Protein 6SRH (pdb70)

InterPro domains:
  IPR000333 Ser/Thr protein kinase, TGFB receptor [PR00653] (80-103)
  IPR000333 Ser/Thr protein kinase, TGFB receptor [PR00653] (345-366)
  IPR000333 Ser/Thr protein kinase, TGFB receptor [PR00653] (466-485)
  IPR000333 Ser/Thr protein kinase, TGFB receptor [PTHR23255] (29-501)
  IPR000472 Activin types I and II receptor domain [PF01064] (33-105)
  IPR000719 Protein kinase domain [PS50011] (208-502)
  IPR000719 Protein kinase domain [SM00220] (208-502)
  IPR001245 Serine-threonine/tyrosine-protein kinase, catalytic domain [PF07714] (209-494)
  IPR003605 GS domain [PF08515] (179-206)
  IPR003605 GS domain [PS51256] (178-207)
  IPR003605 GS domain [SM00467] (178-208)
  IPR008271 Serine/threonine-protein kinase, active site [PS00108] (332-344)
  IPR011009 Protein kinase-like domain superfamily [SSF56112] (186-496)
  IPR017441 Protein kinase, ATP binding site [PS00107] (214-235)
  IPR045860 Snake toxin-like superfamily [G3DSA:2.10.60.10] (21-108)
  IPR045860 Snake toxin-like superfamily [SSF57302] (34-104)

B-factor: mean 24.0, std 12.17, range [10.53, 105.63]

Radius of gyration: 28.5 Å; Cα contacts (8 Å, |Δi|>4): 1066; chains: 2; bounding box: 75×62×87 Å

Foldseek 3Di:
DDDDDDDKAFDAWPDQDQQGTWTFIDDPRATKIKGKGDPVLVLLLVQVVVQCVQAVDDDPAAFHFDDWDWDDDPPDIITITITHDAVQAFQLVNLQPAFAALVLLLQALLLNLVQLLQQQDFADDPNTHFRKFQQADARNQWGAHPVSYIHGHRSSPMDGDVVDHYQLLLFALCVLVVVQPVPDPVSRQLRVLSSSLQRSVQSLQRYDDPNDHHRRDHWCNPQADVSGDSVSSNCQCPVVNDGGDDDPVLVVPQSSVLSVVLSVLSRDNPSVSHDGSVVVSVSSVPRD/DADKAFDAWPDQDQQATWTFIADPRATKIKGKGDPLLVLLLVQVVVQLVQPQLDDPQAWAFDDWDWDDDDPDIITMTITHDAVCAFQLSNLQPAFDALVLLLQALLLNLVNLLSQQDWADDPRTHFRKFQQADARNQWGAHPVSYIHGHRRSQMWGAHPVVGDTRRGDGPDHYDLLLFALCVLVVVQDSSDPLSRQLSNLSSSLQRSVQRLQRYDDPNDHHRGDHWPNPQFDPPGDSVRSNCCCPVVVDGDDQPPVLVVPQQSVLSVVLSVLSRDSPSVSHDGSVVSSVSSVPGD

Secondary structure (DSSP, 8-state):
--------EEEEEEEEETTEEEEEEEETTEEEEEEEE-GGGHHHHHHHHHHHHH-----TTBPPEEEEEEEE-SSSEEEEEEE---TT-BHHHHHHH--B-HHHHHHHHHHHHHHHHHHH--B-STT-B-EEE-S--SGGGEEE-TTS-EEE---TT-EEE------GGG--HHHHTT---TT-HHHHHHHHHHHHHHHHHHHHTTB-BTTB-PPP--TTTTTS-SS--HHHHHIIIIIS-------GGGGGSHHHHHHHHHHHHH--SSGGGSPPHHHHHHHHHT--/---EEEEEEEEEETTEEEEEEEETTEEEEEEEE-GGGHHHHHHHHHHHT-GGG--TTBPPEEEEEEEEETTEEEEEEEEE--TT-BHHHHHHH--B-HHHHHHHHHHHHHHHHHHHS-B-SSS-B-EEE-S---GGGEEE-TTS-EEE---TT-EEEETTTTEEE--S------GGG--HHHHTT---TT-HHHHHHHHHHHHHHHHHHHHTTB-BTTB-PPP--TTTTTS-SS--HHHHHIIIIIS---PPPPGGGGGSHHHHHHHHHHHTT--SSGGGSPPHHHHHHHHHH--

Structure (mmCIF, N/CA/C/O backbone):
data_6SRH
#
_entry.id   6SRH
#
_cell.length_a   127.170
_cell.length_b   84.830
_cell.length_c   88.080
_cell.angle_alpha   90.000
_cell.angle_beta   130.870
_cell.angle_gamma   90.000
#
_symmetry.space_group_name_H-M   'C 1 2 1'
#
loop_
_entity.id
_entity.type
_entity.pdbx_description
1 polymer 'Activin receptor type-1'
2 non-polymer 4-methyl-3-[4-(1-methylpiperidin-4-yl)phenyl]-5-(3,4,5-trimethoxyphenyl)pyridine
3 non-polymer 1,2-ETHANEDIOL
4 non-polymer 'DIMETHYL SULFOXIDE'
5 non-polymer 'L(+)-TARTARIC ACID'
6 non-polymer 'SULFATE ION'
7 water water
#
loop_
_atom_site.group_PDB
_atom_site.id
_atom_site.type_symbol
_atom_site.label_atom_id
_atom_site.label_alt_id
_atom_site.label_comp_id
_atom_site.label_asym_id
_atom_site.label_entity_id
_atom_site.label_seq_id
_atom_site.pdbx_PDB_ins_code
_atom_site.Cartn_x
_atom_site.Cartn_y
_atom_site.Cartn_z
_atom_site.occupancy
_atom_site.B_iso_or_equiv
_atom_site.auth_seq_id
_atom_site.auth_comp_id
_atom_site.auth_asym_id
_atom_site.auth_atom_id
_atom_site.pdbx_PDB_model_num
ATOM 1 N N . GLN A 1 3 ? -10.95889 49.80187 22.45820 1.000 58.44009 201 GLN A N 1
ATOM 2 C CA . GLN A 1 3 ? -10.81469 49.60404 21.02071 1.000 57.94879 201 GLN A CA 1
ATOM 3 C C . GLN A 1 3 ? -12.06102 48.94110 20.44202 1.000 55.23647 201 GLN A C 1
ATOM 4 O O . GLN A 1 3 ? -12.60537 49.42468 19.44796 1.000 56.90248 201 GLN A O 1
ATOM 17 N N . ARG A 1 4 ? -12.52736 47.84577 21.04727 1.000 48.98743 202 ARG A N 1
ATOM 18 C CA . ARG A 1 4 ? -13.78376 47.27182 20.58707 1.000 43.02170 202 ARG A CA 1
ATOM 19 C C . ARG A 1 4 ? -14.36783 46.29427 21.59929 1.000 33.45048 202 ARG A C 1
ATOM 20 O O . ARG A 1 4 ? -13.64344 45.57722 22.30587 1.000 32.36177 202 ARG A O 1
ATOM 41 N N . THR A 1 5 ? -15.69471 46.30432 21.67032 1.000 30.96200 203 THR A N 1
ATOM 42 C CA . THR A 1 5 ? -16.45564 45.37314 22.48233 1.000 29.85209 203 THR A CA 1
ATOM 43 C C . THR A 1 5 ? -16.70186 44.12373 21.65789 1.000 28.13492 203 THR A C 1
ATOM 44 O O . THR A 1 5 ? -17.14195 44.20794 20.50313 1.000 28.65564 203 THR A O 1
ATOM 55 N N . VAL A 1 6 ? -16.42577 42.97481 22.25049 1.000 26.40017 204 VAL A N 1
ATOM 56 C CA . VAL A 1 6 ? -16.62545 41.67989 21.61551 1.000 25.98789 204 VAL A CA 1
ATOM 57 C C . VAL A 1 6 ? -17.78320 41.03232 22.35708 1.000 26.23424 204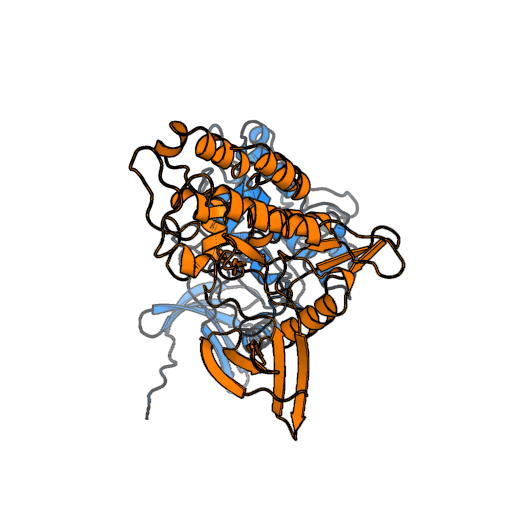 VAL A C 1
ATOM 58 O O . VAL A 1 6 ? -17.60281 40.45382 23.43221 1.000 25.86117 204 VAL A O 1
ATOM 71 N N . ALA A 1 7 ? -18.98277 41.17226 21.79469 1.000 25.96377 205 ALA A N 1
ATOM 72 C CA . ALA A 1 7 ? -20.19110 40.61905 22.38906 1.000 28.16868 205 ALA A CA 1
ATOM 73 C C . ALA A 1 7 ? -20.21892 39.11873 22.13999 1.000 26.63963 205 ALA A C 1
ATOM 74 O O . ALA A 1 7 ? -20.27095 38.66342 20.99115 1.000 26.89222 205 ALA A O 1
ATOM 81 N N . ARG A 1 8 ? -20.19066 38.36190 23.22047 1.000 25.26746 206 ARG A N 1
ATOM 82 C CA . ARG A 1 8 ? -20.13794 36.91680 23.17480 1.000 24.96323 206 ARG A CA 1
ATOM 83 C C . ARG A 1 8 ? -21.34100 36.28467 23.84988 1.000 26.11325 206 ARG A C 1
ATOM 84 O O . ARG A 1 8 ? -21.54005 35.06826 23.72362 1.000 25.78139 206 ARG A O 1
ATOM 105 N N . ASP A 1 9 ? -22.12564 37.06448 24.58358 1.000 27.59566 207 ASP A N 1
ATOM 106 C CA . ASP A 1 9 ? -23.33051 36.53826 25.19902 1.000 27.28283 207 ASP A CA 1
ATOM 107 C C . ASP A 1 9 ? -24.25911 35.97686 24.13022 1.000 26.46175 207 ASP A C 1
ATOM 108 O O . ASP A 1 9 ? -24.58798 36.64979 23.14901 1.000 26.13634 207 ASP A O 1
ATOM 117 N N . ILE A 1 10 ? -24.67800 34.73301 24.32180 1.000 26.67321 208 ILE A N 1
ATOM 118 C CA . ILE A 1 10 ? -25.73429 34.12747 23.52771 1.000 26.93356 208 ILE A CA 1
ATOM 119 C C . ILE A 1 10 ? -26.86321 33.78023 24.48001 1.000 28.89864 208 ILE A C 1
ATOM 120 O O . ILE A 1 10 ? -26.64535 33.08692 25.47991 1.000 32.17063 208 ILE A O 1
ATOM 136 N N . THR A 1 11 ? -28.06106 34.25444 24.17891 1.000 30.12984 209 THR A N 1
ATOM 137 C CA . THR A 1 11 ? -29.22211 33.94281 24.99914 1.000 32.33547 209 THR A CA 1
ATOM 138 C C . THR A 1 11 ? -29.80921 32.61275 24.53627 1.000 31.59431 209 THR A C 1
ATOM 139 O O . THR A 1 11 ? -30.26927 32.49236 23.39762 1.000 31.81085 209 THR A O 1
ATOM 150 N N . LEU A 1 12 ? -29.77530 31.61372 25.41376 1.000 31.34511 210 LEU A N 1
ATOM 151 C CA . LEU A 1 12 ? -30.33555 30.30349 25.10738 1.000 31.19057 210 LEU A CA 1
ATOM 152 C C . LEU A 1 12 ? -31.83352 30.34447 25.38065 1.000 31.41530 210 LEU A C 1
ATOM 1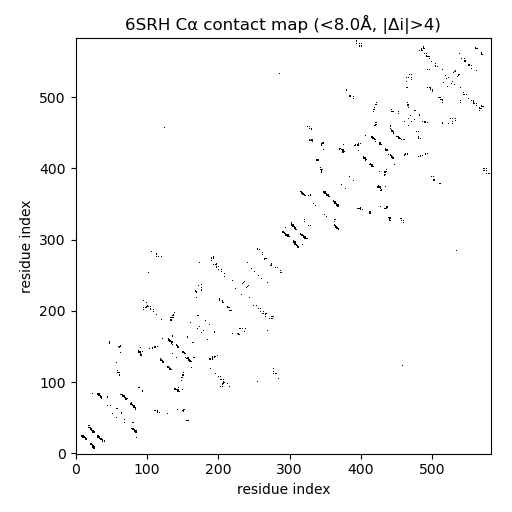53 O O . LEU A 1 12 ? -32.25860 30.62017 26.50774 1.000 33.99035 210 LEU A O 1
ATOM 169 N N . LEU A 1 13 ? -32.63427 30.08058 24.35487 1.000 31.13145 211 LEU A N 1
ATOM 170 C CA . LEU A 1 13 ? -34.06034 30.36440 24.40640 1.000 32.06870 211 LEU A CA 1
ATOM 171 C C . LEU A 1 13 ? -34.91930 29.11875 24.54203 1.000 33.37213 211 LEU A C 1
ATOM 172 O O . LEU A 1 13 ? -35.81854 29.08436 25.38859 1.000 35.24069 211 LEU A O 1
ATOM 188 N N . GLU A 1 14 ? -34.67561 28.08978 23.73346 1.000 31.99079 212 GLU A N 1
ATOM 189 C CA . GLU A 1 14 ? -35.45184 26.86392 23.84187 1.000 33.34098 212 GLU A CA 1
ATOM 190 C C . GLU A 1 14 ? -34.57931 25.69656 23.41838 1.000 28.90603 212 GLU A C 1
ATOM 191 O O . GLU A 1 14 ? -33.77911 25.80819 22.48212 1.000 26.94659 212 GLU A O 1
ATOM 203 N N . CYS A 1 15 ? -34.72647 24.58602 24.12538 1.000 27.66752 213 CYS A N 1
ATOM 204 C CA . CYS A 1 15 ? -34.03132 23.36522 23.75918 1.000 27.73940 213 CYS A CA 1
ATOM 205 C C . CYS A 1 15 ? -34.80604 22.69720 22.63242 1.000 26.79346 213 CYS A C 1
ATOM 206 O O . CYS A 1 15 ? -36.00096 22.41292 22.77160 1.000 28.33267 213 CYS A O 1
ATOM 214 N N . VAL A 1 16 ? -34.13192 22.46983 21.51174 1.000 24.84028 214 VAL A N 1
ATOM 215 C CA . VAL A 1 16 ? -34.74181 21.86701 20.33596 1.000 24.84225 214 VAL A CA 1
ATOM 216 C C . VAL A 1 16 ? -34.23916 20.46242 20.08464 1.000 25.16776 214 VAL A C 1
ATOM 217 O O . VAL A 1 16 ? -34.64857 19.83294 19.09853 1.000 27.52442 214 VAL A O 1
ATOM 230 N N . GLY A 1 17 ? -33.36778 19.94914 20.94349 1.000 25.89517 215 GLY A N 1
ATOM 231 C CA . GLY A 1 17 ? -32.90407 18.58620 20.85028 1.000 27.60583 215 GLY A CA 1
ATOM 232 C C . GLY A 1 17 ? -32.10675 18.21926 22.07806 1.000 28.04304 215 GLY A C 1
ATOM 233 O O . GLY A 1 17 ? -31.36642 19.04322 22.62964 1.000 26.39740 215 GLY A O 1
ATOM 237 N N . LYS A 1 18 ? -32.28601 16.98782 22.53808 1.000 30.70924 216 LYS A N 1
ATOM 238 C CA . LYS A 1 18 ? -31.50172 16.45015 23.63817 1.000 32.04145 216 LYS A CA 1
ATOM 239 C C . LYS A 1 18 ? -31.27894 14.97120 23.37818 1.000 34.46397 216 LYS A C 1
ATOM 240 O O . LYS A 1 18 ? -32.21796 14.25653 23.02258 1.000 37.91118 216 LYS A O 1
ATOM 244 N N . GLY A 1 19 ? -30.05125 14.51801 23.55891 1.000 33.91522 217 GLY A N 1
ATOM 245 C CA . GLY A 1 19 ? -29.72739 13.12199 23.39913 1.000 33.95171 217 GLY A CA 1
ATOM 246 C C . GLY A 1 19 ? -28.41146 12.80315 24.06300 1.000 33.81694 217 GLY A C 1
ATOM 247 O O . GLY A 1 19 ? -27.90472 13.56688 24.88805 1.000 33.45455 217 GLY A O 1
ATOM 251 N N . ARG A 1 20 ? -27.83121 11.66726 23.67623 1.000 34.93306 218 ARG A N 1
ATOM 252 C CA . ARG A 1 20 ? -26.54022 11.29732 24.24345 1.000 37.67782 218 ARG A CA 1
ATOM 253 C C . ARG A 1 20 ? -25.43645 12.26026 23.82419 1.000 32.06028 218 ARG A C 1
ATOM 254 O O . ARG A 1 20 ? -24.41829 12.35291 24.51601 1.000 29.89906 218 ARG A O 1
ATOM 275 N N . TYR A 1 21 ? -25.61801 12.98202 22.71304 1.000 31.57732 219 TYR A N 1
ATOM 276 C CA . TYR A 1 21 ? -24.63087 13.95736 22.25682 1.000 29.90356 219 TYR A CA 1
ATOM 277 C C . TYR A 1 21 ? -24.58203 15.21148 23.12409 1.000 27.85695 219 TYR A C 1
ATOM 278 O O . TYR A 1 21 ? -23.62818 15.99095 23.00739 1.000 28.06602 219 TYR A O 1
ATOM 296 N N . GLY A 1 22 ? -25.58320 15.43017 23.96910 1.000 25.51876 220 GLY A N 1
ATOM 297 C CA . GLY A 1 22 ? -25.76561 16.69366 24.65488 1.000 24.19041 220 GLY A CA 1
ATOM 298 C C . GLY A 1 22 ? -27.11363 17.29736 24.33760 1.000 22.94130 220 GLY A C 1
ATOM 299 O O . GLY A 1 22 ? -28.14543 16.60783 24.36718 1.000 25.13906 220 GLY A O 1
ATOM 303 N N . GLU A 1 23 ? -27.12414 18.59453 24.02390 1.000 21.98349 221 GLU A N 1
ATOM 304 C CA . GLU A 1 23 ? -28.34645 19.30727 23.70240 1.000 22.57510 221 GLU A CA 1
ATOM 305 C C . GLU A 1 23 ? -28.09020 20.29641 22.57682 1.000 19.06954 221 GLU A C 1
ATOM 306 O O . GLU A 1 23 ? -26.96567 20.77103 22.39125 1.000 19.08836 221 GLU A O 1
ATOM 318 N N . VAL A 1 24 ? -29.14537 20.61356 21.83509 1.000 18.80077 222 VAL A N 1
ATOM 319 C CA . VAL A 1 24 ? -29.12901 21.72307 20.89165 1.000 18.15848 222 VAL A CA 1
ATOM 320 C C . VAL A 1 24 ? -30.19182 22.72016 21.32124 1.000 18.38407 222 VAL A C 1
ATOM 321 O O . VAL A 1 24 ? -31.31552 22.33631 21.66794 1.000 19.68985 222 VAL A O 1
ATOM 334 N N . TRP A 1 25 ? -29.82061 23.99435 21.29963 1.000 18.87399 223 TRP A N 1
ATOM 335 C CA . TRP A 1 25 ? -30.66516 25.09856 21.71397 1.000 19.54058 223 TRP A CA 1
ATOM 336 C C . TRP A 1 25 ? -30.81072 26.10330 20.58057 1.000 19.38025 223 TRP A C 1
ATOM 337 O O . TRP A 1 25 ? -29.84664 26.39285 19.85454 1.000 18.63584 223 TRP A O 1
ATOM 358 N N . ARG A 1 26 ? -32.01425 26.63699 20.43481 1.000 20.85093 224 ARG A N 1
ATOM 359 C CA . ARG A 1 26 ? -32.18054 27.88907 19.71672 1.000 21.74735 224 ARG A CA 1
ATOM 360 C C . ARG A 1 26 ? -31.68408 29.00380 20.62214 1.000 22.75357 224 ARG A C 1
ATOM 361 O O . ARG A 1 26 ? -32.13205 29.13244 21.76877 1.000 23.49491 224 ARG A O 1
ATOM 382 N N . GLY A 1 27 ? -30.74724 29.79644 20.12042 1.000 23.27438 225 GLY A N 1
ATOM 383 C CA . GLY A 1 27 ? -30.21444 30.91338 20.86237 1.000 24.44574 225 GLY A CA 1
ATOM 384 C C . GLY A 1 27 ? -30.32471 32.18466 20.04862 1.000 25.00437 225 GLY A C 1
ATOM 385 O O . GLY A 1 27 ? -30.74856 32.17722 18.89195 1.000 24.55050 225 GLY A O 1
ATOM 389 N N . SER A 1 28 ? -29.92644 33.27001 20.68034 1.000 26.36005 226 SER A N 1
ATOM 390 C CA . SER A 1 28 ? -29.98862 34.57635 20.05860 1.000 28.91946 226 SER A CA 1
ATOM 391 C C . SER A 1 28 ? -28.65782 35.26248 20.28063 1.000 28.22929 226 SER A C 1
ATOM 392 O O . SER A 1 28 ? -28.17585 35.34474 21.41535 1.000 28.09457 226 SER A O 1
ATOM 400 N N . TRP A 1 29 ? -28.08203 35.76274 19.19843 1.000 26.50177 227 TRP A N 1
ATOM 401 C CA . TRP A 1 29 ? -26.90262 36.60758 19.26074 1.000 25.86815 227 TRP A CA 1
ATOM 402 C C . TRP A 1 29 ? -27.19747 37.84958 18.44140 1.000 26.39575 227 TRP A C 1
ATOM 403 O O . TRP A 1 29 ? -27.51885 37.74722 17.25207 1.000 26.80535 227 TRP A O 1
ATOM 424 N N . GLN A 1 30 ? -27.11646 39.01381 19.08345 1.000 27.55035 228 GLN A N 1
ATOM 425 C CA . GLN A 1 30 ? -27.33712 40.28439 18.40330 1.000 31.19487 228 GLN A CA 1
ATOM 426 C C . GLN A 1 30 ? -28.66621 40.27050 17.65683 1.000 32.68263 228 GLN A C 1
ATOM 427 O O . GLN A 1 30 ? -28.77833 40.74439 16.52323 1.000 34.44058 228 GLN A O 1
ATOM 441 N N . GLY A 1 31 ? -29.68382 39.71348 18.30759 1.000 33.15540 229 GLY A N 1
ATOM 442 C CA . GLY A 1 31 ? -31.03077 39.73221 17.79348 1.000 34.39723 229 GLY A CA 1
ATOM 443 C C . GLY A 1 31 ? -31.32499 38.72668 16.70516 1.000 35.17084 229 GLY A C 1
ATOM 444 O O . GLY A 1 31 ? -32.44080 38.74230 16.16709 1.000 38.68937 229 GLY A O 1
ATOM 448 N N . GLU A 1 32 ? -30.37552 37.84882 16.37250 1.000 33.74695 230 GLU A N 1
ATOM 449 C CA . GLU A 1 32 ? -30.51642 36.88345 15.29236 1.000 33.45185 230 GLU A CA 1
ATOM 450 C C . GLU A 1 32 ? -30.40939 35.47312 15.85459 1.000 30.10873 230 GLU A C 1
ATOM 451 O O . GLU A 1 32 ? -29.60629 35.21234 16.75858 1.000 27.86457 230 GLU A O 1
ATOM 455 N N . ASN A 1 33 ? -31.22253 34.57001 15.31456 1.000 28.11288 231 ASN A N 1
ATOM 456 C CA . ASN A 1 33 ? -31.22118 33.19162 15.77882 1.000 25.33561 231 ASN A CA 1
ATOM 457 C C . ASN A 1 33 ? -29.91864 32.49383 15.40961 1.000 20.85090 231 ASN A C 1
ATOM 458 O O . ASN A 1 33 ? -29.40540 32.62724 14.29737 1.000 20.32711 231 ASN A O 1
ATOM 469 N N . VAL A 1 34 ? -29.40330 31.72530 16.35616 1.000 18.48250 232 VAL A N 1
ATOM 470 C CA . VAL A 1 34 ? -28.32116 30.78098 16.12127 1.000 16.40728 232 VAL A CA 1
ATOM 471 C C . VAL A 1 34 ? -28.71216 29.45956 16.77012 1.000 15.71695 232 VAL A C 1
ATOM 472 O O . VAL A 1 34 ? -29.58199 29.40269 17.63873 1.000 17.82703 232 VAL A O 1
ATOM 485 N N . ALA A 1 35 ? -28.06990 28.38161 16.32270 1.000 14.24382 233 ALA A N 1
ATOM 486 C CA . ALA A 1 35 ? -28.19724 27.07910 16.96286 1.000 14.36306 233 ALA A CA 1
ATOM 487 C C . ALA A 1 35 ? -26.93413 26.81894 17.77473 1.000 14.30087 233 ALA A C 1
ATOM 488 O O . ALA A 1 35 ? -25.82484 27.03335 17.27904 1.000 14.58890 233 ALA A O 1
ATOM 495 N N . VAL A 1 36 ? -27.10618 26.37763 19.01554 1.000 15.16953 234 VAL A N 1
ATOM 496 C CA . VAL A 1 36 ? -25.99067 26.10747 19.91075 1.000 15.31610 234 VAL A CA 1
ATOM 497 C C . VAL A 1 36 ? -26.05846 24.63985 20.31782 1.000 15.53616 234 VAL A C 1
ATOM 498 O O . VAL A 1 36 ? -27.02179 24.21538 20.97417 1.000 16.31472 234 VAL A O 1
ATOM 511 N N . LYS A 1 37 ? -25.05214 23.87000 19.92144 1.000 14.31719 235 LYS A N 1
ATOM 512 C CA . LYS A 1 37 ? -24.92200 22.48786 20.35450 1.000 14.63578 235 LYS A CA 1
ATOM 513 C C . LYS A 1 37 ? -23.96744 22.45643 21.54126 1.000 14.47198 235 LYS A C 1
ATOM 514 O O . LYS A 1 37 ? -22.81458 22.88180 21.42628 1.000 14.50040 235 LYS A O 1
ATOM 533 N N . ILE A 1 38 ? -24.46464 21.98231 22.67155 1.000 15.55998 236 ILE A N 1
ATOM 534 C CA . ILE A 1 38 ? -23.71134 21.86695 23.91520 1.000 16.30506 236 ILE A CA 1
ATOM 535 C C . ILE A 1 38 ? -23.36740 20.39343 24.06761 1.000 16.44380 236 ILE A C 1
ATOM 536 O O . ILE A 1 38 ? -24.26478 19.54924 24.20281 1.000 18.44209 236 ILE A O 1
ATOM 552 N N . PHE A 1 39 ? -22.07908 20.07622 24.02913 1.000 16.51542 237 PHE A N 1
ATOM 553 C CA . PHE A 1 39 ? -21.64815 18.68567 23.93706 1.000 17.69863 237 PHE A CA 1
ATOM 554 C C . PHE A 1 39 ? -21.62292 18.03988 25.30552 1.000 19.43057 237 PHE A C 1
ATOM 555 O O . PHE A 1 39 ? -21.18135 18.64008 26.28047 1.000 20.08596 237 PHE A O 1
ATOM 572 N N . SER A 1 40 ? -22.11125 16.80724 25.36163 1.000 21.04887 238 SER A N 1
ATOM 573 C CA . SER A 1 40 ? -21.89852 15.97137 26.52153 1.000 24.16481 238 SER A CA 1
ATOM 574 C C . SER A 1 40 ? -20.42928 15.57909 26.61300 1.000 25.44185 238 SER A C 1
ATOM 575 O O . SER A 1 40 ? -19.67926 15.61570 25.63258 1.000 23.68685 238 SER A O 1
ATOM 583 N N . SER A 1 41 ? -20.02057 15.17488 27.81306 1.000 29.45619 239 SER A N 1
ATOM 584 C CA . SER A 1 41 ? -18.65480 14.70290 27.98608 1.000 33.52464 239 SER A CA 1
ATOM 585 C C . SER A 1 41 ? -18.37619 13.50694 27.08771 1.000 33.20512 239 SER A C 1
ATOM 586 O O . SER A 1 41 ? -17.29918 13.40582 26.49175 1.000 34.77374 239 SER A O 1
ATOM 594 N N . ARG A 1 42 ? -19.36031 12.62014 26.92915 1.000 34.22446 240 ARG A N 1
ATOM 595 C CA . ARG A 1 42 ? -19.13702 11.41501 26.14378 1.000 36.01230 240 ARG A CA 1
ATOM 596 C C . ARG A 1 42 ? -18.85045 11.72131 24.68173 1.000 29.97451 240 ARG A C 1
ATOM 597 O O . ARG A 1 42 ? -18.20829 10.90775 24.01094 1.000 30.91035 240 ARG A O 1
ATOM 618 N N A ASP A 1 43 ? -19.30537 12.87102 24.16834 0.425 27.80342 241 ASP A N 1
ATOM 619 N N B ASP A 1 43 ? -19.27127 12.88240 24.18305 0.575 27.35607 241 ASP A N 1
ATOM 620 C CA A ASP A 1 43 ? -19.15487 13.21353 22.75787 0.425 25.29639 241 ASP A CA 1
ATOM 621 C CA B ASP A 1 43 ? -19.11598 13.19446 22.77248 0.575 24.46619 241 ASP A CA 1
ATOM 622 C C A ASP A 1 43 ? -18.13124 14.32769 22.52165 0.425 21.81167 241 ASP A C 1
ATOM 623 C C B ASP A 1 43 ? -18.13314 14.33213 22.53132 0.575 21.07453 241 ASP A C 1
ATOM 624 O O A ASP A 1 43 ? -18.15513 14.95959 21.46171 0.425 20.83694 241 ASP A O 1
ATOM 625 O O B ASP A 1 43 ? -18.18908 14.97978 21.48363 0.575 20.11485 241 ASP A O 1
ATOM 642 N N . GLU A 1 44 ? -17.22150 14.58164 23.47398 1.000 21.25491 242 GLU A N 1
ATOM 643 C CA . GLU A 1 44 ? -16.29324 15.69996 23.29981 1.000 22.19522 242 GLU A CA 1
ATOM 644 C C . GLU A 1 44 ? -15.46193 15.56738 22.02749 1.000 18.90702 242 GLU A C 1
ATOM 645 O O . GLU A 1 44 ? -15.14002 16.58304 21.39394 1.000 18.63487 242 GLU A O 1
ATOM 657 N N . LYS A 1 45 ? -15.12672 14.33991 21.61212 1.000 18.85779 243 LYS A N 1
ATOM 658 C CA . LYS A 1 45 ? -14.28183 14.20127 20.43023 1.000 19.21284 243 LYS A CA 1
ATOM 659 C C . LYS A 1 45 ? -14.97720 14.68535 19.16813 1.000 17.22720 243 LYS A C 1
ATOM 660 O O . LYS A 1 45 ? -14.30366 15.10025 18.22132 1.000 18.13555 243 LYS A O 1
ATOM 679 N N . SER A 1 46 ? -16.30787 14.66952 19.13785 1.000 15.67030 244 SER A N 1
ATOM 680 C CA . SER A 1 46 ? -17.00767 15.21854 17.98159 1.000 15.87982 244 SER A CA 1
ATOM 681 C C . SER A 1 46 ? -16.81028 16.72464 17.87921 1.000 14.86909 244 SER A C 1
ATOM 682 O O . SER A 1 46 ? -16.70769 17.26232 16.77124 1.000 14.42062 244 SER A O 1
ATOM 690 N N . TRP A 1 47 ? -16.78986 17.42616 19.01722 1.000 14.04095 245 TRP A N 1
ATOM 691 C CA . TRP A 1 47 ? -16.48981 18.85150 18.98378 1.000 13.38337 245 TRP A CA 1
ATOM 692 C C . TRP A 1 47 ? -15.08173 19.08009 18.46077 1.000 12.88726 245 TRP A C 1
ATOM 693 O O . TRP A 1 47 ? -14.84924 19.96780 17.63105 1.000 13.08044 245 TRP A O 1
ATOM 714 N N . PHE A 1 48 ? -14.11469 18.29956 18.96452 1.000 13.27590 246 PHE A N 1
ATOM 715 C CA . PHE A 1 48 ? -12.74349 18.47734 18.50350 1.000 14.41089 246 PHE A CA 1
ATOM 716 C C . PHE A 1 48 ? -12.59633 18.19699 17.01380 1.000 13.71885 246 PHE A C 1
ATOM 717 O O . PHE A 1 48 ? -11.89405 18.92961 16.30966 1.000 14.19441 246 PHE A O 1
ATOM 734 N N . ARG A 1 49 ? -13.24391 17.14373 16.50371 1.000 14.10034 247 ARG A N 1
ATOM 735 C CA A ARG A 1 49 ? -13.05807 16.81520 15.09101 0.507 14.87599 247 ARG A CA 1
ATOM 736 C CA B ARG A 1 49 ? -13.06664 16.81107 15.09404 0.493 14.67027 247 ARG A CA 1
ATOM 737 C C . ARG A 1 49 ? -13.67969 17.87566 14.19212 1.000 13.95196 247 ARG A C 1
ATOM 738 O O . ARG A 1 49 ? -13.06186 18.29026 13.20896 1.000 14.08363 247 ARG A O 1
ATOM 777 N N . GLU A 1 50 ? -14.89038 18.33307 14.51470 1.000 13.91895 248 GLU A N 1
ATOM 778 C CA . GLU A 1 50 ? -15.52096 19.35400 13.68509 1.000 13.69103 248 GLU A CA 1
ATOM 779 C C . GLU A 1 50 ? -14.76023 20.67154 13.76663 1.000 12.61380 248 GLU A C 1
ATOM 780 O O . GLU A 1 50 ? -14.59745 21.36639 12.75891 1.000 12.82874 248 GLU A O 1
ATOM 792 N N . THR A 1 51 ? -14.26704 21.01318 14.95851 1.000 12.34750 249 THR A N 1
ATOM 793 C CA . THR A 1 51 ? -13.46643 22.22036 15.12609 1.000 12.40667 249 THR A CA 1
ATOM 794 C C . THR A 1 51 ? -12.16090 22.10446 14.34611 1.000 12.89130 249 THR A C 1
ATOM 795 O O . THR A 1 51 ? -11.75253 23.05196 13.66650 1.000 13.32986 249 THR A O 1
ATOM 806 N N . GLU A 1 52 ? -11.49634 20.94764 14.40988 1.000 13.12718 250 GLU A N 1
ATOM 807 C CA . GLU A 1 52 ? -10.25957 20.78103 13.65899 1.000 14.01807 250 GLU A CA 1
ATOM 808 C C . GLU A 1 52 ? -10.50661 20.90884 12.16013 1.000 13.38244 250 GLU A C 1
ATOM 809 O O . GLU A 1 52 ? -9.70365 21.50704 11.43193 1.000 13.71250 250 GLU A O 1
ATOM 821 N N . LEU A 1 53 ? -11.60900 20.34140 11.67981 1.000 12.81571 251 LEU A N 1
ATOM 822 C CA . LEU A 1 53 ? -11.94338 20.43633 10.25962 1.000 12.95504 251 LEU A CA 1
ATOM 823 C C . LEU A 1 53 ? -12.15158 21.88759 9.84458 1.000 12.59748 251 LEU A C 1
ATOM 824 O O . LEU A 1 53 ? -11.56708 22.34929 8.85860 1.000 13.17302 251 LEU A O 1
ATOM 840 N N . TYR A 1 54 ? -12.96196 22.63158 10.60531 1.000 11.77430 252 TYR A N 1
ATOM 841 C CA . TYR A 1 54 ? -13.23859 24.02198 10.25043 1.000 12.72307 252 TYR A CA 1
ATOM 842 C C . TYR A 1 54 ? -12.01680 24.91516 10.41242 1.000 13.04976 252 TYR A C 1
ATOM 843 O O . TYR A 1 54 ? -11.90740 25.92865 9.71154 1.000 13.38913 252 TYR A O 1
ATOM 861 N N . ASN A 1 55 ? -11.08481 24.56645 11.31577 1.000 12.96458 253 ASN A N 1
ATOM 862 C CA . ASN A 1 55 ? -9.82049 25.27998 11.40916 1.000 14.76116 253 ASN A CA 1
ATOM 863 C C . ASN A 1 55 ? -8.90601 24.97955 10.22816 1.000 14.35952 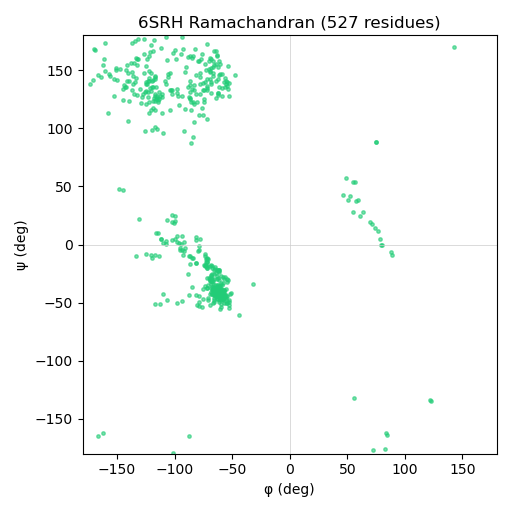253 ASN A C 1
ATOM 864 O O . ASN A 1 55 ? -7.97442 25.74778 9.96873 1.000 17.90247 253 ASN A O 1
ATOM 875 N N . THR A 1 56 ? -9.13880 23.87122 9.52969 1.000 14.10639 254 THR A N 1
ATOM 876 C CA . THR A 1 56 ? -8.39214 23.52066 8.32791 1.000 14.58722 254 THR A CA 1
ATOM 877 C C . THR A 1 56 ? -9.00889 24.12496 7.07251 1.000 14.35555 254 THR A C 1
ATOM 878 O O . THR A 1 56 ? -8.28861 24.64218 6.21544 1.000 15.83849 254 THR A O 1
ATOM 889 N N . VAL A 1 57 ? -10.33493 24.06445 6.95198 1.000 13.76853 255 VAL A N 1
ATOM 890 C CA . VAL A 1 57 ? -11.04965 24.58937 5.79390 1.000 14.06805 255 VAL A CA 1
ATOM 891 C C . VAL A 1 57 ? -12.38760 25.16345 6.23903 1.000 13.36757 255 VAL A C 1
ATOM 892 O O . VAL A 1 57 ? -13.19680 24.47955 6.88375 1.000 13.41909 255 VAL A O 1
ATOM 905 N N . MET A 1 58 ? -12.62161 26.43442 5.91848 1.000 13.24127 256 MET A N 1
ATOM 906 C CA . MET A 1 58 ? -13.87414 27.08954 6.29262 1.000 13.31952 256 MET A CA 1
ATOM 907 C C . MET A 1 58 ? -14.91261 26.79383 5.21588 1.000 13.55117 256 MET A C 1
ATOM 908 O O . MET A 1 58 ? -15.10857 27.55644 4.26623 1.000 14.34342 256 MET A O 1
ATOM 922 N N . LEU A 1 59 ? -15.60074 25.67136 5.36722 1.000 12.99545 257 LEU A N 1
ATOM 923 C CA . LEU A 1 59 ? -16.59457 25.29233 4.37707 1.000 12.96270 257 LEU A CA 1
ATOM 924 C C . LEU A 1 59 ? -17.67890 26.35395 4.32973 1.000 12.80747 257 LEU A C 1
ATOM 925 O O . LEU A 1 59 ? -18.16919 26.80383 5.36831 1.000 12.85957 257 LEU A O 1
ATOM 941 N N . ARG A 1 60 ? -18.07465 26.72667 3.11683 1.000 12.67979 258 ARG A N 1
ATOM 942 C CA . ARG A 1 60 ? -19.18165 27.65543 2.89614 1.000 12.77036 258 ARG A CA 1
ATOM 943 C C . ARG A 1 60 ? -19.94771 27.14658 1.69200 1.000 13.23909 258 ARG A C 1
ATOM 944 O O . ARG A 1 60 ? -19.46667 27.27518 0.56019 1.000 15.47303 258 ARG A O 1
ATOM 965 N N . HIS A 1 61 ? -21.12160 26.57000 1.94275 1.000 12.25987 259 HIS A N 1
ATOM 966 C CA . HIS A 1 61 ? -21.94804 26.02374 0.87848 1.000 12.51172 259 HIS A CA 1
ATOM 967 C C . HIS A 1 61 ? -23.40456 26.06791 1.32470 1.000 12.28952 259 HIS A C 1
ATOM 968 O O . HIS A 1 61 ? -23.71520 25.77845 2.48296 1.000 12.59835 259 HIS A O 1
ATOM 982 N N . GLU A 1 62 ? -24.31240 26.37226 0.38551 1.000 12.47482 260 GLU A N 1
ATOM 983 C CA . GLU A 1 62 ? -25.72601 26.51382 0.74090 1.000 13.07366 260 GLU A CA 1
ATOM 984 C C . GLU A 1 62 ? -26.33210 25.22971 1.30144 1.000 12.50385 260 GLU A C 1
ATOM 985 O O . GLU A 1 62 ? -27.34374 25.29783 2.01026 1.000 13.27434 260 GLU A O 1
ATOM 997 N N . ASN A 1 63 ? -25.73989 24.06848 1.00810 1.000 12.03617 261 ASN A N 1
ATOM 998 C CA . ASN A 1 63 ? -26.27833 22.79452 1.47135 1.000 11.67742 261 ASN A CA 1
ATOM 999 C C . ASN A 1 63 ? -25.41758 22.14204 2.54797 1.000 11.71022 261 ASN A C 1
ATOM 1000 O O . ASN A 1 63 ? -25.51325 20.93032 2.76273 1.000 12.09509 261 ASN A O 1
ATOM 1011 N N A ILE A 1 64 ? -24.57571 22.92620 3.22381 0.595 11.76525 262 ILE A N 1
ATOM 1012 N N B ILE A 1 64 ? -24.61041 22.93341 3.25162 0.405 11.54255 262 ILE A N 1
ATOM 1013 C CA A ILE A 1 64 ? -23.83987 22.50879 4.41263 0.595 11.81776 262 ILE A CA 1
ATOM 1014 C CA B ILE A 1 64 ? -23.85270 22.49293 4.41582 0.405 11.46690 262 ILE A CA 1
ATOM 1015 C C A ILE A 1 64 ? -24.22847 23.46378 5.53409 0.595 11.44491 262 ILE A C 1
ATOM 1016 C C B ILE A 1 64 ? -24.16925 23.45536 5.54990 0.405 11.71750 262 ILE A C 1
ATOM 1017 O O A ILE A 1 64 ? -24.17853 24.68524 5.35073 0.595 12.47912 262 ILE A O 1
ATOM 1018 O O B ILE A 1 64 ? -24.02531 24.67174 5.38707 0.405 12.23475 262 ILE A O 1
ATOM 1049 N N . LEU A 1 65 ? -24.61125 22.91947 6.68705 1.000 11.32215 263 LEU A N 1
ATOM 1050 C CA . LEU A 1 65 ? -24.99191 23.75982 7.82367 1.000 12.01217 263 LEU A CA 1
ATOM 1051 C C . LEU A 1 65 ? -23.90880 24.80306 8.09762 1.000 11.93289 263 LEU A C 1
ATOM 1052 O O . LEU A 1 65 ? -22.73258 24.46271 8.26247 1.000 12.34557 263 LEU A O 1
ATOM 1069 N N . GLY A 1 66 ? -24.30465 26.07591 8.16703 1.000 11.86411 264 GLY A N 1
ATOM 1070 C CA . GLY A 1 66 ? -23.33010 27.16370 8.22858 1.000 11.99312 264 GLY A CA 1
ATOM 1071 C C . GLY A 1 66 ? -22.65232 27.29939 9.57855 1.000 12.34346 264 GLY A C 1
ATOM 1072 O O . GLY A 1 66 ? -23.32112 27.51892 10.60560 1.000 13.11414 264 GLY A O 1
ATOM 1076 N N . PHE A 1 67 ? -21.32355 27.21505 9.58598 1.000 12.30500 265 PHE A N 1
ATOM 1077 C CA . PHE A 1 67 ? -20.55407 27.37745 10.81120 1.000 12.49500 265 PHE A CA 1
ATOM 1078 C C . PHE A 1 67 ? -20.53663 28.84254 11.23682 1.000 12.68975 265 PHE A C 1
ATOM 1079 O O . PHE A 1 67 ? -20.34586 29.74311 10.40825 1.000 13.31301 265 PHE A O 1
ATOM 1096 N N . ILE A 1 68 ? -20.65986 29.07455 12.55890 1.000 12.14221 266 ILE A N 1
ATOM 1097 C CA . ILE A 1 68 ? -20.45773 30.39067 13.16012 1.000 12.51700 266 ILE A CA 1
ATOM 1098 C C . ILE A 1 68 ? -19.28273 30.39010 14.14369 1.000 12.53286 266 ILE A C 1
ATOM 1099 O O . ILE A 1 68 ? -18.39963 31.25438 14.06624 1.000 13.16459 266 ILE A O 1
ATOM 1115 N N . ALA A 1 69 ? -19.25834 29.44272 15.09045 1.000 12.46308 267 ALA A N 1
ATOM 1116 C CA . ALA A 1 69 ? -18.19437 29.45440 16.08597 1.000 12.46937 267 ALA A CA 1
ATOM 1117 C C . ALA A 1 69 ? -18.06204 28.11163 16.78772 1.000 12.79483 267 ALA A C 1
ATOM 1118 O O . ALA A 1 69 ? -19.01931 27.34275 16.90750 1.000 13.66920 267 ALA A O 1
ATOM 1125 N N . SER A 1 70 ? -16.84867 27.86367 17.27724 1.000 12.69752 268 SER A N 1
ATOM 1126 C CA . SER A 1 70 ? -16.55626 26.81449 18.24421 1.000 12.89511 268 SER A CA 1
ATOM 1127 C C . SER A 1 70 ? -16.05368 27.50451 19.50338 1.000 12.96089 268 SER A C 1
ATOM 1128 O O . SER A 1 70 ? -15.11211 28.30443 19.43799 1.000 13.43693 268 SER A O 1
ATOM 1136 N N . ASP A 1 71 ? -16.66304 27.18336 20.63923 1.000 13.45689 269 ASP A N 1
ATOM 1137 C CA . ASP A 1 71 ? -16.32172 27.80075 21.91192 1.000 14.66650 269 ASP A CA 1
ATOM 1138 C C . ASP A 1 71 ? -15.98195 26.75223 22.95911 1.000 14.25018 269 ASP A C 1
ATOM 1139 O O . ASP A 1 71 ? -16.72124 25.77704 23.14498 1.000 15.37341 269 ASP A O 1
ATOM 1148 N N . MET A 1 72 ? -14.85502 26.95919 23.63189 1.000 14.31103 270 MET A N 1
ATOM 1149 C CA . MET A 1 72 ? -14.45363 26.19465 24.80883 1.000 14.45435 270 MET A CA 1
ATOM 1150 C C . MET A 1 72 ? -14.34267 27.15395 25.99185 1.000 14.53597 270 MET A C 1
ATOM 1151 O O . MET A 1 72 ? -13.56557 28.10831 25.94541 1.000 15.22145 270 MET A O 1
ATOM 1165 N N . THR A 1 73 ? -15.08069 26.87743 27.06158 1.000 15.42079 271 THR A N 1
ATOM 1166 C CA . THR A 1 73 ? -15.10366 27.73110 28.24381 1.000 16.61889 271 THR A CA 1
ATOM 1167 C C . THR A 1 73 ? -14.70704 26.89383 29.44967 1.000 18.51694 271 THR A C 1
ATOM 1168 O O . THR A 1 73 ? -15.25622 25.81023 29.67311 1.000 18.80545 271 THR A O 1
ATOM 1179 N N . SER A 1 74 ? -13.71726 27.37306 30.19239 1.000 19.12353 272 SER A N 1
ATOM 1180 C CA . SER A 1 74 ? -13.30350 26.71415 31.42235 1.000 20.79479 272 SER A CA 1
ATOM 1181 C C . SER A 1 74 ? -14.35996 26.90976 32.50269 1.000 23.40380 272 SER A C 1
ATOM 1182 O O . SER A 1 74 ? -14.83891 28.02415 32.72446 1.000 25.00334 272 SER A O 1
ATOM 1190 N N . ARG A 1 75 ? -14.71615 25.83000 33.17964 1.000 26.97720 273 ARG A N 1
ATOM 1191 C CA . ARG A 1 75 ? -15.53664 25.88873 34.38146 1.000 33.76873 273 ARG A CA 1
ATOM 1192 C C . ARG A 1 75 ? -14.72558 25.33228 35.54377 1.000 38.23704 273 ARG A C 1
ATOM 1193 O O . ARG A 1 75 ? -13.59952 24.85926 35.36929 1.000 37.42533 273 ARG A O 1
ATOM 1214 N N . HIS A 1 76 ? -15.30274 25.38698 36.74512 1.000 43.12660 274 HIS A N 1
ATOM 1215 C CA . HIS A 1 76 ? -14.51125 25.08774 37.93208 1.000 46.66575 274 HIS A CA 1
ATOM 1216 C C . HIS A 1 76 ? -13.89915 23.69486 37.85103 1.000 45.29043 274 HIS A C 1
ATOM 1217 O O . HIS A 1 76 ? -12.71356 23.50475 38.14544 1.000 45.43815 274 HIS A O 1
ATOM 1231 N N . SER A 1 77 ? -14.69876 22.70141 37.45981 1.000 41.97313 275 SER A N 1
ATOM 1232 C CA . SER A 1 77 ? -14.23810 21.31891 37.43734 1.000 42.45037 275 SER A CA 1
ATOM 1233 C C . SER A 1 77 ? -14.55598 20.62766 36.11765 1.000 38.32606 275 SER A C 1
ATOM 1234 O O . SER A 1 77 ? -14.60950 19.39504 36.06873 1.000 38.23343 275 SER A O 1
ATOM 1242 N N . SER A 1 78 ? -14.75791 21.39248 35.04592 1.000 33.97714 276 SER A N 1
ATOM 1243 C CA . SER A 1 78 ? -15.07249 20.80889 33.75326 1.000 29.59776 276 SER A CA 1
ATOM 1244 C C . SER A 1 78 ? -14.76377 21.82669 32.66889 1.000 26.59543 276 SER A C 1
ATOM 1245 O O . SER A 1 78 ? -14.43384 22.98294 32.93918 1.000 26.69594 276 SER A O 1
ATOM 1253 N N . THR A 1 79 ? -14.87831 21.37108 31.43235 1.000 26.00044 277 THR A N 1
ATOM 1254 C CA . THR A 1 79 ? -14.73281 22.21381 30.26014 1.000 25.96623 277 THR A CA 1
ATOM 1255 C C . THR A 1 79 ? -16.03355 22.12971 29.48367 1.000 23.85452 277 THR A C 1
ATOM 1256 O O . THR A 1 79 ? -16.55289 21.03259 29.26493 1.000 27.42595 277 THR A O 1
ATOM 1267 N N . GLN A 1 80 ? -16.56425 23.28355 29.09226 1.000 21.37143 278 GLN A N 1
ATOM 1268 C CA . GLN A 1 80 ? -17.83126 23.38545 28.37436 1.000 20.47175 278 GLN A CA 1
ATOM 1269 C C . GLN A 1 80 ? -17.53222 23.63066 26.90470 1.000 17.28623 278 GLN A C 1
ATOM 1270 O O . GLN A 1 80 ? -16.74488 24.51428 26.57069 1.000 17.91418 278 GLN A O 1
ATOM 1284 N N . LEU A 1 81 ? -18.14905 22.83928 26.03083 1.000 16.05925 279 LEU A N 1
ATOM 1285 C CA . LEU A 1 81 ? -17.88076 22.89260 24.59754 1.000 14.99472 279 LEU A CA 1
ATOM 1286 C C . LEU A 1 81 ? -19.17171 23.18520 23.85012 1.000 15.13463 279 LEU A C 1
ATOM 1287 O O . LEU A 1 81 ? -20.15217 22.43904 23.97829 1.000 15.61728 279 LEU A O 1
ATOM 1303 N N . TRP A 1 82 ? -19.16737 24.26584 23.07739 1.000 14.12162 280 TRP A N 1
ATOM 1304 C CA . TRP A 1 82 ? -20.30491 24.64765 22.25815 1.000 14.17672 280 TRP A CA 1
ATOM 1305 C C . TRP A 1 82 ? -19.89238 24.73821 20.79189 1.000 13.56657 280 TRP A C 1
ATOM 1306 O O . TRP A 1 82 ? -18.82162 25.26243 20.46262 1.000 13.60024 280 TRP A O 1
ATOM 1327 N N . LEU A 1 83 ? -20.77619 24.27987 19.90660 1.000 13.04269 281 LEU A N 1
ATOM 1328 C CA . LEU A 1 83 ? -20.70063 24.55232 18.48272 1.000 12.82286 281 LEU A CA 1
ATOM 1329 C C . LEU A 1 83 ? -21.88176 25.43719 18.12700 1.000 12.43735 281 LEU A C 1
ATOM 1330 O O . LEU A 1 83 ? -23.02685 25.10874 18.46890 1.000 13.50952 281 LEU A O 1
ATOM 1346 N N . ILE A 1 84 ? -21.60496 26.54997 17.46000 1.000 12.50957 282 ILE A N 1
ATOM 1347 C CA . ILE A 1 84 ? -22.62923 27.52398 17.10034 1.000 12.98593 282 ILE A CA 1
ATOM 1348 C C . ILE A 1 84 ? -22.74115 27.57879 15.58746 1.000 12.18095 282 ILE A C 1
ATOM 1349 O O . ILE A 1 84 ? -21.73387 27.74011 14.89050 1.000 12.65363 282 ILE A O 1
ATOM 1365 N N . THR A 1 85 ? -23.96733 27.43280 15.08408 1.000 12.23845 283 THR A N 1
ATOM 1366 C CA . THR A 1 85 ? -24.23262 27.39549 13.65680 1.000 12.51963 283 THR A CA 1
ATOM 1367 C C . THR A 1 85 ? -25.46128 28.23105 13.32406 1.000 12.29539 283 THR A C 1
ATOM 1368 O O . THR A 1 85 ? -26.18919 28.71221 14.20181 1.000 12.75692 283 THR A O 1
ATOM 1379 N N . HIS A 1 86 ? -25.70623 28.38107 12.02129 1.000 12.90226 284 HIS A N 1
ATOM 1380 C CA . HIS A 1 86 ? -26.98227 28.88927 11.55734 1.000 13.35552 284 HIS A CA 1
ATOM 1381 C C . HIS A 1 86 ? -28.11945 28.05344 12.14827 1.000 12.87783 284 HIS A C 1
ATOM 1382 O O . HIS A 1 86 ? -27.96676 26.86333 12.45920 1.000 13.31449 284 HIS A O 1
ATOM 1396 N N . TYR A 1 87 ? -29.27766 28.69147 12.27698 1.000 14.73736 285 TYR A N 1
ATOM 1397 C CA . TYR A 1 87 ? -30.47426 28.08079 12.83473 1.000 15.22340 285 TYR A CA 1
ATOM 1398 C C . TYR A 1 87 ? -31.51051 27.89558 11.73410 1.000 14.87597 285 TYR A C 1
ATOM 1399 O O . TYR A 1 87 ? -31.84370 28.85299 11.02701 1.000 15.44324 285 TYR A O 1
ATOM 1417 N N . HIS A 1 88 ? -32.01765 26.67135 11.59274 1.000 14.02805 286 HIS A N 1
ATOM 1418 C CA . HIS A 1 88 ? -33.04184 26.33201 10.59417 1.000 13.80682 286 HIS A CA 1
ATOM 1419 C C . HIS A 1 88 ? -34.32506 25.93092 11.31282 1.000 14.39804 286 HIS A C 1
ATOM 1420 O O . HIS A 1 88 ? -34.47115 24.79072 11.76461 1.000 14.16910 286 HIS A O 1
ATOM 1434 N N . GLU A 1 89 ? -35.25933 26.88646 11.39946 1.000 15.08147 287 GLU A N 1
ATOM 1435 C CA . GLU A 1 89 ? -36.41905 26.73511 12.26756 1.000 16.99348 287 GLU A CA 1
ATOM 1436 C C . GLU A 1 89 ? -37.31952 25.57149 11.86898 1.000 16.34994 287 GLU A C 1
ATOM 1437 O O . GLU A 1 89 ? -38.08326 25.07947 12.70724 1.000 18.16683 287 GLU A O 1
ATOM 1449 N N . MET A 1 90 ? -37.26514 25.12380 10.61586 1.000 15.80587 288 MET A N 1
ATOM 1450 C CA . MET A 1 90 ? -38.08902 23.99237 10.21269 1.000 15.93285 288 MET A CA 1
ATOM 1451 C C . MET A 1 90 ? -37.59851 22.66188 10.76937 1.000 16.54118 288 MET A C 1
ATOM 1452 O O . MET A 1 90 ? -38.34863 21.68868 10.72962 1.000 19.18620 288 MET A O 1
ATOM 1466 N N . GLY A 1 91 ? -36.37919 22.59665 11.26903 1.000 14.74105 289 GLY A N 1
ATOM 1467 C CA . GLY A 1 91 ? -35.87556 21.39615 11.90312 1.000 14.73652 289 GLY A CA 1
ATOM 1468 C C . GLY A 1 91 ? -35.30159 20.38575 10.92362 1.000 13.50630 289 GLY A C 1
ATOM 1469 O O . GLY A 1 91 ? -34.97064 20.69449 9.77764 1.000 13.75741 289 GLY A O 1
ATOM 1473 N N . SER A 1 92 ? -35.14926 19.15708 11.41564 1.000 13.66954 290 SER A N 1
ATOM 1474 C CA . SER A 1 92 ? -34.48339 18.14289 10.61336 1.000 14.18799 290 SER A CA 1
ATOM 1475 C C . SER A 1 92 ? -35.42570 17.55671 9.57073 1.000 14.00694 290 SER A C 1
ATOM 1476 O O . SER A 1 92 ? -36.65551 17.58921 9.69981 1.000 14.28076 290 SER A O 1
ATOM 1484 N N . LEU A 1 93 ? -34.81706 16.99713 8.52324 1.000 13.56385 291 LEU A N 1
ATOM 1485 C CA . LEU A 1 93 ? -35.58353 16.27788 7.51134 1.000 13.34856 291 LEU A CA 1
ATOM 1486 C C . LEU A 1 93 ? -36.36677 15.12563 8.13418 1.000 12.72477 291 LEU A C 1
ATOM 1487 O O . LEU A 1 93 ? -37.52517 14.89110 7.77402 1.000 13.35752 291 LEU A O 1
ATOM 1503 N N . TYR A 1 94 ? -35.76147 14.41345 9.08814 1.000 12.28644 292 TYR A N 1
ATOM 1504 C CA . TYR A 1 94 ? -36.44552 13.33774 9.79031 1.000 12.87229 292 TYR A CA 1
ATOM 1505 C C . TYR A 1 94 ? -37.75196 13.82674 10.40080 1.000 14.36881 292 TYR A C 1
ATOM 1506 O O . TYR A 1 94 ? -38.80531 13.20049 10.23758 1.000 14.98575 292 TYR A O 1
ATOM 1524 N N A ASP A 1 95 ? -37.72584 14.95528 11.10547 0.489 14.58599 293 ASP A N 1
ATOM 1525 N N B ASP A 1 95 ? -37.67827 14.93443 11.15309 0.511 15.47444 293 ASP A N 1
ATOM 1526 C CA A ASP A 1 95 ? -38.97404 15.38019 11.72938 0.489 16.30701 293 ASP A CA 1
ATOM 1527 C CA B ASP A 1 95 ? -38.86138 15.53812 11.75074 0.511 16.76883 293 ASP A CA 1
ATOM 1528 C C A ASP A 1 95 ? -39.92590 16.00598 10.72025 0.489 16.65726 293 ASP A C 1
ATOM 1529 C C B ASP A 1 95 ? -39.87078 15.90344 10.67423 0.511 16.55431 293 ASP A C 1
ATOM 1530 O O A ASP A 1 95 ? -41.14426 15.90686 10.88917 0.489 16.73307 293 ASP A O 1
ATOM 1531 O O B ASP A 1 95 ? -41.05263 15.55248 10.75126 0.511 16.16229 293 ASP A O 1
ATOM 1548 N N . TYR A 1 96 ? -39.39997 16.62039 9.65994 1.000 15.65005 294 TYR A N 1
ATOM 1549 C CA . TYR A 1 96 ? -40.27003 17.20231 8.64769 1.000 16.14533 294 TYR A CA 1
ATOM 1550 C C . TYR A 1 96 ? -41.06416 16.13989 7.90403 1.000 15.29192 294 TYR A C 1
ATOM 1551 O O . TYR A 1 96 ? -42.24762 16.33585 7.60499 1.000 16.70494 294 TYR A O 1
ATOM 1570 N N . LEU A 1 97 ? -40.43844 15.00596 7.61001 1.000 13.93354 295 LEU A N 1
ATOM 1571 C CA . LEU A 1 97 ? -41.10536 13.95546 6.85865 1.000 14.12463 295 LEU A CA 1
ATOM 1572 C C . LEU A 1 97 ? -42.17549 13.24257 7.66554 1.000 15.12194 295 LEU A C 1
ATOM 1573 O O . LEU A 1 97 ? -42.99468 12.54047 7.07148 1.000 16.45494 295 LEU A O 1
ATOM 1589 N N . GLN A 1 98 ? -42.20386 13.39912 8.98895 1.000 16.13695 296 GLN A N 1
ATOM 1590 C CA . GLN A 1 98 ? -43.19998 12.68171 9.77818 1.000 19.72086 296 GLN A CA 1
ATOM 1591 C C . GLN A 1 98 ? -44.59665 13.15014 9.43783 1.000 25.49354 296 GLN A C 1
ATOM 1592 O O . GLN A 1 98 ? -45.52976 12.34446 9.38500 1.000 30.16334 296 GLN A O 1
ATOM 1606 N N . LEU A 1 99 ? -44.74588 14.45472 9.21367 1.000 27.85853 297 LEU A N 1
ATOM 1607 C CA . LEU A 1 99 ? -46.03083 15.12415 9.10789 1.000 33.60310 297 LEU A CA 1
ATOM 1608 C C . LEU A 1 99 ? -46.28107 15.75219 7.75119 1.000 32.73941 297 LEU A C 1
ATOM 1609 O O . LEU A 1 99 ? -47.39000 16.23655 7.51568 1.000 40.11850 297 LEU A O 1
ATOM 1625 N N . THR A 1 100 ? -45.29050 15.79702 6.87455 1.000 23.63558 298 THR A N 1
ATOM 1626 C CA . THR A 1 100 ? -45.41666 16.47485 5.59604 1.000 22.42304 298 THR A CA 1
ATOM 1627 C C . THR A 1 100 ? -45.29841 15.47246 4.46542 1.000 20.70533 298 THR A C 1
ATOM 1628 O O . THR A 1 100 ? -44.40182 14.62904 4.47777 1.000 21.18181 298 THR A O 1
ATOM 1639 N N . THR A 1 101 ? -46.18256 15.59495 3.47556 1.000 20.04549 299 THR A N 1
ATOM 1640 C CA . THR A 1 101 ? -46.00359 14.89511 2.21428 1.000 18.80752 299 THR A CA 1
ATOM 1641 C C . THR A 1 101 ? -45.45960 15.87457 1.17757 1.000 17.98691 299 THR A C 1
ATOM 1642 O O . THR A 1 101 ? -45.47716 17.10093 1.36771 1.000 19.25764 299 THR A O 1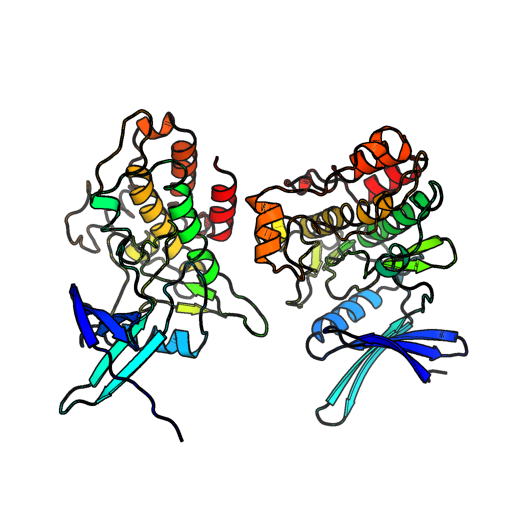
ATOM 1653 N N . LEU A 1 102 ? -44.95597 15.32386 0.08794 1.000 17.54692 300 LEU A N 1
ATOM 1654 C CA . LEU A 1 102 ? -44.22404 16.08299 -0.90817 1.000 17.08194 300 LEU A CA 1
ATOM 1655 C C . LEU A 1 102 ? -44.85218 15.90364 -2.27849 1.000 17.77466 300 LEU A C 1
ATOM 1656 O O . LEU A 1 102 ? -45.50754 14.89911 -2.55664 1.000 17.91640 300 LEU A O 1
ATOM 1672 N N . ASP A 1 103 ? -44.66120 16.89155 -3.12917 1.000 19.84240 301 ASP A N 1
ATOM 1673 C CA . ASP A 1 103 ? -44.94226 16.74294 -4.54836 1.000 21.39781 301 ASP A CA 1
ATOM 1674 C C . ASP A 1 103 ? -43.62890 16.51018 -5.29968 1.000 20.13949 301 ASP A C 1
ATOM 1675 O O . ASP A 1 103 ? -42.54569 16.44736 -4.71715 1.000 18.73432 301 ASP A O 1
ATOM 1684 N N . THR A 1 104 ? -43.71963 16.36092 -6.60878 1.000 19.69910 302 THR A N 1
ATOM 1685 C CA . THR A 1 104 ? -42.55338 16.01596 -7.40257 1.000 19.62732 302 THR A CA 1
ATOM 1686 C C . THR A 1 104 ? -41.47770 17.09207 -7.30041 1.000 18.24402 302 THR A C 1
ATOM 1687 O O . THR A 1 104 ? -40.29076 16.79919 -7.09438 1.000 18.27618 302 THR A O 1
ATOM 1698 N N . VAL A 1 105 ? -41.87144 18.35660 -7.41421 1.000 17.66713 303 VAL A N 1
ATOM 1699 C CA . VAL A 1 105 ? -40.89389 19.43457 -7.38246 1.000 17.46905 303 VAL A CA 1
ATOM 1700 C C . VAL A 1 105 ? -40.20783 19.48701 -6.02673 1.000 16.52881 303 VAL A C 1
ATOM 1701 O O . VAL A 1 105 ? -38.98395 19.62024 -5.94595 1.000 17.23235 303 VAL A O 1
ATOM 1714 N N A SER A 1 106 ? -40.98273 19.40281 -4.94233 0.338 16.24193 304 SER A N 1
ATOM 1715 N N B SER A 1 106 ? -40.97213 19.38271 -4.93977 0.662 16.19673 304 SER A N 1
ATOM 1716 C CA A SER A 1 106 ? -40.38919 19.48561 -3.61074 0.338 16.24118 304 SER A CA 1
ATOM 1717 C CA B SER A 1 106 ? -40.35576 19.50025 -3.62037 0.662 16.35359 304 SER A CA 1
ATOM 1718 C C A SER A 1 106 ? -39.48875 18.29225 -3.33046 0.338 15.68485 304 SER A C 1
ATOM 1719 C C B SER A 1 106 ? -39.50515 18.28322 -3.28519 0.662 15.83956 304 SER A C 1
ATOM 1720 O O A SER A 1 106 ? -38.40038 18.44742 -2.76798 0.338 15.60081 304 SER A O 1
ATOM 1721 O O B SER A 1 106 ? -38.46393 18.41142 -2.63664 0.662 16.58989 304 SER A O 1
ATOM 1736 N N . CYS A 1 107 ? -39.92312 17.09346 -3.71979 1.000 15.28058 305 CYS A N 1
ATOM 1737 C CA . CYS A 1 107 ? -39.11865 15.90169 -3.50822 1.000 14.08651 305 CYS A CA 1
ATOM 1738 C C . CYS A 1 107 ? -37.77124 16.03130 -4.20608 1.000 13.63298 305 CYS A C 1
ATOM 1739 O O . CYS A 1 107 ? -36.71731 15.82963 -3.59477 1.000 13.97165 305 CYS A O 1
ATOM 1747 N N . LEU A 1 108 ? -37.78111 16.38626 -5.49345 1.000 14.13887 306 LEU A N 1
ATOM 1748 C CA . LEU A 1 108 ? -36.53286 16.51081 -6.24246 1.000 14.75706 306 LEU A CA 1
ATOM 1749 C C . LEU A 1 108 ? -35.65097 17.61770 -5.67046 1.000 14.12521 306 LEU A C 1
ATOM 1750 O O . LEU A 1 108 ? -34.42541 17.47176 -5.59075 1.000 14.47549 306 LEU A O 1
ATOM 1766 N N . ARG A 1 109 ? -36.25673 18.73289 -5.27425 1.000 14.16499 307 ARG A N 1
ATOM 1767 C CA . ARG A 1 109 ? -35.47210 19.83063 -4.71896 1.000 13.79064 307 ARG A CA 1
ATOM 1768 C C . ARG A 1 109 ? -34.75276 19.40600 -3.44146 1.000 13.31508 307 ARG A C 1
ATOM 1769 O O . ARG A 1 109 ? -33.57362 19.72208 -3.24064 1.000 13.92708 307 ARG A O 1
ATOM 1790 N N . ILE A 1 110 ? -35.44587 18.66755 -2.57220 1.000 13.57162 308 ILE A N 1
ATOM 1791 C CA . ILE A 1 110 ? -34.82136 18.13289 -1.36589 1.000 12.34307 308 ILE A CA 1
ATOM 1792 C C . ILE A 1 110 ? -33.64601 17.22368 -1.72136 1.000 12.12647 308 ILE A C 1
ATOM 1793 O O . ILE A 1 110 ? -32.52114 17.42189 -1.24013 1.000 12.50738 308 ILE A O 1
ATOM 1809 N N . VAL A 1 111 ? -33.86894 16.22549 -2.57479 1.000 12.56095 309 VAL A N 1
ATOM 1810 C CA . VAL A 1 111 ? -32.81430 15.23249 -2.75069 1.000 13.01185 309 VAL A CA 1
ATOM 1811 C C . VAL A 1 111 ? -31.64567 15.78998 -3.55320 1.000 12.65844 309 VAL A C 1
ATOM 1812 O O . VAL A 1 111 ? -30.48873 15.44957 -3.28644 1.000 13.16915 309 VAL A O 1
ATOM 1825 N N . LEU A 1 112 ? -31.91861 16.65257 -4.53753 1.000 13.17659 310 LEU A N 1
ATOM 1826 C CA . LEU A 1 112 ? -30.82625 17.29383 -5.25952 1.000 13.05473 310 LEU A CA 1
ATOM 1827 C C . LEU A 1 112 ? -30.00423 18.19457 -4.34730 1.000 12.56885 310 LEU A C 1
ATOM 1828 O O . LEU A 1 112 ? -28.77923 18.23916 -4.47403 1.000 12.81221 310 LEU A O 1
ATOM 1844 N N . SER A 1 113 ? -30.64844 18.89876 -3.40730 1.000 11.87235 311 SER A N 1
ATOM 1845 C CA . SER A 1 113 ? -29.88002 19.74442 -2.49790 1.000 12.00441 311 SER A CA 1
ATOM 1846 C C . SER A 1 113 ? -28.97780 18.90933 -1.59217 1.000 11.09419 311 SER A C 1
ATOM 1847 O O . SER A 1 113 ? -27.83411 19.30096 -1.30967 1.000 11.31388 311 SER A O 1
ATOM 1855 N N . ILE A 1 114 ? -29.45702 17.74514 -1.14930 1.000 11.49185 312 ILE A N 1
ATOM 1856 C CA . ILE A 1 114 ? -28.61651 16.87675 -0.33962 1.000 11.03018 312 ILE A CA 1
ATOM 1857 C C . ILE A 1 114 ? -27.43838 16.36643 -1.16658 1.000 11.06997 312 ILE A C 1
ATOM 1858 O O . ILE A 1 114 ? -26.29074 16.36578 -0.70939 1.000 11.83756 312 ILE A O 1
ATOM 1874 N N . ALA A 1 115 ? -27.70274 15.91232 -2.39378 1.000 11.88186 313 ALA A N 1
ATOM 1875 C CA . ALA A 1 115 ? -26.63694 15.44192 -3.27211 1.000 12.00320 313 ALA A CA 1
ATOM 1876 C C . ALA A 1 115 ? -25.62063 16.54496 -3.54418 1.000 11.68771 313 ALA A C 1
ATOM 1877 O O . ALA A 1 115 ? -24.41541 16.27630 -3.66761 1.000 12.29648 313 ALA A O 1
ATOM 1884 N N A SER A 1 116 ? -26.09046 17.79002 -3.65846 0.727 11.90813 314 SER A N 1
ATOM 1885 N N B SER A 1 116 ? -26.08609 17.79294 -3.65121 0.273 12.00497 314 SER A N 1
ATOM 1886 C CA A SER A 1 116 ? -25.18977 18.91237 -3.89067 0.727 11.94747 314 SER A CA 1
ATOM 1887 C CA B SER A 1 116 ? -25.17500 18.90651 -3.89546 0.273 12.39816 314 SER A CA 1
ATOM 1888 C C A SER A 1 116 ? -24.26813 19.13975 -2.69872 0.727 12.20362 314 SER A C 1
ATOM 1889 C C B SER A 1 116 ? -24.25977 19.13349 -2.69765 0.273 12.25101 314 SER A C 1
ATOM 1890 O O A SER A 1 116 ? -23.06326 19.32680 -2.86592 0.727 12.28774 314 SER A O 1
ATOM 1891 O O B SER A 1 116 ? -23.04783 19.31023 -2.85714 0.273 12.38506 314 SER A O 1
ATOM 1906 N N . GLY A 1 117 ? -24.82238 19.13220 -1.48713 1.000 11.90580 315 GLY A N 1
ATOM 1907 C CA . GLY A 1 117 ? -23.98201 19.26658 -0.30572 1.000 11.56277 315 GLY A CA 1
ATOM 1908 C C . GLY A 1 117 ? -22.99974 18.11889 -0.18305 1.000 11.79557 315 GLY A C 1
ATOM 1909 O O . GLY A 1 117 ? -21.83118 18.31638 0.16507 1.000 12.53629 315 GLY A O 1
ATOM 1914 N N . LEU A 1 118 ? -23.45094 16.89752 -0.48890 1.000 11.48732 316 LEU A N 1
ATOM 1915 C CA . LEU A 1 118 ? -22.58130 15.73483 -0.36084 1.000 11.40819 316 LEU A CA 1
ATOM 1916 C C . LEU A 1 118 ? -21.45276 15.76638 -1.38269 1.000 11.49322 316 LEU A C 1
ATOM 1917 O O . LEU A 1 118 ? -20.29869 15.48154 -1.04422 1.000 12.20456 316 LEU A O 1
ATOM 1933 N N . ALA A 1 119 ? -21.75500 16.13477 -2.63466 1.000 11.59149 317 ALA A N 1
ATOM 1934 C CA . ALA A 1 119 ? -20.70033 16.23988 -3.63033 1.000 12.24569 317 ALA A CA 1
ATOM 1935 C C . ALA A 1 119 ? -19.70137 17.32269 -3.25356 1.000 11.98796 317 ALA A C 1
ATOM 1936 O O . ALA A 1 119 ? -18.50090 17.17478 -3.49408 1.000 13.16569 317 ALA A O 1
ATOM 1943 N N . HIS A 1 120 ? -20.17486 18.42302 -2.67402 1.000 12.75892 318 HIS A N 1
ATOM 1944 C CA . HIS A 1 120 ? -19.25341 19.46025 -2.22003 1.000 13.10732 318 HIS A CA 1
ATOM 1945 C C . HIS A 1 120 ? -18.30897 18.91666 -1.15545 1.000 13.22442 318 HIS A C 1
ATOM 1946 O O . HIS A 1 120 ? -17.09579 19.15333 -1.19975 1.000 14.07884 318 HIS A O 1
ATOM 1960 N N . LEU A 1 121 ? -18.83919 18.16694 -0.19222 1.000 12.86998 319 LEU A N 1
ATOM 1961 C CA . LEU A 1 121 ? -17.95952 17.53127 0.78407 1.000 12.95258 319 LEU A CA 1
ATOM 1962 C C . LEU A 1 121 ? -16.93596 16.64491 0.09425 1.000 13.19350 319 LEU A C 1
ATOM 1963 O O . LEU A 1 121 ? -15.72990 16.76259 0.33431 1.000 14.03711 319 LEU A O 1
ATOM 1979 N N . HIS A 1 122 ? -17.40047 15.77688 -0.79859 1.000 12.77809 320 HIS A N 1
ATOM 1980 C CA . HIS A 1 122 ? -16.54841 14.73172 -1.34499 1.000 12.85665 320 HIS A CA 1
ATOM 1981 C C . HIS A 1 122 ? -15.43405 15.24736 -2.24835 1.000 13.65278 320 HIS A C 1
ATOM 1982 O O . HIS A 1 122 ? -14.40365 14.58263 -2.36055 1.000 15.46181 320 HIS A O 1
ATOM 1996 N N . ILE A 1 123 ? -15.61866 16.38040 -2.92255 1.000 14.55919 321 ILE A N 1
ATOM 1997 C CA . ILE A 1 123 ? -14.69386 16.79730 -3.97625 1.000 16.14271 321 ILE A CA 1
ATOM 1998 C C . ILE A 1 123 ? -13.50740 17.54811 -3.38386 1.000 17.28071 321 ILE A C 1
ATOM 1999 O O . ILE A 1 123 ? -13.66836 18.46217 -2.57214 1.000 21.67461 321 ILE A O 1
ATOM 2015 N N . GLU A 1 124 ? -12.30824 17.19445 -3.82753 1.000 15.77718 322 GLU A N 1
ATOM 2016 C CA . GLU A 1 124 ? -11.13560 17.99621 -3.51975 1.000 18.05118 322 GLU A CA 1
ATOM 2017 C C . GLU A 1 124 ? -11.05036 19.14024 -4.51914 1.000 18.45521 322 GLU A C 1
ATOM 2018 O O . GLU A 1 124 ? -11.19451 18.92737 -5.72368 1.000 20.06848 322 GLU A O 1
ATOM 2030 N N . ILE A 1 125 ? -10.82370 20.35016 -4.01823 1.000 19.81057 323 ILE A N 1
ATOM 2031 C CA . ILE A 1 125 ? -10.64855 21.53031 -4.85207 1.000 21.56362 323 ILE A CA 1
ATOM 2032 C C . ILE A 1 125 ? -9.24268 22.05671 -4.61434 1.000 25.65766 323 ILE A C 1
ATOM 2033 O O . ILE A 1 125 ? -8.82608 22.24032 -3.46537 1.000 25.32821 323 ILE A O 1
ATOM 2049 N N . PHE A 1 126 ? -8.52014 22.29598 -5.69592 1.000 28.19248 324 PHE A N 1
ATOM 2050 C CA . PHE A 1 126 ? -7.12544 22.68492 -5.58869 1.000 34.24732 324 PHE A CA 1
ATOM 2051 C C . PHE A 1 126 ? -6.99696 24.19340 -5.60993 1.000 40.68549 324 PHE A C 1
ATOM 2052 O O . PHE A 1 126 ? -7.92665 24.91967 -5.96964 1.000 40.37976 324 PHE A O 1
ATOM 2069 N N . GLY A 1 127 ? -5.82528 24.65817 -5.18503 1.000 47.02097 325 GLY A N 1
ATOM 2070 C CA . GLY A 1 127 ? -5.50593 26.06417 -5.21306 1.000 51.61733 325 GLY A CA 1
ATOM 2071 C C . GLY A 1 127 ? -6.04428 26.81572 -4.01525 1.000 56.97246 325 GLY A C 1
ATOM 2072 O O . GLY A 1 127 ? -6.60817 26.26153 -3.06895 1.000 57.59965 325 GLY A O 1
ATOM 2076 N N . THR A 1 128 ? -5.84329 28.12847 -4.06561 1.000 61.42957 326 THR A N 1
ATOM 2077 C CA . THR A 1 128 ? -6.38809 29.00483 -3.04282 1.000 64.67403 326 THR A CA 1
ATOM 2078 C C . THR A 1 128 ? -7.90571 28.85907 -2.99992 1.000 62.66671 326 THR A C 1
ATOM 2079 O O . THR A 1 128 ? -8.55885 28.60135 -4.01461 1.000 64.65083 326 THR A O 1
ATOM 2090 N N . GLN A 1 129 ? -8.46474 28.99878 -1.79929 1.000 58.16262 327 GLN A N 1
ATOM 2091 C CA . GLN A 1 129 ? -9.89946 28.80266 -1.57551 1.000 54.27049 327 GLN A CA 1
ATOM 2092 C C . GLN A 1 129 ? -10.37723 27.43368 -2.07008 1.000 44.62835 327 GLN A C 1
ATOM 2093 O O . GLN A 1 129 ? -11.54084 27.26592 -2.44230 1.000 44.65921 327 GLN A O 1
ATOM 2107 N N . GLY A 1 130 ? -9.48115 26.44510 -2.07403 1.000 34.63986 328 GLY A N 1
ATOM 2108 C CA . GLY A 1 130 ? -9.85031 25.05823 -2.27841 1.000 27.62417 328 GLY A CA 1
ATOM 2109 C C . GLY A 1 130 ? -10.21652 24.36508 -0.97977 1.000 23.12728 328 GLY A C 1
ATOM 2110 O O . GLY A 1 130 ? -10.46434 24.99830 0.04883 1.000 23.65096 328 GLY A O 1
ATOM 2114 N N . LYS A 1 131 ? -10.25043 23.03230 -1.03290 1.000 19.65816 329 LYS A N 1
ATOM 2115 C CA . LYS A 1 131 ? -10.62670 22.23110 0.12578 1.000 17.18419 329 LYS A CA 1
ATOM 2116 C C . LYS A 1 131 ? -10.12279 20.80956 -0.04987 1.000 16.70042 329 LYS A C 1
ATOM 2117 O O . LYS A 1 131 ? -10.03645 20.31753 -1.18436 1.000 17.71638 329 LYS A O 1
ATOM 2136 N N . PRO A 1 132 ? -9.79777 20.12097 1.04169 1.000 17.00479 330 PRO A N 1
ATOM 2137 C CA . PRO A 1 132 ? -9.60474 18.67190 0.96768 1.000 17.21992 330 PRO A CA 1
ATOM 2138 C C . PRO A 1 132 ? -10.92809 17.98864 0.66188 1.000 15.43359 330 PRO A C 1
ATOM 2139 O O . PRO A 1 132 ? -12.00712 18.53069 0.90924 1.000 15.62255 330 PRO A O 1
ATOM 2150 N N . ALA A 1 133 ? -10.83713 16.77965 0.11903 1.000 15.47339 331 ALA A N 1
ATOM 2151 C CA . ALA A 1 133 ? -12.00607 15.91574 0.06756 1.000 14.18306 331 ALA A CA 1
ATOM 2152 C C . ALA A 1 133 ? -12.38088 15.51893 1.48835 1.000 13.66624 331 ALA A C 1
ATOM 2153 O O . ALA A 1 133 ? -11.51142 15.32915 2.34418 1.000 14.04509 331 ALA A O 1
ATOM 2160 N N . ILE A 1 134 ? -13.68524 15.38325 1.73188 1.000 13.43219 332 ILE A N 1
ATOM 2161 C CA . ILE A 1 134 ? -14.23537 15.09642 3.05094 1.000 13.48077 332 ILE A CA 1
ATOM 2162 C C . ILE A 1 134 ? -15.32343 14.04591 2.89010 1.000 13.19830 332 ILE A C 1
ATOM 2163 O O . ILE A 1 134 ? -16.17771 14.16694 2.00824 1.000 14.02867 332 ILE A O 1
ATOM 2179 N N . ALA A 1 135 ? -15.29895 13.01541 3.73463 1.000 13.32513 333 ALA A N 1
ATOM 2180 C CA . ALA A 1 135 ? -16.39841 12.06794 3.88966 1.000 13.21598 333 ALA A CA 1
ATOM 2181 C C . ALA A 1 135 ? -17.08429 12.31194 5.23212 1.000 12.84448 333 ALA A C 1
ATOM 2182 O O . ALA A 1 135 ? -16.42201 12.61720 6.23107 1.000 13.65950 333 ALA A O 1
ATOM 2189 N N . HIS A 1 136 ? -18.41653 12.20766 5.23746 1.000 12.32823 334 HIS A N 1
ATOM 2190 C CA . HIS A 1 136 ? -19.24418 12.59307 6.38123 1.000 12.54062 334 HIS A CA 1
ATOM 2191 C C . HIS A 1 136 ? -19.24477 11.53100 7.48076 1.000 12.27335 334 HIS A C 1
ATOM 2192 O O . HIS A 1 136 ? -18.97974 11.82658 8.65645 1.000 12.60223 334 HIS A O 1
ATOM 2206 N N . ARG A 1 137 ? -19.55973 10.28813 7.11141 1.000 12.24678 335 ARG A N 1
ATOM 2207 C CA . ARG A 1 137 ? -19.51495 9.08659 7.93188 1.000 12.72159 335 ARG A CA 1
ATOM 2208 C C . ARG A 1 137 ? -20.71085 8.91733 8.86631 1.000 12.88633 335 ARG A C 1
ATOM 2209 O O . ARG A 1 137 ? -20.78665 7.90270 9.58363 1.000 13.72056 335 ARG A O 1
ATOM 2230 N N . ASP A 1 138 ? -21.66831 9.84174 8.87942 1.000 12.20278 336 ASP A N 1
ATOM 2231 C CA . ASP A 1 138 ? -22.89413 9.60563 9.64056 1.000 12.42088 336 ASP A CA 1
ATOM 2232 C C . ASP A 1 138 ? -24.07974 10.28665 8.96634 1.000 12.27602 336 ASP A C 1
ATOM 2233 O O . ASP A 1 138 ? -24.90251 10.94828 9.60596 1.000 12.64043 336 ASP A O 1
ATOM 2242 N N . LEU A 1 139 ? -24.20171 10.09709 7.66282 1.000 12.17952 337 LEU A N 1
ATOM 2243 C CA . LEU A 1 139 ? -25.29514 10.72484 6.93226 1.000 11.79761 337 LEU A CA 1
ATOM 2244 C C . LEU A 1 139 ? -26.59958 9.98495 7.22764 1.000 11.23915 337 LEU A C 1
ATOM 2245 O O . LEU A 1 139 ? -26.64689 8.75367 7.18636 1.000 11.94404 337 LEU A O 1
ATOM 2261 N N . LYS A 1 140 ? -27.65717 10.73465 7.53831 1.000 11.49956 338 LYS A N 1
ATOM 2262 C CA . LYS A 1 140 ? -28.97908 10.20038 7.86803 1.000 11.29293 338 LYS A CA 1
ATOM 2263 C C . LYS A 1 140 ? -29.94641 11.38414 7.90397 1.000 10.76623 338 LYS A C 1
ATOM 2264 O O . LYS A 1 140 ? -29.53438 12.55190 7.91954 1.000 11.16952 338 LYS A O 1
ATOM 2283 N N . SER A 1 141 ? -31.24104 11.09165 7.95067 1.000 11.22130 339 SER A N 1
ATOM 2284 C CA . SER A 1 141 ? -32.22999 12.16244 7.87422 1.000 11.55338 339 SER A CA 1
ATOM 2285 C C . SER A 1 141 ? -32.23103 13.07206 9.10461 1.000 11.70460 339 SER A C 1
ATOM 2286 O O . SER A 1 141 ? -32.59900 14.24046 8.98467 1.000 12.33096 339 SER A O 1
ATOM 2294 N N . LYS A 1 142 ? -31.80292 12.57859 10.28015 1.000 11.68314 340 LYS A N 1
ATOM 2295 C CA . LYS A 1 142 ? -31.67898 13.45165 11.44641 1.000 12.89647 340 LYS A CA 1
ATOM 2296 C C . LYS A 1 142 ? -30.51264 14.42212 11.32715 1.000 12.31844 340 LYS A C 1
ATOM 2297 O O . LYS A 1 142 ? -30.46752 15.40449 12.07810 1.000 13.97027 340 LYS A O 1
ATOM 2316 N N . ASN A 1 143 ? -29.54865 14.14889 10.44170 1.000 12.12385 341 ASN A N 1
ATOM 2317 C CA . ASN A 1 143 ? -28.39298 15.01894 10.22831 1.000 12.52851 341 ASN A CA 1
ATOM 2318 C C . ASN A 1 143 ? -28.53442 15.86219 8.96889 1.000 12.18692 341 ASN A C 1
ATOM 2319 O O . ASN A 1 143 ? -27.53524 16.31080 8.39654 1.000 13.11731 341 ASN A O 1
ATOM 2330 N N . ILE A 1 144 ? -29.77016 16.11111 8.55566 1.000 11.85570 342 ILE A N 1
ATOM 2331 C CA . ILE A 1 144 ? -30.08602 17.00544 7.44963 1.000 11.97581 342 ILE A CA 1
ATOM 2332 C C . ILE A 1 144 ? -31.15776 17.95500 7.94894 1.000 11.81334 342 ILE A C 1
ATOM 2333 O O . ILE A 1 144 ? -32.11108 17.51576 8.60913 1.000 12.87468 342 ILE A O 1
ATOM 2349 N N . LEU A 1 145 ? -30.98862 19.26133 7.68701 1.000 11.93301 343 LEU A N 1
ATOM 2350 C CA A LEU A 1 145 ? -31.96280 20.26240 8.09060 0.249 12.50447 343 LEU A CA 1
ATOM 2351 C CA B LEU A 1 145 ? -31.94637 20.28125 8.09159 0.751 11.58235 343 LEU A CA 1
ATOM 2352 C C . LEU A 1 145 ? -32.67244 20.82205 6.86616 1.000 12.10668 343 LEU A C 1
ATOM 2353 O O . LEU A 1 145 ? -32.10393 20.90322 5.78037 1.000 12.77664 343 LEU A O 1
ATOM 2382 N N . VAL A 1 146 ? -33.93794 21.18595 7.06042 1.000 12.26828 344 VAL A N 1
ATOM 2383 C CA . VAL A 1 146 ? -34.78224 21.72527 6.00148 1.000 12.53363 344 VAL A CA 1
ATOM 2384 C C . VAL A 1 146 ? -34.76293 23.24020 6.11751 1.000 13.00940 344 VAL A C 1
ATOM 2385 O O . VAL A 1 146 ? -34.99411 23.77748 7.20413 1.000 13.71946 344 VAL A O 1
ATOM 2398 N N . LYS A 1 147 ? -34.50631 23.92205 5.00141 1.000 12.75666 345 LYS A N 1
ATOM 2399 C CA . LYS A 1 147 ? -34.49751 25.37826 4.93845 1.000 13.37536 345 LYS A CA 1
ATOM 2400 C C . LYS A 1 147 ? -35.81880 25.89231 4.38576 1.000 14.07980 345 LYS A C 1
ATOM 2401 O O . LYS A 1 147 ? -36.55370 25.17988 3.69618 1.000 14.29272 345 LYS A O 1
ATOM 2420 N N . LYS A 1 148 ? -36.10847 27.16108 4.66904 1.000 15.11989 346 LYS A N 1
ATOM 2421 C CA . LYS A 1 148 ? -37.38418 27.73242 4.24750 1.000 15.96955 346 LYS A CA 1
ATOM 2422 C C . LYS A 1 148 ? -37.54333 27.76002 2.73017 1.000 15.52160 346 LYS A C 1
ATOM 2423 O O . LYS A 1 148 ? -38.67865 27.73354 2.23356 1.000 17.20727 346 LYS A O 1
ATOM 2442 N N . ASN A 1 149 ? -36.44087 27.81900 1.97595 1.000 14.32675 347 ASN A N 1
ATOM 2443 C CA . ASN A 1 149 ? -36.51657 27.84788 0.52158 1.000 13.54522 347 ASN A CA 1
ATOM 2444 C C . ASN A 1 149 ? -36.69337 26.46368 -0.09607 1.000 13.53806 347 ASN A C 1
ATOM 2445 O O . ASN A 1 149 ? -36.66401 26.34807 -1.32105 1.000 14.27509 347 ASN A O 1
ATOM 2456 N N . GLY A 1 150 ? -36.88882 25.42335 0.71258 1.000 13.31562 348 GLY A N 1
ATOM 2457 C CA . GLY A 1 150 ? -37.16664 24.09489 0.20502 1.000 13.41944 348 GLY A CA 1
ATOM 2458 C C . GLY A 1 150 ? -35.94202 23.25323 -0.06607 1.000 13.59132 348 GLY A C 1
ATOM 2459 O O . GLY A 1 150 ? -36.08189 22.06202 -0.36404 1.000 15.02186 348 GLY A O 1
ATOM 2463 N N . GLN A 1 151 ? -34.75321 23.82595 0.00169 1.000 12.86623 349 GLN A N 1
ATOM 2464 C CA . GLN A 1 151 ? -33.52167 23.05726 -0.01874 1.000 12.91973 349 GLN A CA 1
ATOM 2465 C C . GLN A 1 151 ? -33.17276 22.62121 1.39683 1.000 12.43505 349 GLN A C 1
ATOM 2466 O O . GLN A 1 151 ? -33.70537 23.14461 2.37560 1.000 13.62290 349 GLN A O 1
ATOM 2480 N N . CYS A 1 152 ? -32.29738 21.62374 1.49187 1.000 11.97287 350 CYS A N 1
ATOM 2481 C CA . CYS A 1 152 ? -31.77605 21.13334 2.76101 1.000 12.37912 350 CYS A CA 1
ATOM 2482 C C . CYS A 1 152 ? -30.29781 21.45511 2.90899 1.000 11.61135 350 CYS A C 1
ATOM 2483 O O . CYS A 1 152 ? -29.62472 21.85499 1.95798 1.000 12.78414 350 CYS A O 1
ATOM 2491 N N . CYS A 1 153 ? -29.77948 21.24888 4.12513 1.000 11.97262 351 CYS A N 1
ATOM 2492 C CA . CYS A 1 153 ? -28.34020 21.30206 4.35966 1.000 12.21359 351 CYS A CA 1
ATOM 2493 C C . CYS A 1 153 ? -27.91658 20.15264 5.26721 1.000 12.09546 351 CYS A C 1
ATOM 2494 O O . CYS A 1 153 ? -28.67861 19.70211 6.12776 1.000 13.27362 351 CYS A O 1
ATOM 2502 N N . ILE A 1 154 ? -26.69578 19.68880 5.04441 1.000 12.05441 352 ILE A N 1
ATOM 2503 C CA . ILE A 1 154 ? -26.11744 18.57895 5.79736 1.000 11.91673 352 ILE A CA 1
ATOM 2504 C C . ILE A 1 154 ? -25.42654 19.10965 7.05042 1.000 11.90624 352 ILE A C 1
ATOM 2505 O O . ILE A 1 154 ? -24.67176 20.09105 6.99241 1.000 12.50228 352 ILE A O 1
ATOM 2521 N N . ALA A 1 155 ? -25.65103 18.43332 8.17648 1.000 12.40986 353 ALA A N 1
ATOM 2522 C CA . ALA A 1 155 ? -25.12203 18.81456 9.48000 1.000 13.50691 353 ALA A CA 1
ATOM 2523 C C . ALA A 1 155 ? -24.28970 17.69258 10.08696 1.000 13.08793 353 ALA A C 1
ATOM 2524 O O . ALA A 1 155 ? -24.42738 16.51682 9.72280 1.000 12.88498 353 ALA A O 1
ATOM 2531 N N . ASP A 1 156 ? -23.47138 18.08406 11.07869 1.000 12.94867 354 ASP A N 1
ATOM 2532 C CA . ASP A 1 156 ? -22.73547 17.19794 11.98540 1.000 13.88526 354 ASP A CA 1
ATOM 2533 C C . ASP A 1 156 ? -21.53484 16.55634 11.30872 1.000 13.78668 354 ASP A C 1
ATOM 2534 O O . ASP A 1 156 ? -21.61361 15.45332 10.75536 1.000 14.10115 354 ASP A O 1
ATOM 2543 N N . LEU A 1 157 ? -20.40470 17.25498 11.37224 1.000 14.45029 355 LEU A N 1
ATOM 2544 C CA . LEU A 1 157 ? -19.14126 16.77221 10.84221 1.000 14.68744 355 LEU A CA 1
ATOM 2545 C C . LEU A 1 157 ? -18.25776 16.19525 11.94159 1.000 14.84273 355 LEU A C 1
ATOM 2546 O O . LEU A 1 157 ? -17.04014 16.09632 11.77693 1.000 15.70138 355 LEU A O 1
ATOM 2562 N N . GLY A 1 158 ? -18.87044 15.75238 13.03832 1.000 14.94443 356 GLY A N 1
ATOM 2563 C CA . GLY A 1 158 ? -18.12120 15.22568 14.16463 1.000 15.83049 356 GLY A CA 1
ATOM 2564 C C . GLY A 1 158 ? -17.43391 13.90937 13.90477 1.000 16.35714 356 GLY A C 1
ATOM 2565 O O . GLY A 1 158 ? -16.53666 13.53975 14.67291 1.000 17.87369 356 GLY A O 1
ATOM 2569 N N . LEU A 1 159 ? -17.83204 13.18412 12.85674 1.000 16.42708 357 LEU A N 1
ATOM 2570 C CA . LEU A 1 159 ? -17.15443 11.95622 12.46104 1.000 16.52889 357 LEU A CA 1
ATOM 2571 C C . LEU A 1 159 ? -16.42397 12.09917 11.13712 1.000 16.15480 357 LEU A C 1
ATOM 2572 O O . LEU A 1 159 ? -15.89733 11.11082 10.61548 1.000 17.59487 357 LEU A O 1
ATOM 2588 N N . ALA A 1 160 ? -16.39765 13.29254 10.56794 1.000 15.79092 358 ALA A N 1
ATOM 2589 C CA . ALA A 1 160 ? -15.92213 13.45678 9.20901 1.000 15.84665 358 ALA A CA 1
ATOM 2590 C C . ALA A 1 160 ? -14.42770 13.19016 9.11116 1.000 17.01590 358 ALA A C 1
ATOM 2591 O O . ALA A 1 160 ? -13.66849 13.38514 10.06711 1.000 19.42012 358 ALA A O 1
ATOM 2598 N N . VAL A 1 161 ? -13.99504 12.75162 7.93755 1.000 17.43710 359 VAL A N 1
ATOM 2599 C CA . VAL A 1 161 ? -12.58669 12.51897 7.65238 1.000 19.21081 359 VAL A CA 1
ATOM 2600 C C . VAL A 1 161 ? -12.17647 13.31702 6.42342 1.000 17.24708 359 VAL A C 1
ATOM 2601 O O . VAL A 1 161 ? -12.93983 13.43486 5.45932 1.000 16.09358 359 VAL A O 1
ATOM 2614 N N . MET A 1 162 ? -10.97496 13.88746 6.47488 1.000 19.79390 360 MET A N 1
ATOM 2615 C CA . MET A 1 162 ? -10.39625 14.66937 5.38977 1.000 19.12656 360 MET A CA 1
ATOM 2616 C C . MET A 1 162 ? -9.32035 13.86385 4.65338 1.000 19.06118 360 MET A C 1
ATOM 2617 O O . MET A 1 162 ? -8.57379 13.09071 5.25888 1.000 21.46469 360 MET A O 1
ATOM 2631 N N . HIS A 1 163 ? -9.20028 14.12289 3.34406 1.000 19.15340 361 HIS A N 1
ATOM 2632 C CA . HIS A 1 163 ? -8.16240 13.55771 2.48595 1.000 25.08065 361 HIS A CA 1
ATOM 2633 C C . HIS A 1 163 ? -7.67937 14.59943 1.47541 1.000 32.66256 361 HIS A C 1
ATOM 2634 O O . HIS A 1 163 ? -8.48843 15.28640 0.84136 1.000 32.86000 361 HIS A O 1
ATOM 2648 N N . SER A 1 164 ? -6.36613 14.68773 1.29553 1.000 35.82648 362 SER A N 1
ATOM 2649 C CA . SER A 1 164 ? -5.79723 15.55668 0.25486 1.000 41.86891 362 SER A CA 1
ATOM 2650 C C . SER A 1 164 ? -4.96677 14.76184 -0.75424 1.000 42.87945 362 SER A C 1
ATOM 2651 O O . SER A 1 164 ? -4.08993 13.98519 -0.37461 1.000 45.27766 362 SER A O 1
ATOM 2659 N N . PRO A 1 176 ? -14.24130 6.57439 20.00850 1.000 58.40417 374 PRO A N 1
ATOM 2660 C CA . PRO A 1 176 ? -15.40809 5.72839 20.27587 1.000 52.45317 374 PRO A CA 1
ATOM 2661 C C . PRO A 1 176 ? -16.56935 5.89557 19.29067 1.000 41.70412 374 PRO A C 1
ATOM 2662 O O . PRO A 1 176 ? -17.23006 4.89997 19.02030 1.000 42.02412 374 PRO A O 1
ATOM 2673 N N . ARG A 1 177 ? -16.82386 7.09406 18.76029 1.000 34.81099 375 ARG A N 1
ATOM 2674 C CA . ARG A 1 177 ? -18.00625 7.27436 17.92411 1.000 31.02250 375 ARG A CA 1
ATOM 2675 C C . ARG A 1 177 ? -17.87004 6.51547 16.60681 1.000 29.55109 375 ARG A C 1
ATOM 2676 O O . ARG A 1 177 ? -16.84847 6.61466 15.92264 1.000 30.89901 375 ARG A O 1
ATOM 2697 N N . VAL A 1 178 ? -18.90192 5.74280 16.25845 1.000 28.55431 376 VAL A N 1
ATOM 2698 C CA . VAL A 1 178 ? -19.04723 5.15602 14.92775 1.000 28.34518 376 VAL A CA 1
ATOM 2699 C C . VAL A 1 178 ? -20.35158 5.66304 14.34226 1.000 23.48741 376 VAL A C 1
ATOM 2700 O O . VAL A 1 178 ? -21.15343 6.29722 15.02927 1.000 24.99522 376 VAL A O 1
ATOM 2713 N N . GLY A 1 179 ? -20.57346 5.36431 13.06044 1.000 21.35165 377 GLY A N 1
ATOM 2714 C CA . GLY A 1 179 ? -21.79416 5.80425 12.42342 1.000 18.29955 377 GLY A CA 1
ATOM 2715 C C . GLY A 1 179 ? -23.02119 5.13762 13.02153 1.000 15.56979 377 GLY A C 1
ATOM 2716 O O . GLY A 1 179 ? -22.95377 4.14133 13.74480 1.000 17.17031 377 GLY A O 1
ATOM 2720 N N . THR A 1 180 ? -24.17416 5.70465 12.68586 1.000 13.45307 378 THR A N 1
ATOM 2721 C CA . THR A 1 180 ? -25.45208 5.13976 13.10307 1.000 12.77680 378 THR A CA 1
ATOM 2722 C C . THR A 1 180 ? -25.62034 3.77320 12.45542 1.000 12.28748 378 THR A C 1
ATOM 2723 O O . THR A 1 180 ? -25.51750 3.62851 11.23751 1.000 12.30845 378 THR A O 1
ATOM 2734 N N . LYS A 1 181 ? -25.88541 2.75412 13.27772 1.000 12.47010 379 LYS A N 1
ATOM 2735 C CA A LYS A 1 181 ? -25.86455 1.37252 12.79455 0.348 12.18523 379 LYS A CA 1
ATOM 2736 C CA B LYS A 1 181 ? -25.84512 1.38359 12.77568 0.652 12.67820 379 LYS A CA 1
ATOM 2737 C C . LYS A 1 181 ? -26.89466 1.12286 11.69689 1.000 12.67257 379 LYS A C 1
ATOM 2738 O O . LYS A 1 181 ? -26.61568 0.41230 10.72293 1.000 12.10325 379 LYS A O 1
ATOM 2775 N N . ARG A 1 182 ? -28.09059 1.69281 11.83708 1.000 12.15573 380 ARG A N 1
ATOM 2776 C CA . ARG A 1 182 ? -29.15249 1.47152 10.85957 1.000 11.84246 380 ARG A CA 1
ATOM 2777 C C . ARG A 1 182 ? -28.73014 1.86671 9.45464 1.000 11.31904 380 ARG A C 1
ATOM 2778 O O . ARG A 1 182 ? -29.25480 1.32225 8.47479 1.000 11.62215 380 ARG A O 1
ATOM 2799 N N . TYR A 1 183 ? -27.83580 2.85174 9.33064 1.000 11.13778 381 TYR A N 1
ATOM 2800 C CA . TYR A 1 183 ? -27.39751 3.38979 8.05639 1.000 11.54927 381 TYR A CA 1
ATOM 2801 C C . TYR A 1 183 ? -26.05502 2.84915 7.59268 1.000 11.47284 381 TYR A C 1
ATOM 2802 O O . TYR A 1 183 ? -25.56427 3.28024 6.55266 1.000 12.16387 381 TYR A O 1
ATOM 2820 N N . MET A 1 184 ? -25.45800 1.89453 8.31278 1.000 12.07372 382 MET A N 1
ATOM 2821 C CA . MET A 1 184 ? -24.13980 1.39890 7.93906 1.000 12.93263 382 MET A CA 1
ATOM 2822 C C . MET A 1 184 ? -24.16222 0.53110 6.68193 1.000 11.67614 382 MET A C 1
ATOM 2823 O O . MET A 1 184 ? -24.98118 -0.38503 6.53316 1.000 11.98482 382 MET A O 1
ATOM 2837 N N . ALA A 1 185 ? -23.18682 0.78022 5.81299 1.000 12.61605 383 ALA A N 1
ATOM 2838 C CA . ALA A 1 185 ? -23.01988 0.02372 4.58636 1.000 12.66999 383 ALA A CA 1
ATOM 2839 C C . ALA A 1 185 ? -22.54342 -1.39702 4.88980 1.000 11.90753 383 ALA A C 1
ATOM 2840 O O . ALA A 1 185 ? -21.94275 -1.65938 5.93647 1.000 12.09704 383 ALA A O 1
ATOM 2847 N N . PRO A 1 186 ? -22.76645 -2.33028 3.95923 1.000 12.73695 384 PRO A N 1
ATOM 2848 C CA . PRO A 1 186 ? -22.38559 -3.72981 4.21865 1.000 13.69337 384 PRO A CA 1
ATOM 2849 C C . PRO A 1 186 ? -20.92320 -3.91428 4.59076 1.000 13.61414 384 PRO A C 1
ATOM 2850 O O . PRO A 1 186 ? -20.61787 -4.73354 5.46558 1.000 14.55348 384 PRO A O 1
ATOM 2861 N N . GLU A 1 187 ? -20.01070 -3.16453 3.95397 1.000 13.83896 385 GLU A N 1
ATOM 2862 C CA . GLU A 1 187 ? -18.58006 -3.33759 4.19796 1.000 14.46897 385 GLU A CA 1
ATOM 2863 C C . GLU A 1 187 ? -18.16968 -2.82594 5.56623 1.000 14.58932 385 GLU A C 1
ATOM 2864 O O . GLU A 1 187 ? -17.11813 -3.23024 6.07919 1.000 16.96698 385 GLU A O 1
ATOM 2876 N N . VAL A 1 188 ? -18.97074 -1.95014 6.17333 1.000 13.96229 386 VAL A N 1
ATOM 2877 C CA . VAL A 1 188 ? -18.73838 -1.57770 7.56039 1.000 14.97016 386 VAL A CA 1
ATOM 2878 C C . VAL A 1 188 ? -19.18205 -2.70522 8.47953 1.000 15.43216 386 VAL A C 1
ATOM 2879 O O . VAL A 1 188 ? -18.43810 -3.14905 9.36688 1.000 16.94747 386 VAL A O 1
ATOM 2892 N N . LEU A 1 189 ? -20.37495 -3.23791 8.21872 1.000 14.92662 387 LEU A N 1
ATOM 2893 C CA . LEU A 1 189 ? -20.95514 -4.28193 9.06194 1.000 15.19614 387 LEU A CA 1
ATOM 2894 C C . LEU A 1 189 ? -20.17477 -5.58788 8.99592 1.000 16.69210 387 LEU A C 1
ATOM 2895 O O . LEU A 1 189 ? -20.12036 -6.30970 9.99761 1.000 18.90533 387 LEU A O 1
ATOM 2911 N N . ASP A 1 190 ? -19.59962 -5.93027 7.84701 1.000 17.23612 388 ASP A N 1
ATOM 2912 C CA . ASP A 1 190 ? -18.80153 -7.14982 7.73292 1.000 19.56053 388 ASP A CA 1
ATOM 2913 C C . ASP A 1 190 ? -17.31244 -6.88550 7.86687 1.000 21.92345 388 ASP A C 1
ATOM 2914 O O . ASP A 1 190 ? -16.51572 -7.82663 7.78520 1.000 23.46921 388 ASP A O 1
ATOM 2923 N N . GLU A 1 191 ? -16.92907 -5.63676 8.11049 1.000 21.94143 389 GLU A N 1
ATOM 2924 C CA . GLU A 1 191 ? -15.54988 -5.26948 8.44031 1.000 24.02512 389 GLU A CA 1
ATOM 2925 C C . GLU A 1 191 ? -14.58715 -5.55618 7.29180 1.000 24.78954 389 GLU A C 1
ATOM 2926 O O . GLU A 1 191 ? -13.39203 -5.77438 7.50783 1.000 28.37962 389 GLU A O 1
ATOM 2938 N N . THR A 1 192 ? -15.08758 -5.52562 6.05811 1.000 24.91970 390 THR A N 1
ATOM 2939 C CA . THR A 1 192 ? -14.23511 -5.62239 4.88272 1.000 25.77881 390 THR A CA 1
ATOM 2940 C C . THR A 1 192 ? -13.85724 -4.26230 4.31059 1.000 25.86179 390 THR A C 1
ATOM 2941 O O . THR A 1 192 ? -13.04869 -4.20512 3.37821 1.000 30.86796 390 THR A O 1
ATOM 2952 N N . ILE A 1 193 ? -14.39562 -3.16659 4.86002 1.000 22.59506 391 ILE A N 1
ATOM 2953 C CA . ILE A 1 193 ? -14.10387 -1.84373 4.32569 1.000 23.04154 391 ILE A CA 1
ATOM 2954 C C . ILE A 1 193 ? -12.60091 -1.62448 4.26261 1.000 27.84226 391 ILE A C 1
ATOM 2955 O O . ILE A 1 193 ? -11.85798 -1.95747 5.19446 1.000 29.32937 391 ILE A O 1
ATOM 2971 N N . GLN A 1 194 ? -12.14518 -1.05173 3.15063 1.000 30.75301 392 GLN A N 1
ATOM 2972 C CA . GLN A 1 194 ? -10.71741 -0.80109 2.95212 1.000 36.03953 392 GLN A CA 1
ATOM 2973 C C . GLN A 1 194 ? -10.37830 0.51398 3.64084 1.000 36.08137 392 GLN A C 1
ATOM 2974 O O . GLN A 1 194 ? -10.47996 1.59125 3.05474 1.000 34.81946 392 GLN A O 1
ATOM 2988 N N . VAL A 1 195 ? -9.94893 0.41950 4.90370 1.000 36.68824 393 VAL A N 1
ATOM 2989 C CA . VAL A 1 195 ? -9.85955 1.59995 5.75763 1.000 39.29141 393 VAL A CA 1
ATOM 2990 C C . VAL A 1 195 ? -8.79064 2.57639 5.29331 1.000 39.90111 393 VAL A C 1
ATOM 2991 O O . VAL A 1 195 ? -8.82719 3.75459 5.67309 1.000 39.35245 393 VAL A O 1
ATOM 3004 N N . ASP A 1 196 ? -7.83219 2.11992 4.49034 1.000 39.89995 394 ASP A N 1
ATOM 3005 C CA . ASP A 1 196 ? -6.72302 2.94928 4.04162 1.000 41.43081 394 ASP A CA 1
ATOM 3006 C C . ASP A 1 196 ? -6.97979 3.61003 2.69525 1.000 39.64504 394 ASP A C 1
ATOM 3007 O O . ASP A 1 196 ? -6.06991 4.23614 2.14037 1.000 40.95002 394 ASP A O 1
ATOM 3016 N N . CYS A 1 197 ? -8.19483 3.49764 2.16989 1.000 35.13750 395 CYS A N 1
ATOM 3017 C CA . CYS A 1 197 ? -8.56681 4.05826 0.87717 1.000 33.09503 395 CYS A CA 1
ATOM 3018 C C . CYS A 1 197 ? -9.64103 5.09752 1.13434 1.000 28.23775 395 CYS A C 1
ATOM 3019 O O . CYS A 1 197 ? -10.73057 4.76119 1.60937 1.000 27.98054 395 CYS A O 1
ATOM 3027 N N . PHE A 1 198 ? -9.34331 6.35782 0.83247 1.000 24.67497 396 PHE A N 1
ATOM 3028 C CA . PHE A 1 198 ? -10.32090 7.39493 1.12941 1.000 21.04345 396 PHE A CA 1
ATOM 3029 C C . PHE A 1 198 ? -11.62695 7.16904 0.37334 1.000 19.10613 396 PHE A C 1
ATOM 3030 O O . PHE A 1 198 ? -12.70873 7.44604 0.90335 1.000 18.29332 396 PHE A O 1
ATOM 3047 N N . ASP A 1 199 ? -11.55074 6.66201 -0.86264 1.000 19.69557 397 ASP A N 1
ATOM 3048 C CA . ASP A 1 199 ? -12.77010 6.43464 -1.62939 1.000 20.59750 397 ASP A CA 1
ATOM 3049 C C . ASP A 1 199 ? -13.72874 5.50350 -0.89748 1.000 17.66564 397 ASP A C 1
ATOM 3050 O O . ASP A 1 199 ? -14.93830 5.58410 -1.10413 1.000 16.82368 397 ASP A O 1
ATOM 3059 N N . SER A 1 200 ? -13.21263 4.60752 -0.05164 1.000 16.32229 398 SER A N 1
ATOM 3060 C CA . SER A 1 200 ? -14.08877 3.73341 0.71102 1.000 16.51161 398 SER A CA 1
ATOM 3061 C C . SER A 1 200 ? -15.08024 4.53123 1.54587 1.000 14.80612 398 SER A C 1
ATOM 3062 O O . SER A 1 200 ? -16.24066 4.12838 1.69371 1.000 14.81116 398 SER A O 1
ATOM 3070 N N . TYR A 1 201 ? -14.63568 5.64608 2.13014 1.000 14.73220 399 TYR A N 1
ATOM 3071 C CA . TYR A 1 201 ? -15.52205 6.43302 2.97861 1.000 14.57026 399 TYR A CA 1
ATOM 3072 C C . TYR A 1 201 ? -16.56312 7.17140 2.15508 1.000 13.45232 399 TYR A C 1
ATOM 3073 O O . TYR A 1 201 ? -17.70146 7.33159 2.60069 1.000 13.74960 399 TYR A O 1
ATOM 3091 N N A LYS A 1 202 ? -16.19840 7.63415 0.96374 0.493 12.58960 400 LYS A N 1
ATOM 3092 N N B LYS A 1 202 ? -16.18595 7.65440 0.97042 0.507 13.63436 400 LYS A N 1
ATOM 3093 C CA A LYS A 1 202 ? -17.20652 8.22840 0.09498 0.493 11.71066 400 LYS A CA 1
ATOM 3094 C CA B LYS A 1 202 ? -17.18330 8.22238 0.07078 0.507 13.29524 400 LYS A CA 1
ATOM 3095 C C A LYS A 1 202 ? -18.28426 7.20965 -0.25266 0.493 12.33166 400 LYS A C 1
ATOM 3096 C C B LYS A 1 202 ? -18.27770 7.20491 -0.22174 0.507 13.01888 400 LYS A C 1
ATOM 3097 O O A LYS A 1 202 ? -19.47729 7.53948 -0.28557 0.493 12.18910 400 LYS A O 1
ATOM 3098 O O B LYS A 1 202 ? -19.47196 7.53017 -0.18418 0.507 12.77395 400 LYS A O 1
ATOM 3135 N N . ARG A 1 203 ? -17.88382 5.95888 -0.50052 1.000 12.96064 401 ARG A N 1
ATOM 3136 C CA . ARG A 1 203 ? -18.85064 4.93686 -0.87662 1.000 12.66339 401 ARG A CA 1
ATOM 3137 C C . ARG A 1 203 ? -19.77907 4.56697 0.26804 1.000 12.79294 401 ARG A C 1
ATOM 3138 O O . ARG A 1 203 ? -20.94257 4.22463 0.03450 1.000 12.36290 401 ARG A O 1
ATOM 3160 N N . VAL A 1 204 ? -19.29623 4.64402 1.50513 1.000 13.38962 402 VAL A N 1
ATOM 3161 C CA . VAL A 1 204 ? -20.15848 4.46254 2.66518 1.000 12.85097 402 VAL A CA 1
ATOM 3162 C C . VAL A 1 204 ? -21.19988 5.57261 2.73833 1.000 11.47433 402 VAL A C 1
ATOM 3163 O O . VAL A 1 204 ? -22.37369 5.32420 3.04864 1.000 12.43537 402 VAL A O 1
ATOM 3176 N N . ASP A 1 205 ? -20.79590 6.81557 2.45846 1.000 11.09003 403 ASP A N 1
ATOM 3177 C CA . ASP A 1 205 ? -21.75561 7.91076 2.44548 1.000 11.32824 403 ASP A CA 1
ATOM 3178 C C . ASP A 1 205 ? -22.81578 7.69460 1.36822 1.000 11.58145 403 ASP A C 1
ATOM 3179 O O . ASP A 1 205 ? -23.97758 8.04351 1.56733 1.000 11.97163 403 ASP A O 1
ATOM 3188 N N . ILE A 1 206 ? -22.41818 7.18032 0.19953 1.000 11.43961 404 ILE A N 1
ATOM 3189 C CA . ILE A 1 206 ? -23.37354 6.98093 -0.89617 1.000 11.23543 404 ILE A CA 1
ATOM 3190 C C . ILE A 1 206 ? -24.44383 5.96695 -0.50768 1.000 10.57808 404 ILE A C 1
ATOM 3191 O O . ILE A 1 206 ? -25.61812 6.14435 -0.83056 1.000 11.09735 404 ILE A O 1
ATOM 3207 N N . TRP A 1 207 ? -24.05118 4.88072 0.16464 1.000 10.67495 405 TRP A N 1
ATOM 3208 C CA . TRP A 1 207 ? -25.02058 3.91500 0.67232 1.000 10.53262 405 TRP A CA 1
ATOM 3209 C C . TRP A 1 207 ? -26.04621 4.60896 1.55572 1.000 10.90526 405 TRP A C 1
ATOM 3210 O O . TRP A 1 207 ? -27.26139 4.43235 1.38381 1.000 11.20526 405 TRP A O 1
ATOM 3231 N N . ALA A 1 208 ? -25.56517 5.40523 2.51564 1.000 10.98400 406 ALA A N 1
ATOM 3232 C CA . ALA A 1 208 ? -26.45636 6.11700 3.41902 1.000 11.21988 406 ALA A CA 1
ATOM 3233 C C . ALA A 1 208 ? -27.33820 7.09695 2.66208 1.000 11.67792 406 ALA A C 1
ATOM 3234 O O . ALA A 1 208 ? -28.52045 7.23546 2.97889 1.000 11.37917 406 ALA A O 1
ATOM 3241 N N . PHE A 1 209 ? -26.76845 7.79705 1.67775 1.000 11.02185 407 PHE A N 1
ATOM 3242 C CA . PHE A 1 209 ? -27.57510 8.69036 0.85476 1.000 11.63074 407 PHE A CA 1
ATOM 3243 C C . PHE A 1 209 ? -28.72616 7.94349 0.19547 1.000 11.11857 407 PHE A C 1
ATOM 3244 O O . PHE A 1 209 ? -29.84972 8.45984 0.12460 1.000 11.72902 407 PHE A O 1
ATOM 3261 N N . GLY A 1 210 ? -28.46226 6.73937 -0.33206 1.000 10.82456 408 GLY A N 1
ATOM 3262 C CA . GLY A 1 210 ? -29.53482 5.97491 -0.94421 1.000 11.54458 408 GLY A CA 1
ATOM 3263 C C . GLY A 1 210 ? -30.66741 5.68022 0.01681 1.000 10.89834 408 GLY A C 1
ATOM 3264 O O . GLY A 1 210 ? -31.83843 5.74332 -0.35541 1.000 11.34591 408 GLY A O 1
ATOM 3268 N N . LEU A 1 211 ? -30.33607 5.38031 1.27754 1.000 10.77479 409 LEU A N 1
ATOM 3269 C CA . LEU A 1 211 ? -31.35754 5.18361 2.30688 1.000 10.90662 409 LEU A CA 1
ATOM 3270 C C . LEU A 1 211 ? -32.17037 6.45011 2.55675 1.000 11.23325 409 LEU A C 1
ATOM 3271 O O . LEU A 1 211 ? -33.39641 6.39631 2.70388 1.000 11.48110 409 LEU A O 1
ATOM 3287 N N . VAL A 1 212 ? -31.50487 7.60771 2.61568 1.000 11.35682 410 VAL A N 1
ATOM 3288 C CA . VAL A 1 212 ? -32.21061 8.87348 2.79574 1.000 11.84812 410 VAL A CA 1
ATOM 3289 C C . VAL A 1 212 ? -33.11155 9.14875 1.60463 1.000 11.78824 410 VAL A C 1
ATOM 3290 O O . VAL A 1 212 ? -34.25578 9.58122 1.76646 1.000 12.00171 410 VAL A O 1
ATOM 3303 N N . LEU A 1 213 ? -32.61762 8.88284 0.39435 1.000 11.92986 411 LEU A N 1
ATOM 3304 C CA . LEU A 1 213 ? -33.44584 9.04387 -0.80226 1.000 12.46127 411 LEU A CA 1
ATOM 3305 C C . LEU A 1 213 ? -34.73029 8.22640 -0.69213 1.000 11.67373 411 LEU A C 1
ATOM 3306 O O . LEU A 1 213 ? -35.83071 8.72118 -1.00391 1.000 12.15742 411 LEU A O 1
ATOM 3322 N N . TRP A 1 214 ? -34.61261 6.97364 -0.23469 1.000 11.73086 412 TRP A N 1
ATOM 3323 C CA . TRP A 1 214 ? -35.77610 6.11609 -0.02369 1.000 11.90977 412 TRP A CA 1
ATOM 3324 C C . TRP A 1 214 ? -36.73850 6.71484 0.99996 1.000 12.07736 412 TRP A C 1
ATOM 3325 O O . TRP A 1 214 ? -37.96522 6.72428 0.78421 1.000 12.63498 412 TRP A O 1
ATOM 3346 N N . GLU A 1 215 ? -36.20738 7.22234 2.12156 1.000 12.31799 413 GLU A N 1
ATOM 3347 C CA . GLU A 1 215 ? -37.07174 7.80559 3.14156 1.000 12.84957 413 GLU A CA 1
ATOM 3348 C C . GLU A 1 215 ? -37.88739 8.95850 2.58704 1.000 12.30391 413 GLU A C 1
ATOM 3349 O O . GLU A 1 215 ? -39.05759 9.13775 2.95778 1.000 13.18883 413 GLU A O 1
ATOM 3361 N N . VAL A 1 216 ? -37.25275 9.80220 1.76714 1.000 11.60322 414 VAL A N 1
ATOM 3362 C CA . VAL A 1 216 ? -37.91885 10.97241 1.19485 1.000 11.57982 414 VAL A CA 1
ATOM 3363 C C . VAL A 1 216 ? -38.94530 10.56096 0.14698 1.000 12.41331 414 VAL A C 1
ATOM 3364 O O . VAL A 1 216 ? -40.07445 11.06687 0.13085 1.000 12.66270 414 VAL A O 1
ATOM 3377 N N . ALA A 1 217 ? -38.55663 9.64779 -0.74937 1.000 12.77135 415 ALA A N 1
ATOM 3378 C CA . ALA A 1 217 ? -39.41206 9.27996 -1.87266 1.000 13.05961 415 ALA A CA 1
ATOM 3379 C C . ALA A 1 217 ? -40.71373 8.66151 -1.39914 1.000 12.80420 415 ALA A C 1
ATOM 3380 O O . ALA A 1 217 ? -41.76157 8.85109 -2.03207 1.000 13.45692 415 ALA A O 1
ATOM 3387 N N . ARG A 1 218 ? -40.67171 7.90487 -0.30063 1.000 13.05989 416 ARG A N 1
ATOM 3388 C CA . ARG A 1 218 ? -41.88655 7.34237 0.27057 1.000 13.45783 416 ARG A CA 1
ATOM 3389 C C . ARG A 1 218 ? -42.93483 8.41451 0.53529 1.000 13.06163 416 ARG A C 1
ATOM 3390 O O . ARG A 1 218 ? -44.14039 8.12832 0.50900 1.000 13.95735 416 ARG A O 1
ATOM 3411 N N . ARG A 1 219 ? -42.49689 9.63835 0.84080 1.000 12.31720 417 ARG A N 1
ATOM 3412 C CA . ARG A 1 219 ? -43.39441 10.70255 1.23657 1.000 13.28640 417 ARG A CA 1
ATOM 3413 C C . ARG A 1 219 ? -43.85410 11.54904 0.06519 1.000 13.96443 417 ARG A C 1
ATOM 3414 O O . ARG A 1 219 ? -44.59681 12.51311 0.27591 1.000 15.00470 417 ARG A O 1
ATOM 3435 N N . MET A 1 220 ? -43.44013 11.21806 -1.14783 1.000 13.43807 418 MET A N 1
ATOM 3436 C CA . MET A 1 220 ? -43.89516 11.93018 -2.33377 1.000 14.22776 418 MET A CA 1
ATOM 3437 C C . MET A 1 220 ? -45.19469 11.29963 -2.82448 1.000 14.40514 418 MET A C 1
ATOM 3438 O O . MET A 1 220 ? -45.26083 10.08777 -3.04384 1.000 14.85179 418 MET A O 1
ATOM 3452 N N . VAL A 1 221 ? -46.22138 12.11525 -3.00914 1.000 15.36977 419 VAL A N 1
ATOM 3453 C CA . VAL A 1 221 ? -47.53074 11.61802 -3.41958 1.000 16.52275 419 VAL A CA 1
ATOM 3454 C C . VAL A 1 221 ? -47.52544 11.32285 -4.91050 1.000 16.78057 419 VAL A C 1
ATOM 3455 O O . VAL A 1 221 ? -47.01333 12.11221 -5.71071 1.000 18.13021 419 VAL A O 1
ATOM 3468 N N . SER A 1 222 ? -48.13547 10.20510 -5.30010 1.000 17.06555 420 SER A N 1
ATOM 3469 C CA . SER A 1 222 ? -48.44027 9.97262 -6.70722 1.000 17.97737 420 SER A CA 1
ATOM 3470 C C . SER A 1 222 ? -49.78244 9.26636 -6.79748 1.000 18.62281 420 SER A C 1
ATOM 3471 O O . SER A 1 222 ? -50.05467 8.34181 -6.02933 1.000 18.55931 420 SER A O 1
ATOM 3479 N N A ASN A 1 223 ? -50.61939 9.69186 -7.74443 0.596 20.11562 421 ASN A N 1
ATOM 3480 N N B ASN A 1 223 ? -50.62528 9.74835 -7.70828 0.404 20.17506 421 ASN A N 1
ATOM 3481 C CA A ASN A 1 223 ? -51.94326 9.08989 -7.94372 0.596 21.60941 421 ASN A CA 1
ATOM 3482 C CA B ASN A 1 223 ? -51.93232 9.14908 -7.94952 0.404 21.15461 421 ASN A CA 1
ATOM 3483 C C A ASN A 1 223 ? -52.70691 8.96377 -6.62662 0.596 22.22207 421 ASN A C 1
ATOM 3484 C C B ASN A 1 223 ? -52.70303 8.97984 -6.64763 0.404 22.06423 421 ASN A C 1
ATOM 3485 O O A ASN A 1 223 ? -53.36989 7.95638 -6.35884 0.596 24.78883 421 ASN A O 1
ATOM 3486 O O B ASN A 1 223 ? -53.36551 7.96466 -6.41397 0.404 24.02035 421 ASN A O 1
ATOM 3507 N N . GLY A 1 224 ? -52.59128 9.98703 -5.77920 1.000 22.45563 422 GLY A N 1
ATOM 3508 C CA . GLY A 1 224 ? -53.30268 10.00324 -4.51652 1.000 22.67490 422 GLY A CA 1
ATOM 3509 C C . GLY A 1 224 ? -52.79111 9.05775 -3.45477 1.000 22.81409 422 GLY A C 1
ATOM 3510 O O . GLY A 1 224 ? -53.46700 8.87239 -2.43790 1.000 25.91588 422 GLY A O 1
ATOM 3515 N N . ILE A 1 225 ? -51.62328 8.45616 -3.65054 1.000 20.61632 423 ILE A N 1
ATOM 3516 C CA . ILE A 1 225 ? -51.06731 7.46526 -2.73623 1.000 19.18350 423 ILE A CA 1
ATOM 3517 C C . ILE A 1 225 ? -49.76599 8.00757 -2.15826 1.000 17.52594 423 ILE A C 1
ATOM 3518 O O . ILE A 1 225 ? -48.98774 8.67436 -2.85376 1.000 17.92986 423 ILE A O 1
ATOM 3534 N N . VAL A 1 226 ? -49.50992 7.68314 -0.89597 1.000 16.95914 424 VAL A N 1
ATOM 3535 C CA . VAL A 1 226 ? -48.23435 7.98432 -0.25827 1.000 16.60299 424 VAL A CA 1
ATOM 3536 C C . VAL A 1 226 ? -47.99393 6.92968 0.81280 1.000 16.34613 424 VAL A C 1
ATOM 3537 O O . VAL A 1 226 ? -48.93523 6.33642 1.34647 1.000 18.98077 424 VAL A O 1
ATOM 3550 N N . GLU A 1 227 ? -46.72438 6.66041 1.10520 1.000 15.36186 425 GLU A N 1
ATOM 3551 C CA . GLU A 1 227 ? -46.38895 5.79033 2.22013 1.000 15.57534 425 GLU A CA 1
ATOM 3552 C C . GLU A 1 227 ? -46.19963 6.62762 3.48134 1.000 15.52464 425 GLU A C 1
ATOM 3553 O O . GLU A 1 227 ? -45.76887 7.78395 3.43243 1.000 16.55909 425 GLU A O 1
ATOM 3565 N N . ASP A 1 228 ? -46.52654 6.02790 4.61965 1.000 16.27277 426 ASP A N 1
ATOM 3566 C CA . ASP A 1 228 ? -46.20772 6.62606 5.90799 1.000 16.75595 426 ASP A CA 1
ATOM 3567 C C . ASP A 1 228 ? -44.69306 6.75132 6.06843 1.000 16.41903 426 ASP A C 1
ATOM 3568 O O . ASP A 1 228 ? -43.91825 5.96867 5.50624 1.000 17.86686 426 ASP A O 1
ATOM 3577 N N . TYR A 1 229 ? -44.25728 7.72462 6.86535 1.000 15.27504 427 TYR A N 1
ATOM 3578 C CA . TYR A 1 229 ? -42.84099 7.80251 7.18375 1.000 14.96095 427 TYR A CA 1
ATOM 3579 C C . TYR A 1 229 ? -42.41254 6.53953 7.92550 1.000 15.21446 427 TYR A C 1
ATOM 3580 O O . TYR A 1 229 ? -43.03815 6.13818 8.91158 1.000 16.10527 427 TYR A O 1
ATOM 3598 N N . LYS A 1 230 ? -41.32859 5.93633 7.46429 1.000 14.11597 428 LYS A N 1
ATOM 3599 C CA . LYS A 1 230 ? -40.65703 4.87335 8.19888 1.000 13.96024 428 LYS A CA 1
ATOM 3600 C C . LYS A 1 230 ? -39.15451 5.03401 8.01874 1.000 13.69365 428 LYS A C 1
ATOM 3601 O O . LYS A 1 230 ? -38.69900 5.51611 6.97019 1.000 13.82107 428 LYS A O 1
ATOM 3620 N N . PRO A 1 231 ? -38.36162 4.61973 9.01124 1.000 13.84773 429 PRO A N 1
ATOM 3621 C CA . PRO A 1 231 ? -36.91421 4.62862 8.86359 1.000 13.24478 429 PRO A CA 1
ATOM 3622 C C . PRO A 1 231 ? -36.46764 3.43281 8.04497 1.000 12.76232 429 PRO A C 1
ATOM 3623 O O . PRO A 1 231 ? -37.19263 2.42660 7.94371 1.000 13.44062 429 PRO A O 1
ATOM 3634 N N . PRO A 1 232 ? -35.28658 3.49984 7.43970 1.000 12.62710 430 PRO A N 1
ATOM 3635 C CA . PRO A 1 232 ? -34.80130 2.35034 6.66136 1.000 12.78093 430 PRO A CA 1
ATOM 3636 C C . PRO A 1 232 ? -34.78150 1.09374 7.51900 1.000 12.90471 430 PRO A C 1
ATOM 3637 O O . PRO A 1 232 ? -34.34314 1.11557 8.66606 1.000 12.63550 430 PRO A O 1
ATOM 3648 N N . PHE A 1 233 ? -35.21639 -0.02212 6.93671 1.000 12.22769 431 PHE A N 1
ATOM 3649 C CA . PHE A 1 233 ? -35.17493 -1.34523 7.55736 1.000 12.22305 431 PHE A CA 1
ATOM 3650 C C . PHE A 1 233 ? -36.14793 -1.49573 8.72119 1.000 11.59335 431 PHE A C 1
ATOM 3651 O O . PHE A 1 233 ? -36.04693 -2.44804 9.50718 1.000 12.89327 431 PHE A O 1
ATOM 3668 N N . TYR A 1 234 ? -37.15849 -0.62141 8.78479 1.000 12.50501 432 TYR A N 1
ATOM 3669 C CA . TYR A 1 234 ? -38.14227 -0.64627 9.85980 1.000 13.24539 432 TYR A CA 1
ATOM 3670 C C . TYR A 1 234 ? -38.84158 -1.98613 9.98687 1.000 13.63849 432 TYR A C 1
ATOM 3671 O O . TYR A 1 234 ? -39.30601 -2.32790 11.08031 1.000 13.97962 432 TYR A O 1
ATOM 3689 N N . ASP A 1 235 ? -38.95792 -2.72789 8.88341 1.000 13.89290 433 ASP A N 1
ATOM 3690 C CA . ASP A 1 235 ? -39.69634 -3.98148 8.81995 1.000 14.86649 433 ASP A CA 1
ATOM 3691 C C . ASP A 1 235 ? -38.85494 -5.20912 9.12383 1.000 13.82166 433 ASP A C 1
ATOM 3692 O O . ASP A 1 235 ? -39.41372 -6.31066 9.18324 1.000 14.50118 433 ASP A O 1
ATOM 3701 N N . VAL A 1 236 ? -37.54956 -5.05239 9.34955 1.000 12.65285 434 VAL A N 1
ATOM 3702 C CA . VAL A 1 236 ? -36.68059 -6.21338 9.47458 1.000 12.87912 434 VAL A CA 1
ATOM 3703 C C . VAL A 1 236 ? -35.72001 -6.15709 10.65485 1.000 12.60373 434 VAL A C 1
ATOM 3704 O O . VAL A 1 236 ? -35.07592 -7.16542 10.95235 1.000 13.29356 434 VAL A O 1
ATOM 3717 N N . VAL A 1 237 ? -35.60027 -5.01510 11.34347 1.000 11.97900 435 VAL A N 1
ATOM 3718 C CA . VAL A 1 237 ? -34.76676 -4.91396 12.54757 1.000 12.32878 435 VAL A CA 1
ATOM 3719 C C . VAL A 1 237 ? -35.56799 -4.22497 13.64073 1.000 12.48953 435 VAL A C 1
ATOM 3720 O O . VAL A 1 237 ? -36.53165 -3.49523 13.36903 1.000 13.58909 435 VAL A O 1
ATOM 3733 N N . PRO A 1 238 ? -35.17000 -4.40862 14.89436 1.000 12.87291 436 PRO A N 1
ATOM 3734 C CA . PRO A 1 238 ? -35.80784 -3.68284 16.00013 1.000 13.79089 436 PRO A CA 1
ATOM 3735 C C . PRO A 1 238 ? -35.43487 -2.20082 16.01878 1.000 14.16005 436 PRO A C 1
ATOM 3736 O O . PRO A 1 238 ? -34.54277 -1.73328 15.30853 1.000 15.02440 436 PRO A O 1
ATOM 3747 N N . ASN A 1 239 ? -36.10448 -1.46087 16.90600 1.000 16.36568 437 ASN A N 1
ATOM 3748 C CA . ASN A 1 239 ? -35.57799 -0.15753 17.29710 1.000 17.04089 437 ASN A CA 1
ATOM 3749 C C . ASN A 1 239 ? -34.20689 -0.35495 17.92530 1.000 16.15707 437 ASN A C 1
ATOM 3750 O O . ASN A 1 239 ? -33.95205 -1.36048 18.58236 1.000 17.27976 437 ASN A O 1
ATOM 3761 N N . ASP A 1 240 ? -33.31590 0.61624 17.73282 1.000 16.67262 438 ASP A N 1
ATOM 3762 C CA . ASP A 1 240 ? -31.95220 0.53701 18.24233 1.000 16.94521 438 ASP A CA 1
ATOM 3763 C C . ASP A 1 240 ? -31.34398 -0.82517 17.87127 1.000 15.75097 438 ASP A C 1
ATOM 3764 O O . ASP A 1 240 ? -30.90152 -1.57297 18.72889 1.000 16.82109 438 ASP A O 1
ATOM 3773 N N . PRO 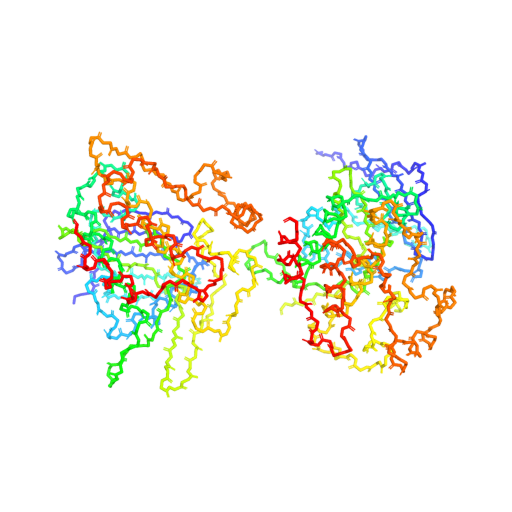A 1 241 ? -31.31576 -1.13787 16.58286 1.000 14.82758 439 PRO A N 1
ATOM 3774 C CA . PRO A 1 241 ? -30.82781 -2.44476 16.15440 1.000 14.18747 439 PRO A CA 1
ATOM 3775 C C . PRO A 1 241 ? -29.37079 -2.63826 16.54770 1.000 14.49698 439 PRO A C 1
ATOM 3776 O O . PRO A 1 241 ? -28.57712 -1.70462 16.55095 1.000 15.09993 439 PRO A O 1
ATOM 3787 N N . SER A 1 242 ? -29.02011 -3.86980 16.87622 1.000 14.36696 440 SER A N 1
ATOM 3788 C CA . SER A 1 242 ? -27.63014 -4.16827 17.17682 1.000 13.92544 440 SER A CA 1
ATOM 3789 C C . SER A 1 242 ? -26.82191 -4.23692 15.87972 1.000 13.59699 440 SER A C 1
ATOM 3790 O O . SER A 1 242 ? -27.35621 -4.35739 14.77550 1.000 13.22484 440 SER A O 1
ATOM 3798 N N . PHE A 1 243 ? -25.50740 -4.16972 16.03461 1.000 13.74008 441 PHE A N 1
ATOM 3799 C CA . PHE A 1 243 ? -24.59945 -4.38022 14.91935 1.000 14.01683 441 PHE A CA 1
ATOM 3800 C C . PHE A 1 243 ? -24.88800 -5.71185 14.25026 1.000 13.90946 441 PHE A C 1
ATOM 3801 O O . PHE A 1 243 ? -24.97187 -5.78586 13.02199 1.000 14.06750 441 PHE A O 1
ATOM 3818 N N . GLU A 1 244 ? -25.09337 -6.76838 15.04300 1.000 14.46633 442 GLU A N 1
ATOM 3819 C CA . GLU A 1 244 ? -25.40973 -8.07858 14.48688 1.000 15.13863 442 GLU A CA 1
ATOM 3820 C C . GLU A 1 244 ? -26.74856 -8.09411 13.76178 1.000 13.50540 442 GLU A C 1
ATOM 3821 O O . GLU A 1 244 ? -26.88788 -8.75534 12.72624 1.000 13.99338 442 GLU A O 1
ATOM 3833 N N . ASP A 1 245 ? -27.76303 -7.43054 14.32336 1.000 12.75142 443 ASP A N 1
ATOM 3834 C CA . ASP A 1 245 ? -29.05279 -7.37638 13.64465 1.000 12.43426 443 ASP A CA 1
ATOM 3835 C C . ASP A 1 245 ? -28.87206 -6.81434 12.24420 1.000 11.89883 443 ASP A C 1
ATOM 3836 O O . ASP A 1 245 ? -29.42224 -7.32969 11.26447 1.000 12.31098 443 ASP A O 1
ATOM 3845 N N . MET A 1 246 ? -28.11789 -5.72323 12.13322 1.000 12.02300 444 MET A N 1
ATOM 3846 C CA . MET A 1 246 ? -27.89596 -5.08648 10.84527 1.000 11.77072 444 MET A CA 1
ATOM 3847 C C . MET A 1 246 ? -27.06460 -5.96196 9.91799 1.000 11.89670 444 MET A C 1
ATOM 3848 O O . MET A 1 246 ? -27.35132 -6.05557 8.72162 1.000 12.15578 444 MET A O 1
ATOM 3862 N N . ARG A 1 247 ? -26.01144 -6.59672 10.44301 1.000 12.21201 445 ARG A N 1
ATOM 3863 C CA . ARG A 1 247 ? -25.15360 -7.41537 9.59917 1.000 13.14772 445 ARG A CA 1
ATOM 3864 C C . ARG A 1 247 ? -25.94675 -8.56136 8.97920 1.000 13.06173 445 ARG A C 1
ATOM 3865 O O . ARG A 1 247 ? -25.77711 -8.88245 7.79995 1.000 13.47783 445 ARG A O 1
ATOM 3886 N N . LYS A 1 248 ? -26.82929 -9.19200 9.75282 1.000 12.99038 446 LYS A N 1
ATOM 3887 C CA A LYS A 1 248 ? -27.60972 -10.30779 9.21268 0.522 13.95422 446 LYS A CA 1
ATOM 3888 C CA B LYS A 1 248 ? -27.58923 -10.30679 9.19778 0.478 13.14341 446 LYS A CA 1
ATOM 3889 C C . LYS A 1 248 ? -28.49899 -9.84465 8.06471 1.000 13.20425 446 LYS A C 1
ATOM 3890 O O . LYS A 1 248 ? -28.60975 -10.52079 7.03423 1.000 14.68378 446 LYS A O 1
ATOM 3927 N N . VAL A 1 249 ? -29.14119 -8.68589 8.22379 1.000 12.64895 447 VAL A N 1
ATOM 3928 C CA . VAL A 1 249 ? -30.04431 -8.18076 7.19442 1.000 12.23316 447 VAL A CA 1
ATOM 3929 C C . VAL A 1 249 ? -29.26783 -7.76796 5.95400 1.000 12.12572 447 VAL A C 1
ATOM 3930 O O . VAL A 1 249 ? -29.60908 -8.15422 4.83003 1.000 12.40525 447 VAL A O 1
ATOM 3943 N N . VAL A 1 250 ? -28.24888 -6.93110 6.13674 1.000 12.59491 448 VAL A N 1
ATOM 3944 C CA . VAL A 1 250 ? -27.61005 -6.23502 5.03052 1.000 13.42569 448 VAL A CA 1
ATOM 3945 C C . VAL A 1 250 ? -26.53958 -7.07565 4.35976 1.000 12.82871 448 VAL A C 1
ATOM 3946 O O . VAL A 1 250 ? -26.38020 -7.02309 3.12988 1.000 13.46727 448 VAL A O 1
ATOM 3959 N N . CYS A 1 251 ? -25.79051 -7.86193 5.13683 1.000 12.87625 449 CYS A N 1
ATOM 3960 C CA . CYS A 1 251 ? -24.67591 -8.65408 4.62143 1.000 13.44363 449 CYS A CA 1
ATOM 3961 C C . CYS A 1 251 ? -25.04876 -10.10296 4.34291 1.000 14.55869 449 CYS A C 1
ATOM 3962 O O . CYS A 1 251 ? -24.72376 -10.62641 3.27940 1.000 17.94570 449 CYS A O 1
ATOM 3970 N N . VAL A 1 252 ? -25.66710 -10.77225 5.30513 1.000 14.10788 450 VAL A N 1
ATOM 3971 C CA . VAL A 1 252 ? -25.91776 -12.20116 5.14794 1.000 14.27918 450 VAL A CA 1
ATOM 3972 C C . VAL A 1 252 ? -27.08309 -12.43142 4.19889 1.000 14.49826 450 VAL A C 1
ATOM 3973 O O . VAL A 1 252 ? -26.96686 -13.15007 3.19669 1.000 15.17181 450 VAL A O 1
ATOM 3986 N N . ASP A 1 253 ? -28.21805 -11.81107 4.48248 1.000 13.86128 451 ASP A N 1
ATOM 3987 C CA . ASP A 1 253 ? -29.38308 -11.98282 3.62943 1.000 14.30381 451 ASP A CA 1
ATOM 3988 C C . ASP A 1 253 ? -29.41208 -11.01440 2.45831 1.000 13.67886 451 ASP A C 1
ATOM 3989 O O . ASP A 1 253 ? -30.16151 -11.24058 1.50171 1.000 13.65419 451 ASP A O 1
ATOM 3998 N N . GLN A 1 254 ? -28.62089 -9.95130 2.51229 1.000 13.70246 452 GLN A N 1
ATOM 3999 C CA . GLN A 1 254 ? -28.50558 -8.96811 1.42216 1.000 14.90568 452 GLN A CA 1
ATOM 4000 C C . GLN A 1 254 ? -29.84364 -8.31274 1.10183 1.000 13.86124 452 GLN A C 1
ATOM 4001 O O . GLN A 1 254 ? -30.17447 -8.04886 -0.05865 1.000 15.11812 452 GLN A O 1
ATOM 4015 N N . GLN A 1 255 ? -30.62769 -8.03845 2.13972 1.000 13.74438 453 GLN A N 1
ATOM 4016 C CA . GLN A 1 255 ? -31.87863 -7.32442 1.94332 1.000 14.09200 453 GLN A CA 1
ATOM 4017 C C . GLN A 1 255 ? -31.63651 -5.84657 1.64832 1.000 13.86604 453 GLN A C 1
ATOM 4018 O O . GLN A 1 255 ? -30.62441 -5.26268 2.03680 1.000 13.62564 453 GLN A O 1
ATOM 4032 N N . ARG A 1 256 ? -32.60571 -5.24396 0.97766 1.000 14.14889 454 ARG A N 1
ATOM 4033 C CA . ARG A 1 256 ? -32.61354 -3.82511 0.64916 1.000 14.36375 454 ARG A CA 1
ATOM 4034 C C . ARG A 1 256 ? -34.01183 -3.28390 0.88850 1.000 14.67988 454 ARG A C 1
ATOM 4035 O O . ARG A 1 256 ? -34.98665 -4.03522 0.84658 1.000 15.29436 454 ARG A O 1
ATOM 4056 N N . PRO A 1 257 ? -34.14804 -1.97899 1.12983 1.000 14.31504 455 PRO A N 1
ATOM 4057 C CA . PRO A 1 257 ? -35.49374 -1.41602 1.32867 1.000 14.43481 455 PRO A CA 1
ATOM 4058 C C . PRO A 1 257 ? -36.42230 -1.74323 0.16514 1.000 15.39216 455 PRO A C 1
ATOM 4059 O O . PRO A 1 257 ? -36.01599 -1.74216 -0.99712 1.000 16.11457 455 PRO A O 1
ATOM 4070 N N A ASN A 1 258 ? -37.67321 -2.05126 0.48175 0.456 15.82696 456 ASN A N 1
ATOM 4071 N N B ASN A 1 258 ? -37.68606 -2.00110 0.50583 0.544 16.38497 456 ASN A N 1
ATOM 4072 C CA A ASN A 1 258 ? -38.62632 -2.40836 -0.56105 0.456 16.20081 456 ASN A CA 1
ATOM 4073 C CA B ASN A 1 258 ? -38.71672 -2.33434 -0.47467 0.544 16.68354 456 ASN A CA 1
ATOM 4074 C C A ASN A 1 258 ? -39.11910 -1.18038 -1.32227 0.456 15.79562 456 ASN A C 1
ATOM 4075 C C B ASN A 1 258 ? -39.10007 -1.13111 -1.33052 0.544 15.97607 456 ASN A C 1
ATOM 4076 O O A ASN A 1 258 ? -39.32536 -0.10377 -0.75240 0.456 15.88105 456 ASN A O 1
ATOM 4077 O O B ASN A 1 258 ? -39.22846 -0.00889 -0.83441 0.544 15.90964 456 ASN A O 1
ATOM 4098 N N . ILE A 1 259 ? -39.32243 -1.36940 -2.62013 1.000 15.12852 457 ILE A N 1
ATOM 4099 C CA . ILE A 1 259 ? -39.86375 -0.34528 -3.51296 1.000 14.77641 457 ILE A CA 1
ATOM 4100 C C . ILE A 1 259 ? -41.32999 -0.68294 -3.76314 1.000 13.82079 457 ILE A C 1
ATOM 4101 O O . ILE A 1 259 ? -41.61862 -1.75405 -4.33414 1.000 13.58862 457 ILE A O 1
ATOM 4118 N N . PRO A 1 260 ? -42.27414 0.15056 -3.34017 1.000 14.14220 458 PRO A N 1
ATOM 4119 C CA . PRO A 1 260 ? -43.69262 -0.16549 -3.55861 1.000 14.30525 458 PRO A CA 1
ATOM 4120 C C . PRO A 1 260 ? -44.07160 -0.14722 -5.02716 1.000 13.61690 458 PRO A C 1
ATOM 4121 O O . PRO A 1 260 ? -43.57183 0.65364 -5.82376 1.000 14.47642 458 PRO A O 1
ATOM 4132 N N . ASN A 1 261 ? -45.02904 -1.01508 -5.36697 1.000 13.87703 459 ASN A N 1
ATOM 4133 C CA . ASN A 1 261 ? -45.54917 -1.05994 -6.72703 1.000 14.05304 459 ASN A CA 1
ATOM 4134 C C . ASN A 1 261 ? -45.96165 0.31179 -7.24010 1.000 14.34645 459 ASN A C 1
ATOM 4135 O O . ASN A 1 261 ? -45.73373 0.62779 -8.41078 1.000 15.03051 459 ASN A O 1
ATOM 4146 N N . ARG A 1 262 ? -46.61197 1.12122 -6.39741 1.000 14.23336 460 ARG A N 1
ATOM 4147 C CA . ARG A 1 262 ? -47.18563 2.37666 -6.88651 1.000 15.58497 460 ARG A CA 1
ATOM 4148 C C . ARG A 1 262 ? -46.12390 3.31182 -7.44879 1.000 15.63885 460 ARG A C 1
ATOM 4149 O O . ARG A 1 262 ? -46.44080 4.17626 -8.27227 1.000 16.41663 460 ARG A O 1
ATOM 4170 N N . TRP A 1 263 ? -44.86250 3.16607 -7.03988 1.000 14.85986 461 TRP A N 1
ATOM 4171 C CA . TRP A 1 263 ? -43.83505 4.02596 -7.60451 1.000 15.22611 461 TRP A CA 1
ATOM 4172 C C . TRP A 1 263 ? -43.69131 3.83210 -9.10538 1.000 15.59693 46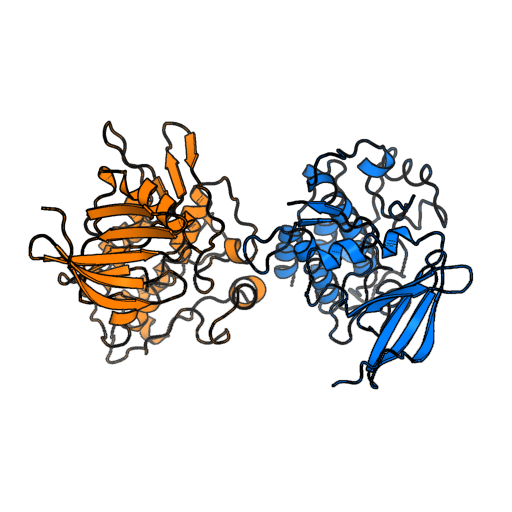1 TRP A C 1
ATOM 4173 O O . TRP A 1 263 ? -43.30604 4.77329 -9.81123 1.000 16.09475 461 TRP A O 1
ATOM 4194 N N . PHE A 1 264 ? -43.99256 2.62224 -9.60933 1.000 15.60003 462 PHE A N 1
ATOM 4195 C CA . PHE A 1 264 ? -43.75124 2.29296 -11.01095 1.000 16.18350 462 PHE A CA 1
ATOM 4196 C C . PHE A 1 264 ? -44.80783 2.85164 -11.94641 1.000 17.42090 462 PHE A C 1
ATOM 4197 O O . PHE A 1 264 ? -44.63597 2.75669 -13.16562 1.000 19.68677 462 PHE A O 1
ATOM 4214 N N . SER A 1 265 ? -45.85602 3.47530 -11.41050 1.000 17.94030 463 SER A N 1
ATOM 4215 C CA . SER A 1 265 ? -46.77366 4.27688 -12.20836 1.000 19.48012 463 SER A CA 1
ATOM 4216 C C . SER A 1 265 ? -46.33358 5.72587 -12.35551 1.000 20.43286 463 SER A C 1
ATOM 4217 O O . SER A 1 265 ? -46.93601 6.46393 -13.14436 1.000 21.81152 463 SER A O 1
ATOM 4225 N N . ASP A 1 266 ? -45.31773 6.16212 -11.61371 1.000 18.39098 464 ASP A N 1
ATOM 4226 C CA . ASP A 1 266 ? -44.91105 7.56027 -11.59698 1.000 17.72380 464 ASP A CA 1
ATOM 4227 C C . ASP A 1 266 ? -43.51144 7.69472 -12.17443 1.000 17.27864 464 ASP A C 1
ATOM 4228 O O . ASP A 1 266 ? -42.59132 7.02057 -11.69290 1.000 17.51335 464 ASP A O 1
ATOM 4237 N N . PRO A 1 267 ? -43.29216 8.54462 -13.18109 1.000 19.10878 465 PRO A N 1
ATOM 4238 C CA . PRO A 1 267 ? -41.95934 8.58166 -13.80072 1.000 19.08092 465 PRO A CA 1
ATOM 4239 C C . PRO A 1 267 ? -40.86842 9.02564 -12.84328 1.000 17.53578 465 PRO A C 1
ATOM 4240 O O . PRO A 1 267 ? -39.73506 8.53178 -12.92390 1.000 17.85809 465 PRO A O 1
ATOM 4251 N N . THR A 1 268 ? -41.17331 9.96676 -11.94272 1.000 16.32238 466 THR A N 1
ATOM 4252 C CA . THR A 1 268 ? -40.16447 10.46007 -11.01058 1.000 15.61878 466 THR A CA 1
ATOM 4253 C C . THR A 1 268 ? -39.74024 9.36192 -10.04383 1.000 15.31115 466 THR A C 1
ATOM 4254 O O . THR A 1 268 ? -38.54177 9.11708 -9.84374 1.000 15.14855 466 THR A O 1
ATOM 4265 N N . LEU A 1 269 ? -40.71370 8.68332 -9.43633 1.000 14.52219 467 LEU A N 1
ATOM 4266 C CA . LEU A 1 269 ? -40.38265 7.63941 -8.47430 1.000 14.13209 467 LEU A CA 1
ATOM 4267 C C . LEU A 1 269 ? -39.74119 6.43695 -9.15088 1.000 13.90585 467 LEU A C 1
ATOM 4268 O O . LEU A 1 269 ? -38.88784 5.77553 -8.54578 1.000 14.11786 467 LEU A O 1
ATOM 4284 N N . THR A 1 270 ? -40.10975 6.14785 -10.40126 1.000 14.85696 468 THR A N 1
ATOM 4285 C CA . THR A 1 270 ? -39.42255 5.09595 -11.14748 1.000 15.78363 468 THR A CA 1
ATOM 4286 C C . THR A 1 270 ? -37.94401 5.42993 -11.30923 1.000 15.84770 468 THR A C 1
ATOM 4287 O O . THR A 1 270 ? -37.07072 4.59159 -11.06086 1.000 16.44465 468 THR A O 1
ATOM 4298 N N . SER A 1 271 ? -37.63854 6.67464 -11.69258 1.000 15.77793 469 SER A N 1
ATOM 4299 C CA . SER A 1 271 ? -36.24790 7.08694 -11.82162 1.000 16.02109 469 SER A CA 1
ATOM 4300 C C . SER A 1 271 ? -35.54418 7.08351 -10.47496 1.000 14.85642 469 SER A C 1
ATOM 4301 O O . SER A 1 271 ? -34.37690 6.68905 -10.38548 1.000 14.86209 469 SER A O 1
ATOM 4309 N N . LEU A 1 272 ? -36.22594 7.52377 -9.41230 1.000 14.24843 470 LEU A N 1
ATOM 4310 C CA . LEU A 1 272 ? -35.58510 7.54305 -8.09847 1.000 13.99610 470 LEU A CA 1
ATOM 4311 C C . LEU A 1 272 ? -35.31222 6.12641 -7.59195 1.000 13.79955 470 LEU A C 1
ATOM 4312 O O . LEU A 1 272 ? -34.28566 5.88361 -6.94847 1.000 13.50591 470 LEU A O 1
ATOM 4328 N N . ALA A 1 273 ? -36.20390 5.17501 -7.87126 1.000 14.60371 471 ALA A N 1
ATOM 4329 C CA . ALA A 1 273 ? -35.94512 3.79434 -7.47577 1.000 14.34487 471 ALA A CA 1
ATOM 4330 C C . ALA A 1 273 ? -34.67939 3.26605 -8.14201 1.000 14.37235 471 ALA A C 1
ATOM 4331 O O . ALA A 1 273 ? -33.87432 2.56851 -7.51485 1.000 14.47950 471 ALA A O 1
ATOM 4338 N N . LYS A 1 274 ? -34.48710 3.57342 -9.42206 1.000 14.24775 472 LYS A N 1
ATOM 4339 C CA . LYS A 1 274 ? -33.27334 3.14558 -10.11357 1.000 14.70993 472 LYS A CA 1
ATOM 4340 C C . LYS A 1 274 ? -32.03989 3.75487 -9.46539 1.000 14.34547 472 LYS A C 1
ATOM 4341 O O . LYS A 1 274 ? -31.00899 3.08900 -9.29084 1.000 14.67917 472 LYS A O 1
ATOM 4356 N N . LEU A 1 275 ? -32.12965 5.03153 -9.11208 1.000 13.95731 473 LEU A N 1
ATOM 4357 C CA . LEU A 1 275 ? -31.01954 5.71921 -8.47284 1.000 15.07801 473 LEU A CA 1
ATOM 4358 C C . LEU A 1 275 ? -30.66553 5.08212 -7.13529 1.000 14.41666 473 LEU A C 1
ATOM 4359 O O . LEU A 1 275 ? -29.48438 4.83981 -6.85217 1.000 14.81533 473 LEU A O 1
ATOM 4375 N N . MET A 1 276 ? -31.67372 4.81997 -6.29057 1.000 15.46658 474 MET A N 1
ATOM 4376 C CA . MET A 1 276 ? -31.45717 4.13667 -5.01428 1.000 17.51251 474 MET A CA 1
ATOM 4377 C C . MET A 1 276 ? -30.70696 2.83810 -5.20644 1.000 16.75543 474 MET A C 1
ATOM 4378 O O . MET A 1 276 ? -29.76733 2.53500 -4.46682 1.000 17.01344 474 MET A O 1
ATOM 4392 N N . LYS A 1 277 ? -31.17189 2.01919 -6.15028 1.000 17.33939 475 LYS A N 1
ATOM 4393 C CA . LYS A 1 277 ? -30.55745 0.72217 -6.38541 1.000 18.16213 475 LYS A CA 1
ATOM 4394 C C . LYS A 1 277 ? -29.07478 0.88261 -6.66528 1.000 16.35015 475 LYS A C 1
ATOM 4395 O O . LYS A 1 277 ? -28.25195 0.07291 -6.21725 1.000 17.06940 475 LYS A O 1
ATOM 4399 N N A GLU A 1 278 ? -28.69964 1.93646 -7.37941 0.618 15.80145 476 GLU A N 1
ATOM 4400 N N B GLU A 1 278 ? -28.70729 1.94040 -7.38362 0.382 15.94490 476 GLU A N 1
ATOM 4401 C CA A GLU A 1 278 ? -27.30249 2.11941 -7.73321 0.618 17.58557 476 GLU A CA 1
ATOM 4402 C CA B GLU A 1 278 ? -27.32357 2.17770 -7.76613 0.382 16.48794 476 GLU A CA 1
ATOM 4403 C C A GLU A 1 278 ? -26.47746 2.72540 -6.61024 0.618 15.69676 476 GLU A C 1
ATOM 4404 C C B GLU A 1 278 ? -26.48952 2.77271 -6.63903 0.382 15.72179 476 GLU A C 1
ATOM 4405 O O A GLU A 1 278 ? -25.25794 2.83204 -6.75371 0.618 15.23522 476 GLU A O 1
ATOM 4406 O O B GLU A 1 278 ? -25.27609 2.92199 -6.80658 0.382 16.07489 476 GLU A O 1
ATOM 4429 N N . CYS A 1 279 ? -27.10209 3.08999 -5.50003 1.000 14.64042 477 CYS A N 1
ATOM 4430 C CA . CYS A 1 279 ? -26.38118 3.42730 -4.27733 1.000 13.80560 477 CYS A CA 1
ATOM 4431 C C . CYS A 1 279 ? -26.20348 2.23335 -3.34757 1.000 14.41980 477 CYS A C 1
ATOM 4432 O O . CYS A 1 279 ? -25.45457 2.33499 -2.37313 1.000 14.70459 477 CYS A O 1
ATOM 4441 N N . TRP A 1 280 ? -26.86418 1.10505 -3.62790 1.000 14.42761 478 TRP A N 1
ATOM 4442 C CA . TRP A 1 280 ? -26.96174 -0.00393 -2.68644 1.000 15.24011 478 TRP A CA 1
ATOM 4443 C C . TRP A 1 280 ? -26.26245 -1.26812 -3.15188 1.000 15.80769 478 TRP A C 1
ATOM 4444 O O . TRP A 1 280 ? -26.45141 -2.32212 -2.53675 1.000 16.43883 478 TRP A O 1
ATOM 4465 N N . TYR A 1 281 ? -25.47723 -1.20564 -4.21640 1.000 15.83281 479 TYR A N 1
ATOM 4466 C CA . TYR A 1 281 ? -24.71688 -2.38285 -4.61423 1.000 16.51521 479 TYR A CA 1
ATOM 4467 C C . TYR A 1 281 ? -23.85567 -2.87251 -3.45676 1.000 16.70809 479 TYR A C 1
ATOM 4468 O O . TYR A 1 281 ? -23.26661 -2.07829 -2.71387 1.000 16.47583 479 TYR A O 1
ATOM 4486 N N . GLN A 1 282 ? -23.78015 -4.19835 -3.30798 1.000 17.86915 480 GLN A N 1
ATOM 4487 C CA A GLN A 1 282 ? -22.88468 -4.77606 -2.31075 0.479 18.54718 480 GLN A CA 1
ATOM 4488 C CA B GLN A 1 282 ? -22.88905 -4.78293 -2.30989 0.521 19.43707 480 GLN A CA 1
ATOM 4489 C C . GLN A 1 282 ? -21.44028 -4.36421 -2.55769 1.000 19.16693 480 GLN A C 1
ATOM 4490 O O . GLN A 1 282 ? -20.70269 -4.04796 -1.61178 1.000 20.60175 480 GLN A O 1
ATOM 4515 N N . ASN A 1 283 ? -21.01224 -4.36639 -3.81630 1.000 19.20342 481 ASN A N 1
ATOM 4516 C CA . ASN A 1 283 ? -19.66274 -3.97972 -4.19784 1.000 19.96297 481 ASN A CA 1
ATOM 4517 C C . ASN A 1 283 ? -19.56742 -2.46286 -4.12158 1.000 18.98656 481 ASN A C 1
ATOM 4518 O O . ASN A 1 283 ? -20.19554 -1.77580 -4.93487 1.000 18.49981 481 ASN A O 1
ATOM 4529 N N . PRO A 1 284 ? -18.79630 -1.91054 -3.17611 1.000 17.76336 482 PRO A N 1
ATOM 4530 C CA . PRO A 1 284 ? -18.78036 -0.44130 -3.02731 1.000 16.87685 482 PRO A CA 1
ATOM 4531 C C . PRO A 1 284 ? -18.35089 0.28898 -4.28202 1.000 17.11021 482 PRO A C 1
ATOM 4532 O O . PRO A 1 284 ? -18.86215 1.37440 -4.55871 1.000 16.66225 482 PRO A O 1
ATOM 4543 N N . SER A 1 285 ? -17.42748 -0.27576 -5.06256 1.000 18.46390 483 SER A N 1
ATOM 4544 C CA . SER A 1 285 ? -16.92664 0.43223 -6.23300 1.000 20.11805 483 SER A CA 1
ATOM 4545 C C . SER A 1 285 ? -17.95075 0.49089 -7.35987 1.000 19.33072 483 SER A C 1
ATOM 4546 O O . SER A 1 285 ? -17.75034 1.25809 -8.30513 1.000 20.71236 483 SER A O 1
ATOM 4554 N N . ALA A 1 286 ? -19.03429 -0.29321 -7.28483 1.000 18.17180 484 ALA A N 1
ATOM 4555 C CA . ALA A 1 286 ? -20.10421 -0.22493 -8.27437 1.000 18.27936 484 ALA A CA 1
ATOM 4556 C C . ALA A 1 286 ? -21.08280 0.91436 -8.01458 1.000 16.60074 484 ALA A C 1
ATOM 4557 O O . ALA A 1 286 ? -21.85305 1.26865 -8.90835 1.000 17.28908 484 ALA A O 1
ATOM 4564 N N . ARG A 1 287 ? -21.08050 1.49003 -6.81707 1.000 14.87071 485 ARG A N 1
ATOM 4565 C CA . ARG A 1 287 ? -22.03169 2.54243 -6.48464 1.000 14.09004 485 ARG A CA 1
ATOM 4566 C C . ARG A 1 287 ? -21.73420 3.82213 -7.25970 1.000 14.85354 485 ARG A C 1
ATOM 4567 O O . ARG A 1 287 ? -20.58349 4.12414 -7.59720 1.000 16.30572 485 ARG A O 1
ATOM 4588 N N . LEU A 1 288 ? -22.79889 4.56411 -7.54684 1.000 14.67223 486 LEU A N 1
ATOM 4589 C CA . LEU A 1 288 ? -22.66600 5.85662 -8.19220 1.000 15.07162 486 LEU A CA 1
ATOM 4590 C C . LEU A 1 288 ? -21.90509 6.82493 -7.29449 1.000 14.22396 486 LEU A C 1
ATOM 4591 O O . LEU A 1 288 ? -21.92732 6.71939 -6.06899 1.000 14.66608 486 LEU A O 1
ATOM 4607 N N . THR A 1 289 ? -21.29164 7.81948 -7.91904 1.000 13.90054 487 THR A N 1
ATOM 4608 C CA . THR A 1 289 ? -20.70210 8.91999 -7.18413 1.000 14.62480 487 THR A CA 1
ATOM 4609 C C . THR A 1 289 ? -21.73560 10.01575 -6.95766 1.000 13.47766 487 THR A C 1
ATOM 4610 O O . THR A 1 289 ? -22.75776 10.09793 -7.64600 1.000 13.53463 487 THR A O 1
ATOM 4621 N N . ALA A 1 290 ? -21.44263 10.87903 -5.98230 1.000 13.54237 488 ALA A N 1
ATOM 4622 C CA . ALA A 1 290 ? -22.33554 11.99532 -5.70968 1.000 13.57721 488 ALA A CA 1
ATOM 4623 C C . ALA A 1 290 ? -22.50056 12.88174 -6.93659 1.000 13.75384 488 ALA A C 1
ATOM 4624 O O . ALA A 1 290 ? -23.60178 13.36990 -7.21515 1.000 14.47479 488 ALA A O 1
ATOM 4631 N N . LEU A 1 291 ? -21.41599 13.11296 -7.67863 1.000 13.96758 489 LEU A N 1
ATOM 4632 C CA . LEU A 1 291 ? -21.51272 13.91658 -8.89490 1.000 13.97330 489 LEU A CA 1
ATOM 4633 C C . LEU A 1 291 ? -22.42821 13.26917 -9.92274 1.000 14.35467 489 LEU A C 1
ATOM 4634 O O . LEU A 1 291 ? -23.19744 13.96312 -10.60264 1.000 15.29364 489 LEU A O 1
ATOM 4650 N N . ARG A 1 292 ? -22.34179 11.94923 -10.07683 1.000 14.77723 490 ARG A N 1
ATOM 4651 C CA . ARG A 1 292 ? -23.21969 11.28115 -11.02737 1.000 15.34302 490 ARG A CA 1
ATOM 4652 C C . ARG A 1 292 ? -24.67228 11.31462 -10.56207 1.000 15.35821 490 ARG A C 1
ATOM 4653 O O . ARG A 1 292 ? -25.59129 11.46718 -11.37814 1.000 16.14445 490 ARG A O 1
ATOM 4674 N N . ILE A 1 293 ? -24.90102 11.18051 -9.25822 1.000 15.08143 491 ILE A N 1
ATOM 4675 C CA . ILE A 1 293 ? -26.24825 11.31821 -8.71247 1.000 15.41131 491 ILE A CA 1
ATOM 4676 C C . ILE A 1 293 ? -26.82721 12.68554 -9.05598 1.000 15.51307 491 ILE A C 1
ATOM 4677 O O . ILE A 1 293 ? -27.97750 12.79865 -9.50189 1.000 16.45058 491 ILE A O 1
ATOM 4693 N N . LYS A 1 294 ? -26.04524 13.75160 -8.84872 1.000 15.14426 492 LYS A N 1
ATOM 4694 C CA . LYS A 1 294 ? -26.51610 15.09204 -9.19999 1.000 15.44797 492 LYS A CA 1
ATOM 4695 C C . LYS A 1 294 ? -26.95489 15.16011 -10.65096 1.000 15.50320 492 LYS A C 1
ATOM 4696 O O . LYS A 1 294 ? -28.03186 15.67680 -10.96179 1.000 16.21350 492 LYS A O 1
ATOM 4715 N N . LYS A 1 295 ? -26.10179 14.69094 -11.56106 1.000 15.87840 493 LYS A N 1
ATOM 4716 C CA . LYS A 1 295 ? -26.43700 14.77511 -12.97799 1.000 16.58059 493 LYS A CA 1
ATOM 4717 C C . LYS A 1 295 ? -27.74471 14.04443 -13.25965 1.000 17.75520 493 LYS A C 1
ATOM 4718 O O . LYS A 1 295 ? -28.63403 14.56763 -13.94179 1.000 18.74858 493 LYS A O 1
ATOM 4737 N N . THR A 1 296 ? -27.88238 12.83084 -12.72697 1.000 17.08086 494 THR A N 1
ATOM 4738 C CA . THR A 1 296 ? -29.10451 12.06568 -12.94214 1.000 18.07244 494 THR A CA 1
ATOM 4739 C C . THR A 1 296 ? -30.31937 12.81682 -12.41802 1.000 17.79470 494 THR A C 1
ATOM 4740 O O . THR A 1 296 ? -31.34321 12.90985 -13.10396 1.000 18.16535 494 THR A O 1
ATOM 4751 N N . LEU A 1 297 ? -30.20859 13.41238 -11.23489 1.000 16.76424 495 LEU A N 1
ATOM 4752 C CA . LEU A 1 297 ? -31.32738 14.16266 -10.67765 1.000 16.39922 495 LEU A CA 1
ATOM 4753 C C . LEU A 1 297 ? -31.70123 15.37444 -11.52720 1.000 17.50827 495 LEU A C 1
ATOM 4754 O O . LEU A 1 297 ? -32.88082 15.71082 -11.62441 1.000 18.39697 495 LEU A O 1
ATOM 4770 N N . THR A 1 298 ? -30.72249 16.04912 -12.15078 1.000 18.06782 496 THR A N 1
ATOM 4771 C CA . THR A 1 298 ? -31.06865 17.21139 -12.96938 1.000 19.56837 496 THR A CA 1
ATOM 4772 C C . THR A 1 298 ? -31.81204 16.81791 -14.23453 1.000 21.20500 496 THR A C 1
ATOM 4773 O O . THR A 1 298 ? -32.46036 17.66995 -14.84633 1.000 22.59979 496 THR A O 1
ATOM 4784 N N . LYS A 1 299 ? -31.72677 15.55575 -14.63991 1.000 20.91327 497 LYS A N 1
ATOM 4785 C CA . LYS A 1 299 ? -32.38125 15.08020 -15.84758 1.000 23.48565 497 LYS A CA 1
ATOM 4786 C C . LYS A 1 299 ? -33.73811 14.44471 -15.57585 1.000 23.73285 497 LYS A C 1
ATOM 4787 O O . LYS A 1 299 ? -34.41621 14.04567 -16.52634 1.000 27.42432 497 LYS A O 1
ATOM 4806 N N . ILE A 1 300 ? -34.14693 14.33979 -14.31148 1.000 21.98802 498 ILE A N 1
ATOM 4807 C CA . ILE A 1 300 ? -35.46325 13.82240 -13.95584 1.000 24.08817 498 ILE A CA 1
ATOM 4808 C C . ILE A 1 300 ? -36.44809 14.98082 -13.98542 1.000 31.11152 498 ILE A C 1
ATOM 4809 O O . ILE A 1 300 ? -36.21867 16.01685 -13.34857 1.000 33.46616 498 ILE A O 1
ATOM 4825 N N . ASP A 1 301 ? -37.52992 14.81293 -14.74181 1.000 37.84976 499 ASP A N 1
ATOM 4826 C CA . ASP A 1 301 ? -38.58001 15.82483 -14.86610 1.000 43.63449 499 ASP A CA 1
ATOM 4827 C C . ASP A 1 301 ? -38.07244 17.07214 -15.57511 1.000 47.26031 499 ASP A C 1
ATOM 4828 O O . ASP A 1 301 ? -37.26802 16.98176 -16.49983 1.000 49.88484 499 ASP A O 1
ATOM 4837 N N . ALA B 1 7 ? 22.45332 36.04045 -31.63145 1.000 42.80673 205 ALA B N 1
ATOM 4838 C CA . ALA B 1 7 ? 21.69447 37.23849 -31.28336 1.000 42.76851 205 ALA B CA 1
ATOM 4839 C C . ALA B 1 7 ? 20.42990 36.84917 -30.52041 1.000 41.25852 205 ALA B C 1
ATOM 4840 O O . ALA B 1 7 ? 19.42355 36.46515 -31.11806 1.000 43.37321 205 ALA B O 1
ATOM 4846 N N . ARG B 1 8 ? 20.48309 36.95876 -29.19398 1.000 35.83087 206 ARG B N 1
ATOM 4847 C CA . ARG B 1 8 ? 19.40915 36.49042 -28.33164 1.000 30.58885 206 ARG B CA 1
ATOM 4848 C C . ARG B 1 8 ? 18.67929 37.60296 -27.58881 1.000 28.19029 206 ARG B C 1
ATOM 4849 O O . ARG B 1 8 ? 17.64520 37.33369 -26.96985 1.000 25.62192 206 ARG B O 1
ATOM 4870 N N . ASP B 1 9 ? 19.17699 38.83437 -27.62507 1.000 27.49550 207 ASP B N 1
ATOM 4871 C CA . ASP B 1 9 ? 18.63655 39.87435 -26.76396 1.000 26.35254 207 ASP B CA 1
ATOM 4872 C C . ASP B 1 9 ? 17.26454 40.32426 -27.24486 1.000 26.66187 207 ASP B C 1
ATOM 4873 O O . ASP B 1 9 ? 16.96896 40.31158 -28.44160 1.000 27.09242 207 ASP B O 1
ATOM 4882 N N . ILE B 1 10 ? 16.43678 40.76479 -26.29330 1.000 25.68047 208 ILE B N 1
ATOM 4883 C CA . ILE B 1 10 ? 15.07834 41.22217 -26.56993 1.000 24.60285 208 ILE B CA 1
ATOM 4884 C C . ILE B 1 10 ? 14.83897 42.53555 -25.84404 1.000 24.84652 208 ILE B C 1
ATOM 4885 O O . ILE B 1 10 ? 15.30210 42.71858 -24.71663 1.000 26.19712 208 ILE B O 1
ATOM 4901 N N . THR B 1 11 ? 14.09584 43.44033 -26.47243 1.000 25.12761 209 THR B N 1
ATOM 4902 C CA . THR B 1 11 ? 13.70429 44.70146 -25.84761 1.000 26.90738 209 THR B CA 1
ATOM 4903 C C . THR B 1 11 ? 12.18826 44.71359 -25.67191 1.000 26.52792 209 THR B C 1
ATOM 4904 O O . THR B 1 11 ? 11.44864 44.57109 -26.64911 1.000 27.43917 209 THR B O 1
ATOM 4915 N N . LEU B 1 12 ? 11.73377 44.88485 -24.42870 1.000 25.36954 210 LEU B N 1
ATOM 4916 C CA . LEU B 1 12 ? 10.30707 44.97178 -24.12773 1.000 25.66186 210 LEU B CA 1
ATOM 4917 C C . LEU B 1 12 ? 9.85539 46.40659 -24.34747 1.000 26.06928 210 LEU B C 1
ATOM 4918 O O . LEU B 1 12 ? 10.39526 47.32488 -23.72505 1.000 29.13031 210 LEU B O 1
ATOM 4934 N N . LEU B 1 13 ? 8.86402 46.59576 -25.21084 1.000 26.13263 211 LEU B N 1
ATOM 4935 C CA . LEU B 1 13 ? 8.48563 47.91960 -25.68873 1.000 27.79217 211 LEU B CA 1
ATOM 4936 C C . LEU B 1 13 ? 7.14179 48.39926 -25.17165 1.000 29.75317 211 LEU B C 1
ATOM 4937 O O . LEU B 1 13 ? 7.01241 49.57209 -24.81637 1.000 32.49654 211 LEU B O 1
ATOM 4953 N N . GLU B 1 14 ? 6.12387 47.54269 -25.13640 1.000 29.61103 212 GLU B N 1
ATOM 4954 C CA . GLU B 1 14 ? 4.83325 47.95766 -24.60923 1.000 31.27507 212 GLU B CA 1
ATOM 4955 C C . GLU B 1 14 ? 4.04837 46.73911 -24.14947 1.000 28.34119 212 GLU B C 1
ATOM 4956 O O . GLU B 1 14 ? 4.14849 45.65311 -24.72960 1.000 27.44814 212 GLU B O 1
ATOM 4968 N N . CYS B 1 15 ? 3.26291 46.94255 -23.10561 1.000 27.62183 213 CYS B N 1
ATOM 4969 C CA . CYS B 1 15 ? 2.41205 45.90267 -22.55720 1.000 27.64727 213 CYS B CA 1
ATOM 4970 C C . CYS B 1 15 ? 1.09817 45.87919 -23.32834 1.000 26.15751 213 CYS B C 1
ATOM 4971 O O . CYS B 1 15 ? 0.39674 46.89624 -23.39956 1.000 28.49060 213 CYS B O 1
ATOM 4979 N N . VAL B 1 16 ? 0.77050 44.72409 -23.90607 1.000 23.26999 214 VAL B N 1
ATOM 4980 C CA . VAL B 1 16 ? -0.45064 44.53794 -24.68494 1.000 24.03996 214 VAL B CA 1
ATOM 4981 C C . VAL B 1 16 ? -1.47768 43.68240 -23.96016 1.000 23.95712 214 VAL B C 1
ATOM 4982 O O . VAL B 1 16 ? -2.55676 43.41224 -24.51396 1.000 27.09635 214 VAL B O 1
ATOM 4995 N N . GLY B 1 17 ? -1.19214 43.26468 -22.73743 1.000 23.44069 215 GLY B N 1
ATOM 4996 C CA . GLY B 1 17 ? -2.14283 42.50921 -21.95291 1.000 25.09301 215 GLY B CA 1
ATOM 4997 C C . GLY B 1 17 ? -1.63382 42.28728 -20.54688 1.000 24.36117 215 GLY B C 1
ATOM 4998 O O . GLY B 1 17 ? -0.44656 42.00903 -20.34788 1.000 22.89294 215 GLY B O 1
ATOM 5002 N N . LYS B 1 18 ? -2.52002 42.42949 -19.56318 1.000 25.81649 216 LYS B N 1
ATOM 5003 C CA . LYS B 1 18 ? -2.23682 42.07069 -18.18277 1.000 28.40758 216 LYS B CA 1
ATOM 5004 C C . LYS B 1 18 ? -3.46898 41.40327 -17.59567 1.000 29.23671 216 LYS B C 1
ATOM 5005 O O . LYS B 1 18 ? -4.59964 41.84040 -17.84430 1.000 31.12998 216 LYS B O 1
ATOM 5024 N N . GLY B 1 19 ? -3.24549 40.37353 -16.80095 1.000 28.10489 217 GLY B N 1
ATOM 5025 C CA . GLY B 1 19 ? -4.32693 39.73581 -16.08715 1.000 28.04759 217 GLY B CA 1
ATOM 5026 C C . GLY B 1 19 ? -3.78245 38.81542 -15.02108 1.000 27.14629 217 GLY B C 1
ATOM 5027 O O . GLY B 1 19 ? -2.60020 38.87364 -14.66923 1.000 26.38411 217 GLY B O 1
ATOM 5031 N N . ARG B 1 20 ? -4.65942 37.94532 -14.52053 1.000 28.38779 218 ARG B N 1
ATOM 5032 C CA . ARG B 1 20 ? -4.22287 36.94133 -13.55653 1.000 30.42410 218 ARG B CA 1
ATOM 5033 C C . ARG B 1 20 ? -3.18202 35.99606 -14.14815 1.000 26.88324 218 ARG B C 1
ATOM 5034 O O . ARG B 1 20 ? -2.43075 35.37061 -13.39743 1.000 26.79562 218 ARG B O 1
ATOM 5055 N N . TYR B 1 21 ? -3.12428 35.88049 -15.47913 1.000 26.07540 219 TYR B N 1
ATOM 5056 C CA . TYR B 1 21 ? -2.15814 35.00467 -16.13493 1.000 24.98633 219 TYR B CA 1
ATOM 5057 C C . TYR B 1 21 ? -0.73795 35.56053 -16.08498 1.000 23.93547 219 TYR B C 1
ATOM 5058 O O . TYR B 1 21 ? 0.21447 34.81374 -16.32506 1.000 26.18029 219 TYR B O 1
ATOM 5076 N N . GLY B 1 22 ? -0.57895 36.84538 -15.80726 1.000 21.47501 220 GLY B N 1
ATOM 5077 C CA . GLY B 1 22 ? 0.68798 37.52622 -15.98859 1.000 21.90566 220 GLY B CA 1
ATOM 5078 C C . GLY B 1 22 ? 0.53804 38.70895 -16.92132 1.000 22.56111 220 GLY B C 1
ATOM 5079 O O . GLY B 1 22 ? -0.41331 39.49520 -16.80705 1.000 24.00786 220 GLY B O 1
ATOM 5083 N N . GLU B 1 23 ? 1.47006 38.83656 -17.86513 1.000 20.04223 221 GLU B N 1
ATOM 5084 C CA . GLU B 1 23 ? 1.48217 39.97297 -18.76892 1.000 20.71496 221 GLU B CA 1
ATOM 5085 C C . GLU B 1 23 ? 2.02287 39.51027 -20.10745 1.000 17.63496 221 GLU B C 1
ATOM 5086 O O . GLU B 1 23 ? 2.83183 38.58306 -20.16603 1.000 17.20521 221 GLU B O 1
ATOM 5098 N N . VAL B 1 24 ? 1.58733 40.16415 -21.17883 1.000 17.21444 222 VAL B N 1
ATOM 5099 C CA . VAL B 1 24 ? 2.17370 39.98789 -22.49739 1.000 17.02387 222 VAL B CA 1
ATOM 5100 C C . VAL B 1 24 ? 2.67648 41.33821 -22.98840 1.000 17.29042 222 VAL B C 1
ATOM 5101 O O . VAL B 1 24 ? 1.96406 42.35056 -22.90483 1.000 19.03440 222 VAL B O 1
ATOM 5114 N N . TRP B 1 25 ? 3.88671 41.33088 -23.53539 1.000 18.15301 223 TRP B N 1
ATOM 5115 C CA . TRP B 1 25 ? 4.55004 42.51535 -24.05143 1.000 19.18422 223 TRP B CA 1
ATOM 5116 C C . TRP B 1 25 ? 4.84794 42.35123 -25.52948 1.000 19.15489 223 TRP B C 1
ATOM 5117 O O . TRP B 1 25 ? 5.22099 41.26177 -25.98325 1.000 18.84746 223 TRP B O 1
ATOM 5138 N N . ARG B 1 26 ? 4.68153 43.43315 -26.28011 1.000 19.80410 224 ARG B N 1
ATOM 5139 C CA . ARG B 1 26 ? 5.31391 43.52220 -27.57680 1.000 19.96107 224 ARG B CA 1
ATOM 5140 C C . ARG B 1 26 ? 6.77410 43.86894 -27.34665 1.000 20.87483 224 ARG B C 1
ATOM 5141 O O . ARG B 1 26 ? 7.08693 44.79446 -26.58948 1.000 21.32753 224 ARG B O 1
ATOM 5162 N N . GLY B 1 27 ? 7.66392 43.10200 -27.95981 1.000 20.55027 225 GLY B N 1
ATOM 5163 C CA . GLY B 1 27 ? 9.08501 43.34393 -27.85450 1.000 20.96272 225 GLY B CA 1
ATOM 5164 C C . GLY B 1 27 ? 9.73120 43.30704 -29.22647 1.000 21.21805 225 GLY B C 1
ATOM 5165 O O . GLY B 1 27 ? 9.08115 43.02674 -30.23690 1.000 22.10852 225 GLY B O 1
ATOM 5169 N N . SER B 1 28 ? 11.02390 43.59403 -29.22551 1.000 23.99215 226 SER B N 1
ATOM 5170 C CA . SER B 1 28 ? 11.83303 43.56799 -30.43171 1.000 26.38929 226 SER B CA 1
ATOM 5171 C C . SER B 1 28 ? 12.94567 42.54123 -30.27019 1.000 27.23811 226 SER B C 1
ATOM 5172 O O . SER B 1 28 ? 13.59710 42.47233 -29.22313 1.000 28.17256 226 SER B O 1
ATOM 5180 N N . TRP B 1 29 ? 13.16012 41.74917 -31.31754 1.000 27.43285 227 TRP B N 1
ATOM 5181 C CA . TRP B 1 29 ? 14.15236 40.68069 -31.30825 1.000 29.88092 227 TRP B CA 1
ATOM 5182 C C . TRP B 1 29 ? 14.60707 40.47003 -32.74000 1.000 30.98382 227 TRP B C 1
ATOM 5183 O O . TRP B 1 29 ? 13.77451 40.31439 -33.63613 1.000 30.00189 227 TRP B O 1
ATOM 5204 N N . GLN B 1 30 ? 15.92112 40.48690 -32.95595 1.000 34.80563 228 GLN B N 1
ATOM 5205 C CA . GLN B 1 30 ? 16.47876 40.33389 -34.30001 1.000 38.24781 228 GLN B CA 1
ATOM 5206 C C . GLN B 1 30 ? 15.74075 41.22002 -35.30260 1.000 39.49319 228 GLN B C 1
ATOM 5207 O O . GLN B 1 30 ? 15.41204 40.79926 -36.41372 1.000 40.32525 228 GLN B O 1
ATOM 5221 N N . GLY B 1 31 ? 15.45414 42.45552 -34.88845 1.000 39.51150 229 GLY B N 1
ATOM 5222 C CA . GLY B 1 31 ? 14.83966 43.44569 -35.75213 1.000 39.06547 229 GLY B CA 1
ATOM 5223 C C . GLY B 1 31 ? 13.36762 43.25350 -36.04654 1.000 37.84350 229 GLY B C 1
ATOM 5224 O O . GLY B 1 31 ? 12.85089 43.90240 -36.95790 1.000 38.18673 229 GLY B O 1
ATOM 5228 N N . GLU B 1 32 ? 12.66753 42.40036 -35.30314 1.000 35.34432 230 GLU B N 1
ATOM 5229 C CA . GLU B 1 32 ? 11.27629 42.08517 -35.60325 1.000 34.03096 230 GLU B CA 1
ATOM 5230 C C . GLU B 1 32 ? 10.46478 42.10614 -34.31585 1.000 28.13146 230 GLU B C 1
ATOM 5231 O O . GLU B 1 32 ? 11.00022 41.93437 -33.22268 1.000 24.67448 230 GLU B O 1
ATOM 5235 N N . ASN B 1 33 ? 9.15672 42.33052 -34.45250 1.000 25.51260 231 ASN B N 1
ATOM 5236 C CA . ASN B 1 33 ? 8.26743 42.25204 -33.30290 1.000 23.35577 231 ASN B CA 1
ATOM 5237 C C . ASN B 1 33 ? 8.16945 40.81083 -32.82812 1.000 21.42957 231 ASN B C 1
ATOM 5238 O O . ASN B 1 33 ? 8.09008 39.88113 -33.63699 1.000 22.80661 231 ASN B O 1
ATOM 5249 N N . VAL B 1 34 ? 8.16046 40.63093 -31.50663 1.000 18.71708 232 VAL B N 1
ATOM 5250 C CA . VAL B 1 34 ? 7.84910 39.35641 -30.87124 1.000 18.64105 232 VAL B CA 1
ATOM 5251 C C . VAL B 1 34 ? 6.87275 39.63610 -29.73516 1.000 17.05714 232 VAL B C 1
ATOM 5252 O O . VAL B 1 34 ? 6.75507 40.76684 -29.25318 1.000 17.94017 232 VAL B O 1
ATOM 5265 N N . ALA B 1 35 ? 6.17036 38.59082 -29.31279 1.000 15.97282 233 ALA B N 1
ATOM 5266 C CA . ALA B 1 35 ? 5.34550 38.64163 -28.11627 1.000 15.24245 233 ALA B CA 1
ATOM 5267 C C . ALA B 1 35 ? 6.08494 37.92493 -26.99328 1.000 14.91508 233 ALA B C 1
ATOM 5268 O O . ALA B 1 35 ? 6.57989 36.80761 -27.17781 1.000 14.99084 233 ALA B O 1
ATOM 5275 N N . VAL B 1 36 ? 6.13422 38.55932 -25.83151 1.000 15.08263 234 VAL B N 1
ATOM 5276 C CA . VAL B 1 36 ? 6.80372 38.01387 -24.66220 1.000 14.77177 234 VAL B CA 1
ATOM 5277 C C . VAL B 1 36 ? 5.77634 37.92725 -23.55161 1.000 14.76955 234 VAL B C 1
ATOM 5278 O O . VAL B 1 36 ? 5.28803 38.95621 -23.06005 1.000 15.46913 234 VAL B O 1
ATOM 5291 N N . LYS B 1 37 ? 5.43846 36.70221 -23.16147 1.000 13.94768 235 LYS B N 1
ATOM 5292 C CA . LYS B 1 37 ? 4.53904 36.46804 -22.04628 1.000 14.21029 235 LYS B CA 1
ATOM 5293 C C . LYS B 1 37 ? 5.37343 36.18575 -20.80533 1.000 14.17459 235 LYS B C 1
ATOM 5294 O O . LYS B 1 37 ? 6.26889 35.32850 -20.83148 1.000 14.35559 235 LYS B O 1
ATOM 5313 N N . ILE B 1 38 ? 5.09688 36.92307 -19.73861 1.000 14.97992 236 ILE B N 1
ATOM 5314 C CA . ILE B 1 38 ? 5.72364 36.73151 -18.43628 1.000 15.97897 236 ILE B CA 1
ATOM 5315 C C . ILE B 1 38 ? 4.63428 36.19315 -17.52332 1.000 15.02601 236 ILE B C 1
ATOM 5316 O O . ILE B 1 38 ? 3.64737 36.89030 -17.25381 1.000 16.27331 236 ILE B O 1
ATOM 5332 N N . PHE B 1 39 ? 4.78296 34.93991 -17.08662 1.000 14.77414 237 PHE B N 1
ATOM 5333 C CA . PHE B 1 39 ? 3.71955 34.25707 -16.36809 1.000 15.30102 237 PHE B CA 1
ATOM 5334 C C . PHE B 1 39 ? 3.66157 34.71701 -14.92122 1.000 17.26188 237 PHE B C 1
ATOM 5335 O O . PHE B 1 39 ? 4.68295 35.02873 -14.30076 1.000 17.98648 237 PHE B O 1
ATOM 5352 N N . SER B 1 40 ? 2.45266 34.72874 -14.37386 1.000 17.64099 238 SER B N 1
ATOM 5353 C CA . SER B 1 40 ? 2.31776 34.87749 -12.93513 1.000 19.36415 238 SER B CA 1
ATOM 5354 C C . SER B 1 40 ? 2.80509 33.60445 -12.25694 1.000 18.78653 238 SER B C 1
ATOM 5355 O O . SER B 1 40 ? 2.73817 32.50709 -12.81862 1.000 17.42377 238 SER B O 1
ATOM 5363 N N . SER B 1 41 ? 3.30474 33.74186 -11.03308 1.000 22.52039 239 SER B N 1
ATOM 5364 C CA . SER B 1 41 ? 3.74073 32.53642 -10.33076 1.000 24.33135 239 SER B CA 1
ATOM 5365 C C . SER B 1 41 ? 2.55892 31.59925 -10.09823 1.000 23.78832 239 SER B C 1
ATOM 5366 O O . SER B 1 41 ? 2.72032 30.37341 -10.09893 1.000 25.27459 239 SER B O 1
ATOM 5374 N N . ARG B 1 42 ? 1.35529 32.15546 -9.96791 1.000 23.75979 240 ARG B N 1
ATOM 5375 C CA . ARG B 1 42 ? 0.14936 31.34294 -9.84235 1.000 26.38039 240 ARG B CA 1
ATOM 5376 C C . ARG B 1 42 ? -0.00744 30.36375 -11.00009 1.000 22.52674 240 ARG B C 1
ATOM 5377 O O . ARG B 1 42 ? -0.63593 29.31288 -10.83716 1.000 24.43420 240 ARG B O 1
ATOM 5398 N N A ASP B 1 43 ? 0.56263 30.66217 -12.15430 0.506 21.87616 241 ASP B N 1
ATOM 5399 N N B ASP B 1 43 ? 0.54904 30.69237 -12.16959 0.494 19.91164 241 ASP B N 1
ATOM 5400 C CA A ASP B 1 43 ? 0.36151 29.81871 -13.32264 0.506 20.56813 241 ASP B CA 1
ATOM 5401 C CA B ASP B 1 43 ? 0.38008 29.92154 -13.39766 0.494 17.52490 241 ASP B CA 1
ATOM 5402 C C A ASP B 1 43 ? 1.65966 29.16607 -13.78368 0.506 18.41243 241 ASP B C 1
ATOM 5403 C C B ASP B 1 43 ? 1.64563 29.14669 -13.78803 0.494 16.58112 241 ASP B C 1
ATOM 5404 O O A ASP B 1 43 ? 1.84974 28.89175 -14.97203 0.506 16.84834 241 ASP B O 1
ATOM 5405 O O B ASP B 1 43 ? 1.79780 28.76468 -14.95449 0.494 15.09965 241 ASP B O 1
ATOM 5422 N N . GLU B 1 44 ? 2.55353 28.89460 -12.83739 1.000 16.79676 242 GLU B N 1
ATOM 5423 C CA . GLU B 1 44 ? 3.82460 28.27345 -13.17901 1.000 15.91878 242 GLU B CA 1
ATOM 5424 C C . GLU B 1 44 ? 3.63297 26.91938 -13.86181 1.000 14.30892 242 GLU B C 1
ATOM 5425 O O . GLU B 1 44 ? 4.43999 26.53695 -14.71533 1.000 14.93735 242 GLU B O 1
ATOM 5438 N N . LYS B 1 45 ? 2.58158 26.17599 -13.51171 1.000 15.23701 243 LYS B N 1
ATOM 5439 C CA . LYS B 1 45 ? 2.39425 24.86490 -14.13010 1.000 15.60761 243 LYS B CA 1
ATOM 5440 C C . LYS B 1 45 ? 1.96354 24.98800 -15.58660 1.000 14.53276 243 LYS B C 1
ATOM 5441 O O . LYS B 1 45 ? 2.27495 24.10959 -16.39649 1.000 15.33512 243 LYS B O 1
ATOM 5460 N N . SER B 1 46 ? 1.26316 26.06628 -15.94455 1.000 14.45831 244 SER B N 1
ATOM 5461 C CA . SER B 1 46 ? 0.95266 26.32077 -17.34786 1.000 13.75509 244 SER B CA 1
ATOM 5462 C C . SER B 1 46 ? 2.20529 26.63517 -18.15312 1.000 14.08298 244 SER B C 1
ATOM 5463 O O . SER B 1 46 ? 2.33523 26.19923 -19.30193 1.000 14.62857 244 SER B O 1
ATOM 5471 N N . TRP B 1 47 ? 3.13639 27.40042 -17.57850 1.000 14.14558 245 TRP B N 1
ATOM 5472 C CA . TRP B 1 47 ? 4.37510 27.67564 -18.28809 1.000 13.87107 245 TRP B CA 1
ATOM 5473 C C . TRP B 1 47 ? 5.07997 26.36626 -18.62895 1.000 13.26323 245 TRP B C 1
ATOM 5474 O O . TRP B 1 47 ? 5.54178 26.15936 -19.75618 1.000 13.72007 245 TRP B O 1
ATOM 5495 N N . PHE B 1 48 ? 5.19879 25.46986 -17.65191 1.000 13.11446 246 PHE B N 1
ATOM 5496 C CA . PHE B 1 48 ? 5.94365 24.24725 -17.91536 1.000 13.45619 246 PHE B CA 1
ATOM 5497 C C . PHE B 1 48 ? 5.22146 23.37814 -18.93375 1.000 13.07889 246 PHE B C 1
ATOM 5498 O O . PHE B 1 48 ? 5.84897 22.79166 -19.82632 1.000 13.32394 246 PHE B O 1
ATOM 5515 N N . ARG B 1 49 ? 3.89880 23.31119 -18.84081 1.000 13.42314 247 ARG B N 1
ATOM 5516 C CA . ARG B 1 49 ? 3.16456 22.47358 -19.77211 1.000 14.07162 247 ARG B CA 1
ATOM 5517 C C . ARG B 1 49 ? 3.27366 23.01132 -21.19430 1.000 14.31417 247 ARG B C 1
ATOM 5518 O O . ARG B 1 49 ? 3.45577 22.24348 -22.14946 1.000 14.42413 247 ARG B O 1
ATOM 5539 N N . GLU B 1 50 ? 3.15123 24.32552 -21.35831 1.000 14.26091 248 GLU B N 1
ATOM 5540 C CA . GLU B 1 50 ? 3.28143 24.91355 -22.68325 1.000 14.60916 248 GLU B CA 1
ATOM 5541 C C . GLU B 1 50 ? 4.66759 24.65875 -23.25933 1.000 14.06430 248 GLU B C 1
ATOM 5542 O O . GLU B 1 50 ? 4.81782 24.42786 -24.46606 1.000 14.36919 248 GLU B O 1
ATOM 5554 N N . THR B 1 51 ? 5.69596 24.69433 -22.40778 1.000 13.33693 249 THR B N 1
ATOM 5555 C CA . THR B 1 51 ? 7.06230 24.39378 -22.82785 1.000 13.30795 249 THR B CA 1
ATOM 5556 C C . THR B 1 51 ? 7.20291 22.94176 -23.26952 1.000 13.65124 249 THR B C 1
ATOM 5557 O O . THR B 1 51 ? 7.83835 22.66875 -24.29854 1.000 14.13246 249 THR B O 1
ATOM 5568 N N . GLU B 1 52 ? 6.58961 22.00299 -22.54212 1.000 13.77716 250 GLU B N 1
ATOM 5569 C CA . GLU B 1 52 ? 6.54146 20.61453 -23.00132 1.000 14.77057 250 GLU B CA 1
ATOM 5570 C C . GLU B 1 52 ? 5.91012 20.51458 -24.38107 1.000 15.26981 250 GLU B C 1
ATOM 5571 O O . GLU B 1 52 ? 6.41075 19.80355 -25.25194 1.000 16.22025 250 GLU B O 1
ATOM 5583 N N . LEU B 1 53 ? 4.78794 21.21476 -24.59084 1.000 14.68140 251 LEU B N 1
ATOM 5584 C CA . LEU B 1 53 ? 4.08932 21.14312 -25.87607 1.000 15.39885 251 LEU B CA 1
ATOM 5585 C C . LEU B 1 53 ? 4.95815 21.69256 -27.00158 1.000 15.20426 251 LEU B C 1
ATOM 5586 O O . LEU B 1 53 ? 5.08620 21.07009 -28.06508 1.000 15.97470 251 LEU B O 1
ATOM 5602 N N . TYR B 1 54 ? 5.57681 22.85742 -26.77931 1.000 14.66189 252 TYR B N 1
ATOM 5603 C CA . TYR B 1 54 ? 6.35921 23.49123 -27.82648 1.000 15.59246 252 TYR B CA 1
ATOM 5604 C C . TYR B 1 54 ? 7.69153 22.80482 -28.11073 1.000 16.33014 252 TYR B C 1
ATOM 5605 O O . TYR B 1 54 ? 8.35220 23.16116 -29.09604 1.000 17.69347 252 TYR B O 1
ATOM 5623 N N . ASN B 1 55 ? 8.09346 21.82719 -27.30281 1.000 17.16513 253 ASN B N 1
ATOM 5624 C CA . ASN B 1 55 ? 9.25462 21.01297 -27.64081 1.000 19.23838 253 ASN B CA 1
ATOM 5625 C C . ASN B 1 55 ? 9.02250 20.19191 -28.89888 1.000 21.56960 253 ASN B C 1
ATOM 5626 O O . ASN B 1 55 ? 9.98547 19.72452 -29.51738 1.000 24.78221 253 ASN B O 1
ATOM 5637 N N . THR B 1 56 ? 7.77082 19.99413 -29.29133 1.000 21.66921 254 THR B N 1
ATOM 5638 C CA . THR B 1 56 ? 7.43583 19.13724 -30.42415 1.000 22.89630 254 THR B CA 1
ATOM 5639 C C . THR B 1 56 ? 7.68291 19.89813 -31.72603 1.000 22.76819 254 THR B C 1
ATOM 5640 O O . THR B 1 56 ? 6.93822 20.81966 -32.06064 1.000 22.27574 254 THR B O 1
ATOM 5651 N N . VAL B 1 57 ? 8.69524 19.48808 -32.49687 1.000 25.22619 255 VAL B N 1
ATOM 5652 C CA . VAL B 1 57 ? 9.01305 20.19854 -33.73500 1.000 26.03371 255 VAL B CA 1
ATOM 5653 C C . VAL B 1 57 ? 7.82599 20.18087 -34.70098 1.000 22.83336 255 VAL B C 1
ATOM 5654 O O . VAL B 1 57 ? 7.48615 21.20841 -35.30963 1.000 23.29285 255 VAL B O 1
ATOM 5667 N N . MET B 1 58 ? 7.14836 19.03823 -34.83049 1.000 21.85195 256 MET B N 1
ATOM 5668 C CA . MET B 1 58 ? 6.05186 18.91554 -35.79519 1.000 22.56735 256 MET B CA 1
ATOM 5669 C C . MET B 1 58 ? 4.74528 19.54818 -35.32641 1.000 19.35380 256 MET B C 1
ATOM 5670 O O . MET B 1 58 ? 3.72657 19.43404 -36.02343 1.000 19.62758 256 MET B O 1
ATOM 5684 N N . LEU B 1 59 ? 4.74378 20.21197 -34.17280 1.000 18.18340 257 LEU B N 1
ATOM 5685 C CA . LEU B 1 59 ? 3.60674 21.03929 -33.78997 1.000 17.34306 257 LEU B CA 1
ATOM 5686 C C . LEU B 1 59 ? 3.43993 22.23571 -34.72264 1.000 17.61359 257 LEU B C 1
ATOM 5687 O O . LEU B 1 59 ? 2.31833 22.70133 -34.94053 1.000 18.11350 257 LEU B O 1
ATOM 5703 N N . ARG B 1 60 ? 4.53349 22.72386 -35.29373 1.000 18.42030 258 ARG B N 1
ATOM 5704 C CA . ARG B 1 60 ? 4.51954 23.93800 -36.09364 1.000 19.25896 258 ARG B CA 1
ATOM 5705 C C . ARG B 1 60 ? 3.48063 23.86485 -37.20996 1.000 18.49531 258 ARG B C 1
ATOM 5706 O O . ARG B 1 60 ? 3.39855 22.88345 -37.95546 1.000 19.07956 258 ARG B O 1
ATOM 5727 N N . HIS B 1 61 ? 2.70977 24.93397 -37.34458 1.000 17.16448 259 HIS B N 1
ATOM 5728 C CA . HIS B 1 61 ? 1.58360 24.96283 -38.26793 1.000 16.09231 259 HIS B CA 1
ATOM 5729 C C . HIS B 1 61 ? 1.14020 26.40519 -38.41495 1.000 16.13150 259 HIS B C 1
ATOM 5730 O O . HIS B 1 61 ? 1.21334 27.18274 -37.47035 1.000 16.95235 259 HIS B O 1
ATOM 5744 N N . GLU B 1 62 ? 0.68514 26.76107 -39.61268 1.000 16.63041 260 GLU B N 1
ATOM 5745 C CA . GLU B 1 62 ? 0.30185 28.15095 -39.83914 1.000 18.07628 260 GLU B CA 1
ATOM 5746 C C . GLU B 1 62 ? -0.83820 28.60801 -38.93935 1.000 16.09548 260 GLU B C 1
ATOM 5747 O O . GLU B 1 62 ? -0.98488 29.81593 -38.71898 1.000 16.39388 260 GLU B O 1
ATOM 5756 N N . ASN B 1 63 ? -1.64863 27.68865 -38.41052 1.000 14.78084 261 ASN B N 1
ATOM 5757 C CA . ASN B 1 63 ? -2.77568 28.05615 -37.55884 1.000 14.22729 261 ASN B CA 1
ATOM 5758 C C . ASN B 1 63 ? -2.53797 27.73960 -36.08111 1.000 13.38250 261 ASN B C 1
ATOM 5759 O O . ASN B 1 63 ? -3.50105 27.68327 -35.30575 1.000 12.93319 261 ASN B O 1
ATOM 5770 N N . ILE B 1 64 ? -1.27690 27.60315 -35.67727 1.000 13.29750 262 ILE B N 1
ATOM 5771 C CA . ILE B 1 64 ? -0.87095 27.49616 -34.27819 1.000 13.11282 262 ILE B CA 1
ATOM 5772 C C . ILE B 1 64 ? 0.15487 28.59628 -34.01403 1.000 12.79311 262 ILE B C 1
ATOM 5773 O O . ILE B 1 64 ? 1.10461 28.76070 -34.78576 1.000 14.15497 262 ILE B O 1
ATOM 5789 N N . LEU B 1 65 ? -0.02497 29.33793 -32.92943 1.000 12.22916 263 LEU B N 1
ATOM 5790 C CA . LEU B 1 65 ? 0.91024 30.41307 -32.59640 1.000 13.01753 263 LEU B CA 1
ATOM 5791 C C . LEU B 1 65 ? 2.34506 29.89360 -32.58188 1.000 14.09109 263 LEU B C 1
ATOM 5792 O O . LEU B 1 65 ? 2.66429 28.90497 -31.91132 1.000 14.22589 263 LEU B O 1
ATOM 5808 N N . GLY B 1 66 ? 3.20992 30.58933 -33.32004 1.000 16.00054 264 GLY B N 1
ATOM 5809 C CA . GLY B 1 66 ? 4.56923 30.12465 -33.55094 1.000 16.68034 264 GLY B CA 1
ATOM 5810 C C . GLY B 1 66 ? 5.51296 30.42740 -32.40184 1.000 15.26538 264 GLY B C 1
ATOM 5811 O O . GLY B 1 66 ? 5.63463 31.56550 -31.95731 1.000 16.02692 264 GLY B O 1
ATOM 5815 N N . PHE B 1 67 ? 6.22164 29.41280 -31.96805 1.000 16.34302 265 PHE B N 1
ATOM 5816 C CA . PHE B 1 67 ? 7.10469 29.47577 -30.82501 1.000 17.15487 265 PHE B CA 1
ATOM 5817 C C . PHE B 1 67 ? 8.49725 29.96168 -31.21333 1.000 16.65778 265 PHE B C 1
ATOM 5818 O O . PHE B 1 67 ? 9.03329 29.57392 -32.24646 1.000 17.63380 265 PHE B O 1
ATOM 5834 N N . ILE B 1 68 ? 9.10041 30.79704 -30.36504 1.000 15.77022 266 ILE B N 1
ATOM 5835 C CA . ILE B 1 68 ? 10.50187 31.19282 -30.51824 1.000 15.31104 266 ILE B CA 1
ATOM 5836 C C . ILE B 1 68 ? 11.37861 30.64493 -29.38863 1.000 15.21060 266 ILE B C 1
ATOM 5837 O O . ILE B 1 68 ? 12.41830 30.03807 -29.64327 1.000 16.18622 266 ILE B O 1
ATOM 5853 N N . ALA B 1 69 ? 10.98126 30.86081 -28.13926 1.000 14.54637 267 ALA B N 1
ATOM 5854 C CA . ALA B 1 69 ? 11.78814 30.40262 -27.01787 1.000 15.00829 267 ALA B CA 1
ATOM 5855 C C . ALA B 1 69 ? 10.93620 30.35607 -25.75992 1.000 13.77164 267 ALA B C 1
ATOM 5856 O O . ALA B 1 69 ? 9.89632 31.01972 -25.66006 1.000 13.75596 267 ALA B O 1
ATOM 5863 N N . SER B 1 70 ? 11.41254 29.57723 -24.78872 1.000 13.76875 268 SER B N 1
ATOM 5864 C CA . SER B 1 70 ? 10.85626 29.54908 -23.44919 1.000 13.40869 268 SER B CA 1
ATOM 5865 C C . SER B 1 70 ? 12.00136 29.59081 -22.45405 1.000 12.42413 268 SER B C 1
ATOM 5866 O O . SER B 1 70 ? 13.03684 28.96400 -22.68137 1.000 14.09114 268 SER B O 1
ATOM 5874 N N . ASP B 1 71 ? 11.82867 30.3444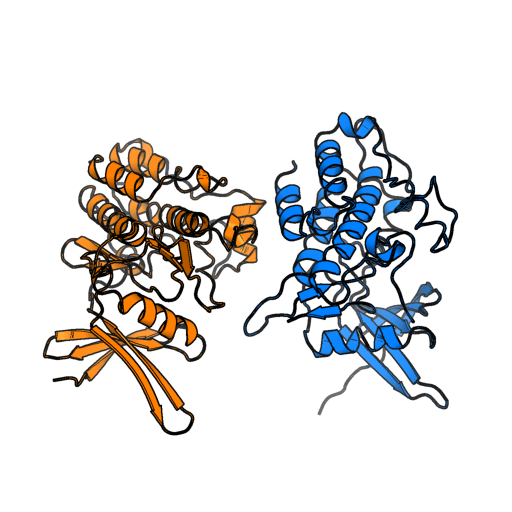4 -21.37096 1.000 12.95267 269 ASP B N 1
ATOM 5875 C CA . ASP B 1 71 ? 12.87979 30.47028 -20.37901 1.000 13.51861 269 ASP B CA 1
ATOM 5876 C C . ASP B 1 71 ? 12.30907 30.48347 -18.97356 1.000 13.20579 269 ASP B C 1
ATOM 5877 O O . ASP B 1 71 ? 11.27086 31.09736 -18.71228 1.000 14.80945 269 ASP B O 1
ATOM 5886 N N . MET B 1 72 ? 13.01699 29.81904 -18.06630 1.000 12.57308 270 MET B N 1
ATOM 5887 C CA . MET B 1 72 ? 12.84255 30.01082 -16.63282 1.000 12.55190 270 MET B CA 1
ATOM 5888 C C . MET B 1 72 ? 14.14641 30.57437 -16.09686 1.000 12.48418 270 MET B C 1
ATOM 5889 O O . MET B 1 72 ? 15.19927 29.98433 -16.32921 1.000 13.14987 270 MET B O 1
ATOM 5903 N N . THR B 1 73 ? 14.08469 31.71599 -15.41519 1.000 12.71068 271 THR B N 1
ATOM 5904 C CA . THR B 1 73 ? 15.26704 32.37661 -14.88734 1.000 12.88060 271 THR B CA 1
ATOM 5905 C C . THR B 1 73 ? 15.08866 32.64418 -13.40134 1.000 12.68524 271 THR B C 1
ATOM 5906 O O . THR B 1 73 ? 13.97940 32.89023 -12.93114 1.000 14.07503 271 THR B O 1
ATOM 5917 N N . SER B 1 74 ? 16.19004 32.59849 -12.65144 1.000 12.32348 272 SER B N 1
ATOM 5918 C CA . SER B 1 74 ? 16.07915 32.87560 -11.22663 1.000 12.37581 272 SER B CA 1
ATOM 5919 C C . SER B 1 74 ? 17.40153 33.34618 -10.65510 1.000 12.74358 272 SER B C 1
ATOM 5920 O O . SER B 1 74 ? 18.47109 32.88122 -11.05339 1.000 13.83507 272 SER B O 1
ATOM 5928 N N . ARG B 1 75 ? 17.30046 34.24741 -9.68982 1.000 12.46788 273 ARG B N 1
ATOM 5929 C CA . ARG B 1 75 ? 18.38567 34.58618 -8.77620 1.000 12.85582 273 ARG B CA 1
ATOM 5930 C C . ARG B 1 75 ? 17.77039 34.67470 -7.39167 1.000 12.55069 273 ARG B C 1
ATOM 5931 O O . ARG B 1 75 ? 16.66387 35.20387 -7.23545 1.000 12.59917 273 ARG B O 1
ATOM 5952 N N . HIS B 1 76 ? 18.45593 34.14109 -6.38766 1.000 12.83905 274 HIS B N 1
ATOM 5953 C CA . HIS B 1 76 ? 17.92295 34.13265 -5.01908 1.000 13.48354 274 HIS B CA 1
ATOM 5954 C C . HIS B 1 76 ? 16.54798 33.45717 -5.04344 1.000 13.71509 274 HIS B C 1
ATOM 5955 O O . HIS B 1 76 ? 16.41904 32.36812 -5.61963 1.000 13.33232 274 HIS B O 1
ATOM 5969 N N . SER B 1 77 ? 15.52127 34.03582 -4.43182 1.000 14.89316 275 SER B N 1
ATOM 5970 C CA . SER B 1 77 ? 14.24136 33.35185 -4.29591 1.000 16.67466 275 SER B CA 1
ATOM 5971 C C . SER B 1 77 ? 13.22296 33.76296 -5.34791 1.000 18.38772 275 SER B C 1
ATOM 5972 O O . SER B 1 77 ? 12.08019 33.31221 -5.28513 1.000 23.44304 275 SER B O 1
ATOM 5980 N N . SER B 1 78 ? 13.62185 34.55308 -6.33551 1.000 17.20019 276 SER B N 1
ATOM 5981 C CA . SER B 1 78 ? 12.72134 35.07235 -7.36050 1.000 18.13686 276 SER B CA 1
ATOM 5982 C C . SER B 1 78 ? 12.89657 34.28068 -8.65379 1.000 17.20941 276 SER B C 1
ATOM 5983 O O . SER B 1 78 ? 14.01768 34.07130 -9.10830 1.000 18.94178 276 SER B O 1
ATOM 5991 N N . THR B 1 79 ? 11.78835 33.87661 -9.26085 1.000 15.62319 277 THR B N 1
ATOM 5992 C CA . THR B 1 79 ? 11.80387 33.17063 -10.53762 1.000 15.04025 277 THR B CA 1
ATOM 5993 C C . THR B 1 79 ? 10.93565 33.91756 -11.54054 1.000 14.80595 277 THR B C 1
ATOM 5994 O O . THR B 1 79 ? 9.83660 34.37466 -11.20608 1.000 16.94344 277 THR B O 1
ATOM 6005 N N . GLN B 1 80 ? 11.41627 34.02576 -12.77496 1.000 14.27511 278 GLN B N 1
ATOM 6006 C CA . GLN B 1 80 ? 10.60997 34.54968 -13.87259 1.000 14.52361 278 GLN B CA 1
ATOM 6007 C C . GLN B 1 80 ? 10.42188 33.47072 -14.92196 1.000 14.20620 278 GLN B C 1
ATOM 6008 O O . GLN B 1 80 ? 11.35009 32.72217 -15.22656 1.000 14.35651 278 GLN B O 1
ATOM 6022 N N . LEU B 1 81 ? 9.24119 33.46643 -15.52396 1.000 13.33773 279 LEU B N 1
ATOM 6023 C CA . LEU B 1 81 ? 8.83820 32.45718 -16.49419 1.000 13.33070 279 LEU B CA 1
ATOM 6024 C C . LEU B 1 81 ? 8.41346 33.17506 -17.76283 1.000 13.04099 279 LEU B C 1
ATOM 6025 O O . LEU B 1 81 ? 7.48532 33.98926 -17.73538 1.000 13.85033 279 LEU B O 1
ATOM 6041 N N . TRP B 1 82 ? 9.07957 32.86267 -18.86424 1.000 13.28106 280 TRP B N 1
ATOM 6042 C CA . TRP B 1 82 ? 8.97015 33.60433 -20.10972 1.000 13.45909 280 TRP B CA 1
ATOM 6043 C C . TRP B 1 82 ? 8.57424 32.67327 -21.24559 1.000 12.97686 280 TRP B C 1
ATOM 6044 O O . TRP B 1 82 ? 9.12022 31.56745 -21.37189 1.000 13.71705 280 TRP B O 1
ATOM 6065 N N . LEU B 1 83 ? 7.66047 33.13496 -22.09823 1.000 13.06602 281 LEU B N 1
ATOM 6066 C CA . LEU B 1 83 ? 7.37369 32.48766 -23.36951 1.000 12.92933 281 LEU B CA 1
ATOM 6067 C C . LEU B 1 83 ? 7.46240 33.55082 -24.45553 1.000 13.17965 281 LEU B C 1
ATOM 6068 O O . LEU B 1 83 ? 6.81540 34.59304 -24.34676 1.000 14.34836 281 LEU B O 1
ATOM 6084 N N . ILE B 1 84 ? 8.26749 33.28906 -25.48220 1.000 13.79612 282 ILE B N 1
ATOM 6085 C CA . ILE B 1 84 ? 8.48520 34.22423 -26.58710 1.000 14.71107 282 ILE B CA 1
ATOM 6086 C C . ILE B 1 84 ? 7.92560 33.58232 -27.85040 1.000 14.25847 282 ILE B C 1
ATOM 6087 O O . ILE B 1 84 ? 8.30367 32.45262 -28.19888 1.000 14.56869 282 ILE B O 1
ATOM 6103 N N . THR B 1 85 ? 7.02132 34.28831 -28.52689 1.000 13.90427 283 THR B N 1
ATOM 6104 C CA . THR B 1 85 ? 6.35674 33.79197 -29.72093 1.000 14.27946 283 THR B CA 1
ATOM 6105 C C . THR B 1 85 ? 6.35277 34.87837 -30.78737 1.000 14.67536 283 THR B C 1
ATOM 6106 O O . THR B 1 85 ? 6.73573 36.02560 -30.54855 1.000 14.77154 283 THR B O 1
ATOM 6117 N N . HIS B 1 86 ? 5.86871 34.51557 -31.96783 1.000 15.78119 284 HIS B N 1
ATOM 6118 C CA . HIS B 1 86 ? 5.55158 35.51675 -32.96792 1.000 16.46238 284 HIS B CA 1
ATOM 6119 C C . HIS B 1 86 ? 4.47373 36.45652 -32.44642 1.000 16.33288 284 HIS B C 1
ATOM 6120 O O . HIS B 1 86 ? 3.71512 36.14308 -31.52524 1.000 15.42988 284 HIS B O 1
ATOM 6134 N N . TYR B 1 87 ? 4.43560 37.64285 -33.04892 1.000 16.83265 285 TYR B N 1
ATOM 6135 C CA . TYR B 1 87 ? 3.58106 38.74590 -32.62179 1.000 16.73024 285 TYR B CA 1
ATOM 6136 C C . TYR B 1 87 ? 2.54494 38.99310 -33.70588 1.000 16.37615 285 TYR B C 1
ATOM 6137 O O . TYR B 1 87 ? 2.89738 39.12201 -34.88128 1.000 18.20479 285 TYR B O 1
ATOM 6155 N N . HIS B 1 88 ? 1.28457 39.09474 -33.30688 1.000 15.54679 286 HIS B N 1
ATOM 6156 C CA . HIS B 1 88 ? 0.17569 39.35201 -34.23171 1.000 16.33049 286 HIS B CA 1
ATOM 6157 C C . HIS B 1 88 ? -0.50205 40.65633 -33.82789 1.000 16.54523 286 HIS B C 1
ATOM 6158 O O . HIS B 1 88 ? -1.34173 40.68623 -32.92599 1.000 17.04903 286 HIS B O 1
ATOM 6172 N N . GLU B 1 89 ? -0.13550 41.74686 -34.52150 1.000 17.18621 287 GLU B N 1
ATOM 6173 C CA . GLU B 1 89 ? -0.53100 43.08245 -34.07706 1.000 18.43053 287 GLU B CA 1
ATOM 6174 C C . GLU B 1 89 ? -2.03263 43.31874 -34.18448 1.000 16.98148 287 GLU B C 1
ATOM 6175 O O . GLU B 1 89 ? -2.54519 44.24674 -33.54567 1.000 17.78281 287 GLU B O 1
ATOM 6187 N N . MET B 1 90 ? -2.75491 42.51571 -34.97154 1.000 16.41829 288 MET B N 1
ATOM 6188 C CA . MET B 1 90 ? -4.20338 42.66999 -35.03165 1.000 16.41439 288 MET B CA 1
ATOM 6189 C C . MET B 1 90 ? -4.88207 42.18635 -33.75989 1.000 17.63993 288 MET B C 1
ATOM 6190 O O . MET B 1 90 ? -6.07028 42.47490 -33.56054 1.000 21.23798 288 MET B O 1
ATOM 6204 N N . GLY B 1 91 ? -4.15494 41.47489 -32.89159 1.000 15.82188 289 GLY B N 1
ATOM 6205 C CA . GLY B 1 91 ? -4.70807 41.04570 -31.62977 1.000 14.80032 289 GLY B CA 1
ATOM 6206 C C . GLY B 1 91 ? -5.52506 39.76651 -31.72545 1.000 14.23719 289 GLY B C 1
ATOM 6207 O O . GLY B 1 91 ? -5.43466 38.99026 -32.68715 1.000 15.00233 289 GLY B O 1
ATOM 6211 N N . SER B 1 92 ? -6.33691 39.53660 -30.69363 1.000 14.25481 290 SER B N 1
ATOM 6212 C CA . SER B 1 92 ? -7.10169 38.29805 -30.64856 1.000 14.71512 290 SER B CA 1
ATOM 6213 C C . SER B 1 92 ? -8.39533 38.42214 -31.44889 1.000 13.87954 290 SER B C 1
ATOM 6214 O O . SER B 1 92 ? -8.87317 39.51399 -31.76092 1.000 14.56874 290 SER B O 1
ATOM 6222 N N . LEU B 1 93 ? -8.96512 37.27077 -31.77748 1.000 13.42547 291 LEU B N 1
ATOM 6223 C CA . LEU B 1 93 ? -10.26518 37.23926 -32.43471 1.000 13.13191 291 LEU B CA 1
ATOM 6224 C C . LEU B 1 93 ? -11.31429 37.95278 -31.59875 1.000 13.36838 291 LEU B C 1
ATOM 6225 O O . LEU B 1 93 ? -12.17403 38.65892 -32.14226 1.000 14.03450 291 LEU B O 1
ATOM 6241 N N . TYR B 1 94 ? -11.26047 37.78487 -30.27750 1.000 13.59377 292 TYR B N 1
ATOM 6242 C CA . TYR B 1 94 ? -12.16406 38.49204 -29.37631 1.000 14.16418 292 TYR B CA 1
ATOM 6243 C C . TYR B 1 94 ? -12.08891 39.99831 -29.61002 1.000 15.24064 292 TYR B C 1
ATOM 6244 O O . TYR B 1 94 ? -13.11865 40.67347 -29.72504 1.000 16.22222 292 TYR B O 1
ATOM 6262 N N . ASP B 1 95 ? -10.86661 40.53851 -29.65254 1.000 15.67802 293 ASP B N 1
ATOM 6263 C CA . ASP B 1 95 ? -10.66359 41.96774 -29.89049 1.000 16.39868 293 ASP B CA 1
ATOM 6264 C C . ASP B 1 95 ? -11.18343 42.36398 -31.26735 1.000 15.92515 293 ASP B C 1
ATOM 6265 O O . ASP B 1 95 ? -11.86980 43.38411 -31.42796 1.000 17.09084 293 ASP B O 1
ATOM 6274 N N . TYR B 1 96 ? -10.87359 41.55695 -32.27287 1.000 14.75780 294 TYR B N 1
ATOM 6275 C CA . TYR B 1 96 ? -11.16685 41.89210 -33.65978 1.000 14.65399 294 TYR B CA 1
ATOM 6276 C C . TYR B 1 96 ? -12.66170 41.95725 -33.92110 1.000 14.17944 294 TYR B C 1
ATOM 6277 O O . TYR B 1 96 ? -13.14486 42.85470 -34.62151 1.000 14.64406 294 TYR B O 1
ATOM 6295 N N . LEU B 1 97 ? -13.40679 41.00997 -33.36798 1.000 13.52533 295 LEU B N 1
ATOM 6296 C CA . LEU B 1 97 ? -14.83813 40.95061 -33.58615 1.000 14.08088 295 LEU B CA 1
ATOM 6297 C C . LEU B 1 97 ? -15.58525 42.09625 -32.92222 1.000 15.80536 295 LEU B C 1
ATOM 6298 O O . LEU B 1 97 ? -16.73345 42.34627 -33.28863 1.000 17.15226 295 LEU B O 1
ATOM 6314 N N A GLN B 1 98 ? -14.98650 42.79595 -31.95483 0.684 16.68567 296 GLN B N 1
ATOM 6315 N N B GLN B 1 98 ? -14.94492 42.78166 -31.96581 0.316 17.75357 296 GLN B N 1
ATOM 6316 C CA A GLN B 1 98 ? -15.70779 43.87913 -31.29388 0.684 19.71804 296 GLN B CA 1
ATOM 6317 C CA B GLN B 1 98 ? -15.56451 43.89617 -31.25945 0.316 20.24442 296 GLN B CA 1
ATOM 6318 C C A GLN B 1 98 ? -16.00860 45.00053 -32.26431 0.684 22.31763 296 GLN B C 1
ATOM 6319 C C B GLN B 1 98 ? -15.94024 45.00991 -32.20769 0.316 21.13652 296 GLN B C 1
ATOM 6320 O O A GLN B 1 98 ? -17.05169 45.65320 -32.15166 0.684 28.32158 296 GLN B O 1
ATOM 6321 O O B GLN B 1 98 ? -16.95327 45.68789 -32.01199 0.316 23.37987 296 GLN B O 1
ATOM 6348 N N . LEU B 1 99 ? -15.11535 45.22100 -33.22980 1.000 22.27775 297 LEU B N 1
ATOM 6349 C CA . LEU B 1 99 ? -15.06211 46.46824 -33.96392 1.000 29.52824 297 LEU B CA 1
ATOM 6350 C C . LEU B 1 99 ? -15.12158 46.29754 -35.46988 1.000 26.69392 297 LEU B C 1
ATOM 6351 O O . LEU B 1 99 ? -14.99387 47.29586 -36.19021 1.000 29.13376 297 LEU B O 1
ATOM 6368 N N . THR B 1 100 ? -15.26455 45.07444 -35.97060 1.000 21.80818 298 THR B N 1
ATOM 6369 C CA A THR B 1 100 ? -15.38732 44.81155 -37.39102 0.564 22.82876 298 THR B CA 1
ATOM 6370 C CA B THR B 1 100 ? -15.42725 44.85524 -37.39788 0.436 21.16578 298 THR B CA 1
ATOM 6371 C C . THR B 1 100 ? -16.51452 43.81919 -37.60998 1.000 19.86748 298 THR B C 1
ATOM 6372 O O . THR B 1 100 ? -16.70166 42.90822 -36.79692 1.000 19.40617 298 THR B O 1
ATOM 6392 N N . THR B 1 101 ? -17.22898 43.98843 -38.71052 1.000 17.78120 299 THR B N 1
ATOM 6393 C CA . THR B 1 101 ? -18.13817 42.97859 -39.22485 1.000 17.37431 299 THR B CA 1
ATOM 6394 C C . THR B 1 101 ? -17.43312 42.24491 -40.35733 1.000 16.27258 299 THR B C 1
ATOM 6395 O O . THR B 1 101 ? -16.36386 42.65067 -40.82946 1.000 17.15719 299 THR B O 1
ATOM 6406 N N . LEU B 1 102 ? -18.02570 41.12416 -40.76169 1.000 15.71834 300 LEU B N 1
ATOM 6407 C CA . LEU B 1 102 ? -17.42200 40.21374 -41.71969 1.000 16.31843 300 LEU B CA 1
ATOM 6408 C C . LEU B 1 102 ? -18.32469 40.01895 -42.92647 1.000 15.97394 300 LEU B C 1
ATOM 6409 O O . LEU B 1 102 ? -19.55515 40.08052 -42.82081 1.000 17.13726 300 LEU B O 1
ATOM 6425 N N . ASP B 1 103 ? -17.70397 39.77177 -44.07819 1.000 17.09546 301 ASP B N 1
ATOM 6426 C CA . ASP B 1 103 ? -18.43069 39.23942 -45.21914 1.000 18.71820 301 ASP B CA 1
ATOM 6427 C C . ASP B 1 103 ? -18.31741 37.71200 -45.22126 1.000 17.34623 301 ASP B C 1
ATOM 6428 O O . ASP B 1 103 ? -17.69891 37.09899 -44.34530 1.000 17.14833 301 ASP B O 1
ATOM 6437 N N . THR B 1 104 ? -18.97011 37.08764 -46.19978 1.000 16.68369 302 THR B N 1
ATOM 6438 C CA . THR B 1 104 ? -19.01013 35.63008 -46.25278 1.000 17.19836 302 THR B CA 1
ATOM 6439 C C . THR B 1 104 ? -17.60607 35.04893 -46.36290 1.000 16.12472 302 THR B C 1
ATOM 6440 O O . THR B 1 104 ? -17.24136 34.10364 -45.64548 1.000 16.99233 302 THR B O 1
ATOM 6451 N N . VAL B 1 105 ? -16.80512 35.59350 -47.27479 1.000 16.78411 303 VAL B N 1
ATOM 6452 C CA . VAL B 1 105 ? -15.46769 35.07486 -47.50726 1.000 17.91910 303 VAL B CA 1
ATOM 6453 C C . VAL B 1 105 ? -14.61435 35.19516 -46.25267 1.000 16.45301 303 VAL B C 1
ATOM 6454 O O . VAL B 1 105 ? -13.89564 34.25599 -45.88291 1.000 17.30352 303 VAL B O 1
ATOM 6467 N N A SER B 1 106 ? -14.66938 36.35043 -45.58329 0.743 16.70905 304 SER B N 1
ATOM 6468 N N B SER B 1 106 ? -14.68250 36.33968 -45.56098 0.257 15.70868 304 SER B N 1
ATOM 6469 C CA A SER B 1 106 ? -13.83517 36.53685 -44.40372 0.743 15.88345 304 SER B CA 1
ATOM 6470 C CA B SER B 1 106 ? -13.82108 36.53862 -44.39721 0.257 14.48630 304 SER B CA 1
ATOM 6471 C C A SER B 1 106 ? -14.30253 35.65463 -43.25170 0.743 15.00901 304 SER B C 1
ATOM 6472 C C B SER B 1 106 ? -14.30713 35.77080 -43.17105 0.257 14.81226 304 SER B C 1
ATOM 6473 O O A SER B 1 106 ? -13.48188 35.05290 -42.54786 0.743 15.36781 304 SER B O 1
ATOM 6474 O O B SER B 1 106 ? -13.49495 35.38818 -42.32139 0.257 15.03308 304 SER B O 1
ATOM 6489 N N . CYS B 1 107 ? -15.61723 35.55544 -43.04869 1.000 14.71665 305 CYS B N 1
ATOM 6490 C CA . CYS B 1 107 ? -16.14006 34.69861 -41.99042 1.000 14.22031 305 CYS B CA 1
ATOM 6491 C C . CYS B 1 107 ? -15.66622 33.26139 -42.17855 1.000 13.66159 305 CYS B C 1
ATOM 6492 O O . CYS B 1 107 ? -15.12102 32.63801 -41.25449 1.000 14.17582 305 CYS B O 1
ATOM 6501 N N . LEU B 1 108 ? -15.81203 32.73244 -43.39127 1.000 14.33881 306 LEU B N 1
ATOM 6502 C CA . LEU B 1 108 ? -15.42084 31.34796 -43.63405 1.000 15.00449 306 LEU B CA 1
ATOM 6503 C C . LEU B 1 108 ? -13.91091 31.16646 -43.51807 1.000 14.78649 306 LEU B C 1
ATOM 6504 O O . LEU B 1 108 ? -13.44697 30.14281 -43.00400 1.000 14.85425 306 LEU B O 1
ATOM 6520 N N . ARG B 1 109 ? -13.12660 32.13279 -44.00204 1.000 14.54177 307 ARG B N 1
ATOM 6521 C CA . ARG B 1 109 ? -11.67584 32.03342 -43.87142 1.000 15.60171 307 ARG B CA 1
ATOM 6522 C C . ARG B 1 109 ? -11.26832 31.93189 -42.40705 1.000 14.86206 307 ARG B C 1
ATOM 6523 O O . ARG B 1 109 ? -10.40997 31.11414 -42.04354 1.000 14.82176 307 ARG B O 1
ATOM 6544 N N . ILE B 1 110 ? -11.86520 32.76026 -41.55041 1.000 13.75673 308 ILE B N 1
ATOM 6545 C CA . ILE B 1 110 ? -11.56115 32.71683 -40.12385 1.000 12.89345 308 ILE B CA 1
ATOM 6546 C C . ILE B 1 110 ? -11.89598 31.34814 -39.54999 1.000 12.84576 308 ILE B C 1
ATOM 6547 O O . ILE B 1 110 ? -11.05247 30.69416 -38.92469 1.000 13.46321 308 ILE B O 1
ATOM 6563 N N . VAL B 1 111 ? -13.13855 30.89714 -39.73076 1.000 12.96100 309 VAL B N 1
ATOM 6564 C CA . VAL B 1 111 ? -13.55044 29.68847 -39.02301 1.000 12.90355 309 VAL B CA 1
ATOM 6565 C C . VAL B 1 111 ? -12.86608 28.45848 -39.60565 1.000 12.78059 309 VAL B C 1
ATOM 6566 O O . VAL B 1 111 ? -12.49679 27.54388 -38.86399 1.000 13.03203 309 VAL B O 1
ATOM 6579 N N . LEU B 1 112 ? -12.63297 28.42733 -40.91505 1.000 13.02028 310 LEU B N 1
ATOM 6580 C CA . LEU B 1 112 ? -11.88706 27.31382 -41.49488 1.000 13.15328 310 LEU B CA 1
ATOM 6581 C C . LEU B 1 112 ? -10.46012 27.26172 -40.94945 1.000 13.48933 310 LEU B C 1
ATOM 6582 O O . LEU B 1 112 ? -9.92350 26.18403 -40.67219 1.000 13.76767 310 LEU B O 1
ATOM 6598 N N . SER B 1 113 ? -9.81461 28.41955 -40.80798 1.000 13.88994 311 SER B N 1
ATOM 6599 C CA . SER B 1 113 ? -8.44339 28.41080 -40.30799 1.000 13.70780 311 SER B CA 1
ATOM 6600 C C . SER B 1 113 ? -8.38475 27.89725 -38.87559 1.000 12.59001 311 SER B C 1
ATOM 6601 O O . SER B 1 113 ? -7.45110 27.17874 -38.50572 1.000 13.09612 311 SER B O 1
ATOM 6609 N N . ILE B 1 114 ? -9.38431 28.23326 -38.05322 1.000 11.94281 312 ILE B N 1
ATOM 6610 C CA . ILE B 1 114 ? -9.42342 27.72087 -36.68965 1.000 12.17240 312 ILE B CA 1
ATOM 6611 C C . ILE B 1 114 ? -9.62381 26.21284 -36.70844 1.000 12.73864 312 ILE B C 1
ATOM 6612 O O . ILE B 1 114 ? -8.96278 25.46842 -35.97037 1.000 13.49534 312 ILE B O 1
ATOM 6628 N N . ALA B 1 115 ? -10.53798 25.73658 -37.55898 1.000 13.07775 313 ALA B N 1
ATOM 6629 C CA . ALA B 1 115 ? -10.76784 24.30238 -37.68470 1.000 12.64469 313 ALA B CA 1
ATOM 6630 C C . ALA B 1 115 ? -9.51521 23.58213 -38.16072 1.000 13.38251 313 ALA B C 1
ATOM 6631 O O . ALA B 1 115 ? -9.24302 22.45635 -37.73425 1.000 13.69385 313 ALA B O 1
ATOM 6638 N N A SER B 1 116 ? -8.76494 24.19126 -39.08111 0.473 13.89343 314 SER B N 1
ATOM 6639 N N B SER B 1 116 ? -8.74479 24.21260 -39.05184 0.527 13.55978 314 SER B N 1
ATOM 6640 C CA A SER B 1 116 ? -7.53656 23.56249 -39.54845 0.473 14.16262 314 SER B CA 1
ATOM 6641 C CA B SER B 1 116 ? -7.53115 23.58653 -39.56275 0.527 13.66462 314 SER B CA 1
ATOM 6642 C C A SER B 1 116 ? -6.54036 23.43467 -38.40429 0.473 13.11491 314 SER B C 1
ATOM 6643 C C B SER B 1 116 ? -6.46951 23.48403 -38.47737 0.527 13.14848 314 SER B C 1
ATOM 6644 O O A SER B 1 116 ? -5.96052 22.36517 -38.18495 0.473 13.01796 314 SER B O 1
ATOM 6645 O O B SER B 1 116 ? -5.74741 22.48610 -38.39876 0.527 13.63519 314 SER B O 1
ATOM 6660 N N . GLY B 1 117 ? -6.35370 24.51120 -37.63448 1.000 13.20674 315 GLY B N 1
ATOM 6661 C CA . GLY B 1 117 ? -5.44284 24.43504 -36.50910 1.000 13.47847 315 GLY B CA 1
ATOM 6662 C C . GLY B 1 117 ? -5.88840 23.39958 -35.49773 1.000 13.01795 315 GLY B C 1
ATOM 6663 O O . GLY B 1 117 ? -5.06728 22.64363 -34.96295 1.000 13.10374 315 GLY B O 1
ATOM 6668 N N . LEU B 1 118 ? -7.19325 23.32318 -35.24190 1.000 12.35159 316 LEU B N 1
ATOM 6669 C CA . LEU B 1 118 ? -7.69501 22.38363 -34.24485 1.000 12.81955 316 LEU B CA 1
ATOM 6670 C C . LEU B 1 118 ? -7.55096 20.94390 -34.72515 1.000 12.97524 316 LEU B C 1
ATOM 6671 O O . LEU B 1 118 ? -7.16097 20.06140 -33.95134 1.000 13.67146 316 LEU B O 1
ATOM 6687 N N . ALA B 1 119 ? -7.86112 20.68656 -35.99985 1.000 13.78391 317 ALA B N 1
ATOM 6688 C CA . ALA B 1 119 ? -7.66229 19.35158 -36.53970 1.000 14.14190 317 ALA B CA 1
ATOM 6689 C C . ALA B 1 119 ? -6.18776 18.96588 -36.50155 1.000 14.21220 317 ALA B C 1
ATOM 6690 O O . ALA B 1 119 ? -5.84753 17.81260 -36.21558 1.000 15.42957 317 ALA B O 1
ATOM 6697 N N . HIS B 1 120 ? -5.30060 19.91871 -36.78413 1.000 14.42511 318 HIS B N 1
ATOM 6698 C CA . HIS B 1 120 ? -3.86754 19.66502 -36.66387 1.000 14.52006 318 HIS B CA 1
ATOM 6699 C C . HIS B 1 120 ? -3.48359 19.27797 -35.24123 1.000 14.04405 318 HIS B C 1
ATOM 6700 O O . HIS B 1 120 ? -2.70397 18.33902 -35.02793 1.000 15.06914 318 HIS B O 1
ATOM 6714 N N . LEU B 1 121 ? -4.01615 19.98366 -34.24964 1.000 13.32799 319 LEU B N 1
ATOM 6715 C CA . LEU B 1 121 ? -3.76513 19.57370 -32.87186 1.000 13.09246 319 LEU B CA 1
ATOM 6716 C C . LEU B 1 121 ? -4.27778 18.15775 -32.61640 1.000 13.18904 319 LEU B C 1
ATOM 6717 O O . LEU B 1 121 ? -3.53705 17.28280 -32.14102 1.000 13.92375 319 LEU B O 1
ATOM 6733 N N . HIS B 1 122 ? -5.53525 17.89499 -32.97702 1.000 13.24028 320 HIS B N 1
ATOM 6734 C CA . HIS B 1 122 ? -6.18845 16.65594 -32.55567 1.000 13.78066 320 HIS B CA 1
ATOM 6735 C C . HIS B 1 122 ? -5.62031 15.42095 -33.23251 1.000 15.25076 320 HIS B C 1
ATOM 6736 O O . HIS B 1 122 ? -5.70363 14.33988 -32.65965 1.000 16.73459 320 HIS B O 1
ATOM 6750 N N . ILE B 1 123 ? -5.09400 15.53889 -34.44995 1.000 16.13469 321 ILE B N 1
ATOM 6751 C CA . ILE B 1 123 ? -4.67941 14.37496 -35.22590 1.000 17.99767 321 ILE B CA 1
ATOM 6752 C C . ILE B 1 123 ? -3.20410 14.10021 -34.99830 1.000 18.70475 321 ILE B C 1
ATOM 6753 O O . ILE B 1 123 ? -2.36030 14.98443 -35.16117 1.000 20.32250 321 ILE B O 1
ATOM 6769 N N . GLU B 1 124 ? -2.89104 12.85949 -34.64223 1.000 20.36910 322 GLU B N 1
ATOM 6770 C CA . GLU B 1 124 ? -1.50576 12.46808 -34.41396 1.000 23.19772 322 GLU B CA 1
ATOM 6771 C C . GLU B 1 124 ? -0.74367 12.39377 -35.73593 1.000 24.71098 322 GLU B C 1
ATOM 6772 O O . GLU B 1 124 ? -1.29086 11.99485 -36.76598 1.000 26.06343 322 GLU B O 1
ATOM 6784 N N . ILE B 1 125 ? 0.52219 12.81010 -35.70528 1.000 26.83784 323 ILE B N 1
ATOM 6785 C CA . ILE B 1 125 ? 1.45713 12.65108 -36.81668 1.000 29.43116 323 ILE B CA 1
ATOM 6786 C C . ILE B 1 125 ? 2.50630 11.63210 -36.39134 1.000 33.87718 323 ILE B C 1
ATOM 6787 O O . ILE B 1 125 ? 3.10590 11.75865 -35.31604 1.000 33.21808 323 ILE B O 1
ATOM 6803 N N . PHE B 1 126 ? 2.74021 10.63850 -37.24104 1.000 37.80424 324 PHE B N 1
ATOM 6804 C CA . PHE B 1 126 ? 3.62886 9.52742 -36.93922 1.000 42.98436 324 PHE B CA 1
ATOM 6805 C C . PHE B 1 126 ? 4.92760 9.68804 -37.71514 1.000 48.70512 324 PHE B C 1
ATOM 6806 O O . PHE B 1 126 ? 4.92445 10.16961 -38.85015 1.000 48.22816 324 PHE B O 1
ATOM 6823 N N . GLY B 1 127 ? 6.03676 9.28379 -37.09695 1.000 55.03118 325 GLY B N 1
ATOM 6824 C CA . GLY B 1 127 ? 7.33718 9.37769 -37.73404 1.000 59.10833 325 GLY B CA 1
ATOM 6825 C C . GLY B 1 127 ? 8.44438 9.74344 -36.76679 1.000 62.43891 325 GLY B C 1
ATOM 6826 O O . GLY B 1 127 ? 8.17641 10.10328 -35.61594 1.000 61.95004 325 GLY B O 1
ATOM 6830 N N . THR B 1 128 ? 9.69555 9.65292 -37.22560 1.000 65.61509 326 THR B N 1
ATOM 6831 C CA . THR B 1 128 ? 10.84350 9.99054 -36.39194 1.000 68.43065 326 THR B CA 1
ATOM 6832 C C . THR B 1 128 ? 10.59089 11.27615 -35.61613 1.000 67.02897 326 THR B C 1
ATOM 6833 O O . THR B 1 128 ? 10.58909 11.28680 -34.37975 1.000 68.53595 326 THR B O 1
ATOM 6844 N N . GLN B 1 129 ? 10.37544 12.37147 -36.33890 1.000 63.19696 327 GLN B N 1
ATOM 6845 C CA . GLN B 1 129 ? 9.87831 13.60908 -35.74779 1.000 58.81402 327 GLN B CA 1
ATOM 6846 C C . GLN B 1 129 ? 8.36007 13.55579 -35.85813 1.000 52.89414 327 GLN B C 1
ATOM 6847 O O . GLN B 1 129 ? 7.79177 13.84169 -36.91435 1.000 54.78133 327 GLN B O 1
ATOM 6851 N N . GLY B 1 130 ? 7.69810 13.15707 -34.77339 1.000 45.98993 328 GLY B N 1
ATOM 6852 C CA . GLY B 1 130 ? 6.25919 13.04533 -34.74245 1.000 40.50241 328 GLY B CA 1
ATOM 6853 C C . GLY B 1 130 ? 5.60651 14.14691 -33.92503 1.000 33.83021 328 GLY B C 1
ATOM 6854 O O . GLY B 1 130 ? 6.25218 15.02184 -33.35306 1.000 35.12050 328 GLY B O 1
ATOM 6858 N N . LYS B 1 131 ? 4.28202 14.08983 -33.89385 1.000 26.51974 329 LYS B N 1
ATOM 6859 C CA . LYS B 1 131 ? 3.52181 14.96388 -33.01411 1.000 21.90264 329 LYS B CA 1
ATOM 6860 C C . LYS B 1 131 ? 2.39359 14.13614 -32.41982 1.000 21.16511 329 LYS B C 1
ATOM 6861 O O . LYS B 1 131 ? 1.60280 13.54075 -33.15981 1.000 23.34505 329 LYS B O 1
ATOM 6880 N N . PRO B 1 132 ? 2.28600 14.05952 -31.10219 1.000 19.88989 330 PRO B N 1
ATOM 6881 C CA . PRO B 1 132 ? 1.15528 13.34025 -30.50992 1.000 18.30360 330 PRO B CA 1
ATOM 6882 C C . PRO B 1 132 ? -0.15286 14.02057 -30.87517 1.000 16.77796 330 PRO B C 1
ATOM 6883 O O . PRO B 1 132 ? -0.18548 15.17147 -31.30862 1.000 16.77730 330 PRO B O 1
ATOM 6894 N N . ALA B 1 133 ? -1.24789 13.28687 -30.70821 1.000 15.98100 331 ALA B N 1
ATOM 6895 C CA . ALA B 1 133 ? -2.55422 13.93534 -30.67179 1.000 15.40559 331 ALA B CA 1
ATOM 6896 C C . ALA B 1 133 ? -2.62445 14.85545 -29.46101 1.000 14.29556 331 ALA B C 1
ATOM 6897 O O . ALA B 1 133 ? -2.10434 14.52591 -28.39606 1.000 14.39927 331 ALA B O 1
ATOM 6904 N N . ILE B 1 134 ? -3.23756 16.03083 -29.63319 1.000 12.96964 332 ILE B N 1
ATOM 6905 C CA . ILE B 1 134 ? -3.24312 17.07297 -28.61415 1.000 13.24595 332 ILE B CA 1
ATOM 6906 C C . ILE B 1 134 ? -4.65460 17.63175 -28.50252 1.000 12.98807 332 ILE B C 1
ATOM 6907 O O . ILE B 1 134 ? -5.25847 17.99183 -29.51561 1.000 13.46314 332 ILE B O 1
ATOM 6923 N N . ALA B 1 135 ? -5.18247 17.70259 -27.28241 1.000 12.80123 333 ALA B N 1
ATOM 6924 C CA . ALA B 1 135 ? -6.39955 18.44755 -26.98350 1.000 12.70577 333 ALA B CA 1
ATOM 6925 C C . ALA B 1 135 ? -6.01980 19.70556 -26.21287 1.000 12.29646 333 ALA B C 1
ATOM 6926 O O . ALA B 1 135 ? -5.15768 19.66997 -25.32104 1.000 12.89139 333 ALA B O 1
ATOM 6933 N N . HIS B 1 136 ? -6.65226 20.82091 -26.56689 1.000 11.79609 334 HIS B N 1
ATOM 6934 C CA . HIS B 1 136 ? -6.24277 22.14244 -26.09548 1.000 11.61667 334 HIS B CA 1
ATOM 6935 C C . HIS B 1 136 ? -6.75880 22.44633 -24.69351 1.000 11.99931 334 HIS B C 1
ATOM 6936 O O . HIS B 1 136 ? -5.98441 22.84521 -23.80859 1.000 12.13381 334 HIS B O 1
ATOM 6950 N N . ARG B 1 137 ? -8.06485 22.29080 -24.48961 1.000 12.09565 335 ARG B N 1
ATOM 6951 C CA . ARG B 1 137 ? -8.78195 22.39216 -23.22258 1.000 12.37149 335 ARG B CA 1
ATOM 6952 C C . ARG B 1 137 ? -9.08426 23.81857 -22.77196 1.000 12.48264 335 ARG B C 1
ATOM 6953 O O . ARG B 1 137 ? -9.74097 23.99022 -21.73553 1.000 13.76075 335 ARG B O 1
ATOM 6974 N N . ASP B 1 138 ? -8.68327 24.84120 -23.51296 1.000 12.09602 336 ASP B N 1
ATOM 6975 C CA . ASP B 1 138 ? -9.09452 26.19988 -23.18097 1.000 11.51460 336 ASP B CA 1
ATOM 6976 C C . ASP B 1 138 ? -9.29669 27.02342 -24.45375 1.000 11.45568 336 ASP B C 1
ATOM 6977 O O . ASP B 1 138 ? -8.85149 28.16549 -24.56247 1.000 11.84116 336 ASP B O 1
ATOM 6986 N N . LEU B 1 139 ? -9.99726 26.45536 -25.41865 1.000 11.32574 337 LEU B N 1
ATOM 6987 C CA . LEU B 1 139 ? -10.23802 27.15863 -26.66867 1.000 12.06211 337 LEU B CA 1
ATOM 6988 C C . LEU B 1 139 ? -11.29004 28.24503 -26.44543 1.000 10.91541 337 LEU B C 1
ATOM 6989 O O . LEU B 1 139 ? -12.32699 28.00462 -25.81317 1.000 12.14457 337 LEU B O 1
ATOM 7005 N N . LYS B 1 140 ? -11.01407 29.44930 -26.94258 1.000 11.33542 338 LYS B N 1
ATOM 7006 C CA . LYS B 1 140 ? -11.92526 30.58702 -26.81107 1.000 11.66907 338 LYS B CA 1
ATOM 7007 C C . LYS B 1 140 ? -11.41183 31.69432 -27.71767 1.000 11.45529 338 LYS B C 1
ATOM 7008 O O . LYS B 1 140 ? -10.28894 31.63104 -28.20610 1.000 11.44235 338 LYS B O 1
ATOM 7027 N N . SER B 1 141 ? -12.23650 32.72238 -27.94262 1.000 11.87418 339 SER B N 1
ATOM 7028 C CA . SER B 1 141 ? -11.83443 33.75587 -28.89840 1.000 11.77686 339 SER B CA 1
ATOM 7029 C C . SER B 1 141 ? -10.63891 34.58780 -28.43218 1.000 11.62222 339 SER B C 1
ATOM 7030 O O . SER B 1 141 ? -9.89429 35.09678 -29.27229 1.000 12.64572 339 SER B O 1
ATOM 7038 N N . LYS B 1 142 ? -10.40006 34.69792 -27.11838 1.000 11.95873 340 LYS B N 1
ATOM 7039 C CA . LYS B 1 142 ? -9.21222 35.40431 -26.63917 1.000 13.53521 340 LYS B CA 1
ATOM 7040 C C . LYS B 1 142 ? -7.93477 34.58970 -26.84316 1.000 13.00016 340 LYS B C 1
ATOM 7041 O O . LYS B 1 142 ? -6.83571 35.15574 -26.79618 1.000 14.48065 340 LYS B O 1
ATOM 7060 N N . ASN B 1 143 ? -8.05746 33.27949 -27.05603 1.000 12.27989 341 ASN B N 1
ATOM 7061 C CA . ASN B 1 143 ? -6.92108 32.39671 -27.30524 1.000 12.84334 341 ASN B CA 1
ATOM 7062 C C . ASN B 1 143 ? -6.73068 32.10398 -28.78476 1.000 12.72729 341 ASN B C 1
ATOM 7063 O O . ASN B 1 143 ? -6.10643 31.09709 -29.14285 1.000 13.73268 341 ASN B O 1
ATOM 7074 N N . ILE B 1 144 ? -7.28967 32.94906 -29.63872 1.000 12.83092 342 ILE B N 1
ATOM 7075 C CA . ILE B 1 144 ? -7.10957 32.86271 -31.07316 1.000 13.03917 342 ILE B CA 1
ATOM 7076 C C . ILE B 1 144 ? -6.64552 34.23249 -31.53863 1.000 13.12868 342 ILE B C 1
ATOM 7077 O O . ILE B 1 144 ? -7.24346 35.24778 -31.16515 1.000 14.13117 342 ILE B O 1
ATOM 7093 N N . LEU B 1 145 ? -5.56546 34.26694 -32.30992 1.000 12.95777 343 LEU B N 1
ATOM 7094 C CA . LEU B 1 145 ? -5.02773 35.51881 -32.82008 1.000 13.51468 343 LEU B CA 1
ATOM 7095 C C . LEU B 1 145 ? -5.33578 35.65702 -34.30196 1.000 14.32008 343 LEU B C 1
ATOM 7096 O O . LEU B 1 145 ? -5.37829 34.66687 -35.03186 1.000 14.33677 343 LEU B O 1
ATOM 7112 N N . VAL B 1 146 ? -5.55704 36.89880 -34.73514 1.000 13.91483 344 VAL B N 1
ATOM 7113 C CA . VAL B 1 146 ? -5.87824 37.19571 -36.12697 1.000 14.79658 344 VAL B CA 1
ATOM 7114 C C . VAL B 1 146 ? -4.60717 37.63205 -36.83972 1.000 15.20180 344 VAL B C 1
ATOM 7115 O O . VAL B 1 146 ? -3.85158 38.47084 -36.32648 1.000 15.39485 344 VAL B O 1
ATOM 7128 N N . LYS B 1 147 ? -4.37838 37.07251 -38.02266 1.000 16.11226 345 LYS B N 1
ATOM 7129 C CA . LYS B 1 147 ? -3.21101 37.36956 -38.83854 1.000 17.48773 345 LYS B CA 1
ATOM 7130 C C . LYS B 1 147 ? -3.60426 38.23637 -40.02978 1.000 18.23506 345 LYS B C 1
ATOM 7131 O O . LYS B 1 147 ? -4.76342 38.26560 -40.45935 1.000 18.76606 345 LYS B O 1
ATOM 7150 N N . LYS B 1 148 ? -2.61265 38.93381 -40.58031 1.000 19.11610 346 LYS B N 1
ATOM 7151 C CA . LYS B 1 148 ? -2.88099 39.88131 -41.65768 1.000 20.97512 346 LYS B CA 1
ATOM 7152 C C . LYS B 1 148 ? -3.40076 39.20916 -42.91973 1.000 21.95824 346 LYS B C 1
ATOM 7153 O O . LYS B 1 148 ? -4.03894 39.87952 -43.73897 1.000 23.39183 346 LYS B O 1
ATOM 7172 N N . ASN B 1 149 ? -3.16109 37.90775 -43.09800 1.000 21.37177 347 ASN B N 1
ATOM 7173 C CA . ASN B 1 149 ? -3.70989 37.18584 -44.24814 1.000 22.86002 347 ASN B CA 1
ATOM 7174 C C . ASN B 1 149 ? -5.16688 36.75334 -44.06654 1.000 23.35891 347 ASN B C 1
ATOM 7175 O O . ASN B 1 149 ? -5.72995 36.10691 -44.96430 1.000 23.44993 347 ASN B O 1
ATOM 7186 N N . GLY B 1 150 ? -5.81093 37.12442 -42.96700 1.000 21.71197 348 GLY B N 1
ATOM 7187 C CA . GLY B 1 150 ? -7.20536 36.80690 -42.75494 1.000 21.36721 348 GLY B CA 1
ATOM 7188 C C . GLY B 1 150 ? -7.44588 35.47581 -42.09426 1.000 20.14363 348 GLY B C 1
ATOM 7189 O O . GLY B 1 150 ? -8.59704 35.15854 -41.75736 1.000 20.88086 348 GLY B O 1
ATOM 7193 N N . GLN B 1 151 ? -6.40527 34.69452 -41.89950 1.000 19.67616 349 GLN B N 1
ATOM 7194 C CA . GLN B 1 151 ? -6.50037 33.49039 -41.09913 1.000 18.24560 349 GLN B CA 1
ATOM 7195 C C . GLN B 1 151 ? -6.12336 33.78578 -39.66258 1.000 16.57038 349 GLN B C 1
ATOM 7196 O O . GLN B 1 151 ? -5.56274 34.83212 -39.34215 1.000 18.57493 349 GLN B O 1
ATOM 7210 N N . CYS B 1 152 ? -6.41263 32.81642 -38.80639 1.000 14.55766 350 CYS B N 1
ATOM 7211 C CA . CYS B 1 152 ? -6.15460 32.90370 -37.38258 1.000 14.13725 350 CYS B CA 1
ATOM 7212 C C . CYS B 1 152 ? -5.18130 31.81889 -36.94987 1.000 13.44641 350 CYS B C 1
ATOM 7213 O O . CYS B 1 152 ? -4.88492 30.88345 -37.69608 1.000 14.63029 350 CYS B O 1
ATOM 7221 N N . CYS B 1 153 ? -4.65710 31.96259 -35.73355 1.000 13.34945 351 CYS B N 1
ATOM 7222 C CA . CYS B 1 153 ? -3.85229 30.90806 -35.13296 1.000 13.69042 351 CYS B CA 1
ATOM 7223 C C . CYS B 1 153 ? -4.25797 30.73265 -33.67886 1.000 13.21639 351 CYS B C 1
ATOM 7224 O O . CYS B 1 153 ? -4.63420 31.68174 -32.99633 1.000 14.13315 351 CYS B O 1
ATOM 7232 N N . ILE B 1 154 ? -4.21152 29.48821 -33.23391 1.000 12.97267 352 ILE B N 1
ATOM 7233 C CA . ILE B 1 154 ? -4.59019 29.10861 -31.87573 1.000 12.41771 352 ILE B CA 1
ATOM 7234 C C . ILE B 1 154 ? -3.39500 29.26136 -30.94171 1.000 12.04635 352 ILE B C 1
ATOM 7235 O O . ILE B 1 154 ? -2.27515 28.85179 -31.26447 1.000 12.80086 352 ILE B O 1
ATOM 7251 N N . ALA B 1 155 ? -3.65167 29.81006 -29.75790 1.000 12.39574 353 ALA B N 1
ATOM 7252 C CA . ALA B 1 155 ? -2.63035 30.09557 -28.75738 1.000 12.30110 353 ALA B CA 1
ATOM 7253 C C . ALA B 1 155 ? -2.99766 29.47793 -27.41686 1.000 12.31106 353 ALA B C 1
ATOM 7254 O O . ALA B 1 155 ? -4.14114 29.10947 -27.16412 1.000 12.10819 353 ALA B O 1
ATOM 7261 N N . ASP B 1 156 ? -1.98592 29.39856 -26.54677 1.000 12.56499 354 ASP B N 1
ATOM 7262 C CA . ASP B 1 156 ? -2.06861 29.01236 -25.13757 1.000 12.94265 354 ASP B CA 1
ATOM 7263 C C . ASP B 1 156 ? -2.26547 27.51395 -24.97484 1.000 12.54625 354 ASP B C 1
ATOM 7264 O O . ASP B 1 156 ? -3.39457 27.02119 -24.85735 1.000 12.71752 354 ASP B O 1
ATOM 7273 N N . LEU B 1 157 ? -1.14819 26.79455 -24.92919 1.000 12.54606 355 LEU B N 1
ATOM 7274 C CA . LEU B 1 157 ? -1.14677 25.34209 -24.81656 1.000 12.63001 355 LEU B CA 1
ATOM 7275 C C . LEU B 1 157 ? -0.86800 24.87661 -23.39058 1.000 12.62199 355 LEU B C 1
ATOM 7276 O O . LEU B 1 157 ? -0.51341 23.70991 -23.17896 1.000 13.88277 355 LEU B O 1
ATOM 7292 N N . GLY B 1 158 ? -1.04705 25.75110 -22.40667 1.000 12.52773 356 GLY B N 1
ATOM 7293 C CA . GLY B 1 158 ? -0.69591 25.43876 -21.03891 1.000 13.10396 356 GLY B CA 1
ATOM 7294 C C . GLY B 1 158 ? -1.59522 24.44733 -20.34251 1.000 12.84657 356 GLY B C 1
ATOM 7295 O O . GLY B 1 158 ? -1.22905 23.98233 -19.26473 1.000 13.68263 356 GLY B O 1
ATOM 7299 N N . LEU B 1 159 ? -2.74911 24.12078 -20.91281 1.000 12.72692 357 LEU B N 1
ATOM 7300 C CA . LEU B 1 159 ? -3.66362 23.13247 -20.34461 1.000 12.36813 357 LEU B CA 1
ATOM 7301 C C . LEU B 1 159 ? -3.75101 21.87650 -21.19619 1.000 12.93964 357 LEU B C 1
ATOM 7302 O O . LEU B 1 159 ? -4.54440 20.97508 -20.90124 1.000 14.20674 357 LEU B O 1
ATOM 7318 N N . ALA B 1 160 ? -2.94885 21.79287 -22.25031 1.000 12.58526 358 ALA B N 1
ATOM 7319 C CA . ALA B 1 160 ? -3.13845 20.74886 -23.24728 1.000 13.33533 358 ALA B CA 1
ATOM 7320 C C . ALA B 1 160 ? -2.84756 19.35340 -22.68547 1.000 14.54383 358 ALA B C 1
ATOM 7321 O O . ALA B 1 160 ? -2.04778 19.17936 -21.76068 1.000 15.58671 358 ALA B O 1
ATOM 7328 N N . VAL B 1 161 ? -3.49876 18.35770 -23.28865 1.000 14.71711 359 VAL B N 1
ATOM 7329 C CA . VAL B 1 161 ? -3.30701 16.93463 -23.01654 1.000 16.15965 359 VAL B CA 1
ATOM 7330 C C . VAL B 1 161 ? -2.78873 16.29330 -24.29480 1.000 15.88638 359 VAL B C 1
ATOM 7331 O O . VAL B 1 161 ? -3.21020 16.65273 -25.39503 1.000 14.81205 359 VAL B O 1
ATOM 7344 N N . MET B 1 162 ? -1.88234 15.33380 -24.15420 1.000 15.46940 360 MET B N 1
ATOM 7345 C CA . MET B 1 162 ? -1.28062 14.65982 -25.29297 1.000 16.42399 360 MET B CA 1
ATOM 7346 C C . MET B 1 162 ? -1.54810 13.16246 -25.24259 1.000 15.67842 360 MET B C 1
ATOM 7347 O O . MET B 1 162 ? -1.64620 12.56455 -24.16837 1.000 17.43830 360 MET B O 1
ATOM 7361 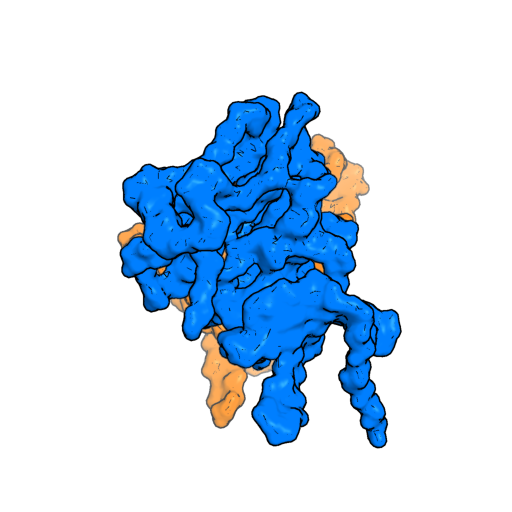N N . HIS B 1 163 ? -1.67594 12.56359 -26.41720 1.000 15.80055 361 HIS B N 1
ATOM 7362 C CA . HIS B 1 163 ? -1.94796 11.13165 -26.50570 1.000 16.66396 361 HIS B CA 1
ATOM 7363 C C . HIS B 1 163 ? -1.21273 10.54358 -27.69597 1.000 17.32890 361 HIS B C 1
ATOM 7364 O O . HIS B 1 163 ? -1.18312 11.13867 -28.77467 1.000 18.59848 361 HIS B O 1
ATOM 7378 N N . SER B 1 164 ? -0.60739 9.37331 -27.48810 1.000 17.87004 362 SER B N 1
ATOM 7379 C CA . SER B 1 164 ? 0.07490 8.64699 -28.55070 1.000 21.69857 362 SER B CA 1
ATOM 7380 C C . SER B 1 164 ? -0.61265 7.30180 -28.73430 1.000 21.05773 362 SER B C 1
ATOM 7381 O O . SER B 1 164 ? -0.63246 6.46368 -27.82148 1.000 20.39980 362 SER B O 1
ATOM 7389 N N . GLN B 1 165 ? -1.16303 7.09712 -29.92636 1.000 23.46382 363 GLN B N 1
ATOM 7390 C CA . GLN B 1 165 ? -1.92023 5.89330 -30.22274 1.000 25.04106 363 GLN B CA 1
ATOM 7391 C C . GLN B 1 165 ? -1.01359 4.68229 -30.34677 1.000 24.60433 363 GLN B C 1
ATOM 7392 O O . GLN B 1 165 ? -1.38926 3.57541 -29.93516 1.000 23.63048 363 GLN B O 1
ATOM 7406 N N . SER B 1 166 ? 0.17591 4.86071 -30.92948 1.000 28.17129 364 SER B N 1
ATOM 7407 C CA . SER B 1 166 ? 1.03812 3.71684 -31.20561 1.000 33.15586 364 SER B CA 1
ATOM 7408 C C . SER B 1 166 ? 1.58904 3.11881 -29.92290 1.000 31.23862 364 SER B C 1
ATOM 7409 O O . SER B 1 166 ? 1.83034 1.90967 -29.85563 1.000 31.32212 364 SER B O 1
ATOM 7413 N N . THR B 1 167 ? 1.77728 3.93516 -28.89413 1.000 30.50158 365 THR B N 1
ATOM 7414 C CA . THR B 1 167 ? 2.31211 3.45762 -27.63430 1.000 30.07598 365 THR B CA 1
ATOM 7415 C C . THR B 1 167 ? 1.26418 3.40257 -26.53851 1.000 27.22577 365 THR B C 1
ATOM 7416 O O . THR B 1 167 ? 1.58408 3.01158 -25.41318 1.000 28.97493 365 THR B O 1
ATOM 7427 N N . ASN B 1 168 ? 0.02023 3.77522 -26.83416 1.000 24.83799 366 ASN B N 1
ATOM 7428 C CA . ASN B 1 168 ? -1.04373 3.75022 -25.83843 1.000 25.21110 366 ASN B CA 1
ATOM 7429 C C . ASN B 1 168 ? -0.66002 4.56675 -24.60635 1.000 24.63830 366 ASN B C 1
ATOM 7430 O O . ASN B 1 168 ? -0.70409 4.08836 -23.46963 1.000 27.35789 366 ASN B O 1
ATOM 7441 N N . GLN B 1 169 ? -0.28118 5.81406 -24.83157 1.000 22.78657 367 GLN B N 1
ATOM 7442 C CA . GLN B 1 169 ? 0.14711 6.68465 -23.74441 1.000 24.64245 367 GLN B CA 1
ATOM 7443 C C . GLN B 1 169 ? -0.70964 7.93778 -23.71702 1.000 22.80572 367 GLN B C 1
ATOM 7444 O O . GLN B 1 169 ? -0.93223 8.56375 -24.75369 1.000 21.95980 367 GLN B O 1
ATOM 7458 N N . LEU B 1 170 ? -1.20473 8.27480 -22.53059 1.000 22.26244 368 LEU B N 1
ATOM 7459 C CA . LEU B 1 170 ? -1.97451 9.48997 -22.29051 1.000 22.20627 368 LEU B CA 1
ATOM 7460 C C . LEU B 1 170 ? -1.19507 10.33651 -21.29845 1.000 22.28864 368 LEU B C 1
ATOM 7461 O O . LEU B 1 170 ? -0.87215 9.87788 -20.19708 1.000 22.91555 368 LEU B O 1
ATOM 7477 N N . ASP B 1 171 ? -0.89172 11.56748 -21.68664 1.000 22.42044 369 ASP B N 1
ATOM 7478 C CA . ASP B 1 171 ? -0.12692 12.48622 -20.86284 1.000 23.70928 369 ASP B CA 1
ATOM 7479 C C . ASP B 1 171 ? -1.05127 13.66015 -20.56954 1.000 23.70343 369 ASP B C 1
ATOM 7480 O O . ASP B 1 171 ? -1.26430 14.52366 -21.42880 1.000 22.62549 369 ASP B O 1
ATOM 7489 N N . VAL B 1 172 ? -1.63364 13.67990 -19.36918 1.000 25.77372 370 VAL B N 1
ATOM 7490 C CA . VAL B 1 172 ? -2.53336 14.76224 -18.98251 1.000 28.03773 370 VAL B CA 1
ATOM 7491 C C . VAL B 1 172 ? -1.81193 15.89849 -18.28010 1.000 30.55088 370 VAL B C 1
ATOM 7492 O O . VAL B 1 172 ? -2.43480 16.93839 -18.00825 1.000 32.45657 370 VAL B O 1
ATOM 7505 N N . GLY B 1 173 ? -0.52626 15.74735 -17.99082 1.000 30.63206 371 GLY B N 1
ATOM 7506 C CA . GLY B 1 173 ? 0.21377 16.79182 -17.31500 1.000 32.45638 371 GLY B CA 1
ATOM 7507 C C . GLY B 1 173 ? -0.18424 16.90771 -15.85719 1.000 32.46845 371 GLY B C 1
ATOM 7508 O O . GLY B 1 173 ? -0.97990 16.13969 -15.31518 1.000 35.12628 371 GLY B O 1
ATOM 7512 N N . ASN B 1 174 ? 0.42378 17.89869 -15.21114 1.000 29.68019 372 ASN B N 1
ATOM 7513 C CA . ASN B 1 174 ? 0.14179 18.24896 -13.82289 1.000 29.92270 372 ASN B CA 1
ATOM 7514 C C . ASN B 1 174 ? -0.21204 19.72909 -13.84519 1.000 28.86725 372 ASN B C 1
ATOM 7515 O O . ASN B 1 174 ? 0.67486 20.58736 -13.88608 1.000 32.35325 372 ASN B O 1
ATOM 7526 N N . ASN B 1 175 ? -1.49520 20.03194 -13.86571 1.000 24.60173 373 ASN B N 1
ATOM 7527 C CA . ASN B 1 175 ? -1.88760 21.43331 -13.83521 1.000 22.32456 373 ASN B CA 1
ATOM 7528 C C . ASN B 1 175 ? -3.31005 21.52241 -13.31325 1.000 23.27687 373 ASN B C 1
ATOM 7529 O O . ASN B 1 175 ? -4.24345 21.05981 -13.98630 1.000 24.33066 373 ASN B O 1
ATOM 7540 N N . PRO B 1 176 ? -3.51805 22.10367 -12.12863 1.000 24.08716 374 PRO B N 1
ATOM 7541 C CA . PRO B 1 176 ? -4.87910 22.17396 -11.57926 1.000 25.93504 374 PRO B CA 1
ATOM 7542 C C . PRO B 1 176 ? -5.72077 23.27714 -12.17763 1.000 23.07981 374 PRO B C 1
ATOM 7543 O O . PRO B 1 176 ? -6.91479 23.36162 -11.84837 1.000 23.16109 374 PRO B O 1
ATOM 7554 N N . ARG B 1 177 ? -5.14183 24.12511 -13.02743 1.000 20.15219 375 ARG B N 1
ATOM 7555 C CA . ARG B 1 177 ? -5.92369 25.04667 -13.84008 1.000 17.67840 375 ARG B CA 1
ATOM 7556 C C . ARG B 1 177 ? -7.07579 24.31728 -14.50648 1.000 16.38115 375 ARG B C 1
ATOM 7557 O O . ARG B 1 177 ? -6.95176 23.15597 -14.90485 1.000 17.43420 375 ARG B O 1
ATOM 7578 N N . VAL B 1 178 ? -8.19987 25.01951 -14.65451 1.000 16.33741 376 VAL B N 1
ATOM 7579 C CA . VAL B 1 178 ? -9.32590 24.52261 -15.43202 1.000 16.23068 376 VAL B CA 1
ATOM 7580 C C . VAL B 1 178 ? -9.62017 25.52583 -16.54600 1.000 16.25559 376 VAL B C 1
ATOM 7581 O O . VAL B 1 178 ? -9.13523 26.65799 -16.54940 1.000 16.27876 376 VAL B O 1
ATOM 7594 N N . GLY B 1 179 ? -10.41170 25.09144 -17.50800 1.000 15.16878 377 GLY B N 1
ATOM 7595 C CA . GLY B 1 179 ? -10.75277 25.94962 -18.63144 1.000 14.57182 377 GLY B CA 1
ATOM 7596 C C . GLY B 1 179 ? -11.55197 27.18283 -18.22235 1.000 14.28386 377 GLY B C 1
ATOM 7597 O O . GLY B 1 179 ? -12.11016 27.29911 -17.13091 1.000 15.62964 377 GLY B O 1
ATOM 7601 N N . THR B 1 180 ? -11.63943 28.11258 -19.17179 1.000 12.38979 378 THR B N 1
ATOM 7602 C CA . THR B 1 180 ? -12.41539 29.33195 -18.96588 1.000 12.41470 378 THR B CA 1
ATOM 7603 C C . THR B 1 180 ? -13.86959 28.94659 -18.74954 1.000 12.69592 378 THR B C 1
ATOM 7604 O O . THR B 1 180 ? -14.44481 28.20751 -19.55131 1.000 12.75437 378 THR B O 1
ATOM 7615 N N . LYS B 1 181 ? -14.47409 29.45333 -17.66905 1.000 13.88159 379 LYS B N 1
ATOM 7616 C CA A LYS B 1 181 ? -15.77450 28.94431 -17.23219 0.546 14.32800 379 LYS B CA 1
ATOM 7617 C CA B LYS B 1 181 ? -15.76899 28.93931 -17.23273 0.454 14.60603 379 LYS B CA 1
ATOM 7618 C C . LYS B 1 181 ? -16.82881 29.07052 -18.32640 1.000 14.26255 379 LYS B C 1
ATOM 7619 O O . LYS B 1 181 ? -17.60029 28.13990 -18.56772 1.000 13.81041 379 LYS B O 1
ATOM 7653 N N . ARG B 1 182 ? -16.86786 30.20967 -19.00719 1.000 14.02465 380 ARG B N 1
ATOM 7654 C CA . ARG B 1 182 ? -17.91767 30.46879 -19.98735 1.000 14.47331 380 ARG B CA 1
ATOM 7655 C C . ARG B 1 182 ? -17.93889 29.45295 -21.12148 1.000 13.81746 380 ARG B C 1
ATOM 7656 O O . ARG B 1 182 ? -18.99412 29.23844 -21.73674 1.000 14.35184 380 ARG B O 1
ATOM 7677 N N . TYR B 1 183 ? -16.79437 28.84613 -21.43219 1.000 12.87366 381 TYR B N 1
ATOM 7678 C CA . TYR B 1 183 ? -16.65262 27.93590 -22.55908 1.000 12.24818 381 TYR B CA 1
ATOM 7679 C C . TYR B 1 183 ? -16.65496 26.46392 -22.15546 1.000 12.36083 381 TYR B C 1
ATOM 7680 O O . TYR B 1 183 ? -16.48169 25.60117 -23.02425 1.000 12.62406 381 TYR B O 1
ATOM 7698 N N . MET B 1 184 ? -16.86513 26.15612 -20.87673 1.000 12.70071 382 MET B N 1
ATOM 7699 C CA . MET B 1 184 ? -16.79924 24.77565 -20.41388 1.000 12.82298 382 MET B CA 1
ATOM 7700 C C . MET B 1 184 ? -17.98920 23.95117 -20.89533 1.000 12.41198 382 MET B C 1
ATOM 7701 O O . MET B 1 184 ? -19.15138 24.37014 -20.77021 1.000 12.82966 382 MET B O 1
ATOM 7715 N N . ALA B 1 185 ? -17.68192 22.74397 -21.38638 1.000 13.14740 383 ALA B N 1
ATOM 7716 C CA . ALA B 1 185 ? -18.68628 21.81435 -21.83933 1.000 13.33129 383 ALA B CA 1
ATOM 7717 C C . ALA B 1 185 ? -19.50721 21.29748 -20.65695 1.000 12.79502 383 ALA B C 1
ATOM 7718 O O . ALA B 1 185 ? -19.05930 21.33709 -19.50474 1.000 13.00799 383 ALA B O 1
ATOM 7725 N N . PRO B 1 186 ? -20.70541 20.77369 -20.92646 1.000 13.68523 384 PRO B N 1
ATOM 7726 C CA . PRO B 1 186 ? -21.54413 20.25096 -19.83555 1.000 13.74693 384 PRO B CA 1
ATOM 7727 C C . PRO B 1 186 ? -20.83634 19.26540 -18.92161 1.000 13.66584 384 PRO B C 1
ATOM 7728 O O . PRO B 1 186 ? -20.99430 19.34418 -17.69955 1.000 14.18632 384 PRO B O 1
ATOM 7739 N N . GLU B 1 187 ? -20.05333 18.33895 -19.48223 1.000 13.73615 385 GLU B N 1
ATOM 7740 C CA . GLU B 1 187 ? -19.40810 17.28832 -18.69349 1.000 13.98857 385 GLU B CA 1
ATOM 7741 C C . GLU B 1 187 ? -18.23847 17.82709 -17.87329 1.000 13.79790 385 GLU B C 1
ATOM 7742 O O . GLU B 1 187 ? -17.79119 17.16968 -16.92110 1.000 14.75870 385 GLU B O 1
ATOM 7754 N N . VAL B 1 188 ? -17.72104 19.00333 -18.24149 1.000 13.67859 386 VAL B N 1
ATOM 7755 C CA . VAL B 1 188 ? -16.75081 19.70556 -17.40835 1.000 13.52162 386 VAL B CA 1
ATOM 7756 C C . VAL B 1 188 ? -17.44934 20.41699 -16.25332 1.000 13.58468 386 VAL B C 1
ATOM 7757 O O . VAL B 1 188 ? -16.99900 20.34623 -15.09846 1.000 14.29712 386 VAL B O 1
ATOM 7770 N N . LEU B 1 189 ? -18.56382 21.09254 -16.54213 1.000 13.72680 387 LEU B N 1
ATOM 7771 C CA . LEU B 1 189 ? -19.29851 21.81415 -15.51120 1.000 13.70582 387 LEU B CA 1
ATOM 7772 C C . LEU B 1 189 ? -19.97045 20.88934 -14.50828 1.000 14.34395 387 LEU B C 1
ATOM 7773 O O . LEU B 1 189 ? -20.13856 21.27432 -13.34730 1.000 15.44349 387 LEU B O 1
ATOM 7789 N N . ASP B 1 190 ? -20.39369 19.69523 -14.92180 1.000 13.74360 388 ASP B N 1
ATOM 7790 C CA . ASP B 1 190 ? -20.99231 18.74443 -13.99170 1.000 14.25172 388 ASP B CA 1
ATOM 7791 C C . ASP B 1 190 ? -19.96795 17.73735 -13.47272 1.000 14.63504 388 ASP B C 1
ATOM 7792 O O . ASP B 1 190 ? -20.30800 16.86301 -12.66231 1.000 15.52470 388 ASP B O 1
ATOM 7801 N N . GLU B 1 191 ? -18.71573 17.87570 -13.90762 1.000 14.25935 389 GLU B N 1
ATOM 7802 C CA . GLU B 1 191 ? -17.57356 17.12277 -13.39666 1.000 14.60752 389 GLU B CA 1
ATOM 7803 C C . GLU B 1 191 ? -17.72251 15.62336 -13.59969 1.000 15.60212 389 GLU B C 1
ATOM 7804 O O . GLU B 1 191 ? -17.09379 14.84588 -12.89066 1.000 17.38609 389 GLU B O 1
ATOM 7816 N N . THR B 1 192 ? -18.51686 15.20241 -14.58152 1.000 15.21395 390 THR B N 1
ATOM 7817 C CA . THR B 1 192 ? -18.61268 13.78669 -14.91731 1.000 16.91827 390 THR B CA 1
ATOM 7818 C C . THR B 1 192 ? -17.66016 13.37499 -16.03671 1.000 17.47890 390 THR B C 1
ATOM 7819 O O . THR B 1 192 ? -17.56822 12.18871 -16.33750 1.000 19.47013 390 THR B O 1
ATOM 7830 N N . ILE B 1 193 ? -16.93273 14.31742 -16.63651 1.000 16.94798 391 ILE B N 1
ATOM 7831 C CA . ILE B 1 193 ? -16.00408 13.98387 -17.70836 1.000 17.10984 391 ILE B CA 1
ATOM 7832 C C . ILE B 1 193 ? -15.06438 12.87537 -17.26459 1.000 19.97037 391 ILE B C 1
ATOM 7833 O O . ILE B 1 193 ? -14.56264 12.87255 -16.13626 1.000 20.40077 391 ILE B O 1
ATOM 7849 N N . GLN B 1 194 ? -14.80335 11.94075 -18.18512 1.000 24.85757 392 GLN B N 1
ATOM 7850 C CA . GLN B 1 194 ? -13.95034 10.78147 -17.92927 1.000 31.09848 392 GLN B CA 1
ATOM 7851 C C . GLN B 1 194 ? -12.49621 11.19661 -18.11419 1.000 28.98111 392 GLN B C 1
ATOM 7852 O O . GLN B 1 194 ? -12.03057 11.35287 -19.25062 1.000 26.62466 392 GLN B O 1
ATOM 7866 N N . VAL B 1 195 ? -11.77059 11.34720 -16.99996 1.000 28.36912 393 VAL B N 1
ATOM 7867 C CA . VAL B 1 195 ? -10.47399 12.02118 -17.01556 1.000 31.13742 393 VAL B CA 1
ATOM 7868 C C . VAL B 1 195 ? -9.35994 11.20866 -17.67128 1.000 28.47274 393 VAL B C 1
ATOM 7869 O O . VAL B 1 195 ? -8.33320 11.78594 -18.05251 1.000 28.62048 393 VAL B O 1
ATOM 7882 N N . ASP B 1 196 ? -9.52172 9.89311 -17.82253 1.000 25.92001 394 ASP B N 1
ATOM 7883 C CA . ASP B 1 196 ? -8.48831 9.03920 -18.40424 1.000 27.05050 394 ASP B CA 1
ATOM 7884 C C . ASP B 1 196 ? -8.78535 8.67440 -19.85608 1.000 24.70280 394 ASP B C 1
ATOM 7885 O O . ASP B 1 196 ? -8.21108 7.71939 -20.38705 1.000 24.71772 394 ASP B O 1
ATOM 7894 N N . CYS B 1 197 ? -9.64261 9.44075 -20.51300 1.000 23.24941 395 CYS B N 1
ATOM 7895 C CA A CYS B 1 197 ? -10.09250 9.15827 -21.87126 0.706 22.26665 395 CYS B CA 1
ATOM 7896 C CA B CYS B 1 197 ? -10.08366 9.15529 -21.87649 0.294 23.12906 395 CYS B CA 1
ATOM 7897 C C . CYS B 1 197 ? -9.70426 10.32862 -22.76629 1.000 20.38447 395 CYS B C 1
ATOM 7898 O O . CYS B 1 197 ? -10.27041 11.42102 -22.64177 1.000 18.57234 395 CYS B O 1
ATOM 7911 N N . PHE B 1 198 ? -8.75727 10.10284 -23.68070 1.000 18.07973 396 PHE B N 1
ATOM 7912 C CA . PHE B 1 198 ? -8.30246 11.19793 -24.53227 1.000 16.54187 396 PHE B CA 1
ATOM 7913 C C . PHE B 1 198 ? -9.44729 11.78896 -25.34558 1.000 15.87817 396 PHE B C 1
ATOM 7914 O O . PHE B 1 198 ? -9.54066 13.01327 -25.50367 1.000 16.23732 396 PHE B O 1
ATOM 7931 N N . ASP B 1 199 ? -10.31775 10.94174 -25.88451 1.000 16.33704 397 ASP B N 1
ATOM 7932 C CA . ASP B 1 199 ? -11.41367 11.43525 -26.70667 1.000 17.27849 397 ASP B CA 1
ATOM 7933 C C . ASP B 1 199 ? -12.28366 12.42395 -25.93994 1.000 15.65062 397 ASP B C 1
ATOM 7934 O O . ASP B 1 199 ? -12.82213 13.36137 -26.53374 1.000 15.56602 397 ASP B O 1
ATOM 7943 N N . SER B 1 200 ? -12.43386 12.23362 -24.62519 1.000 16.26116 398 SER B N 1
ATOM 7944 C CA . SER B 1 200 ? -13.22029 13.18150 -23.84261 1.000 16.37585 398 SER B CA 1
ATOM 7945 C C . SER B 1 200 ? -12.67981 14.59576 -23.97949 1.000 13.99180 398 SER B C 1
ATOM 7946 O O . SER B 1 200 ? -13.45298 15.55559 -24.05135 1.000 14.49356 398 SER B O 1
ATOM 7954 N N . TYR B 1 201 ? -11.35391 14.75139 -23.98952 1.000 13.64384 399 TYR B N 1
ATOM 7955 C CA . TYR B 1 201 ? -10.77480 16.08937 -24.07521 1.000 13.16377 399 TYR B CA 1
ATOM 7956 C C . TYR B 1 201 ? -10.95350 16.68837 -25.46728 1.000 13.37764 399 TYR B C 1
ATOM 7957 O O . TYR B 1 201 ? -11.18977 17.88803 -25.60143 1.000 13.50823 399 TYR B O 1
ATOM 7975 N N . LYS B 1 202 ? -10.84666 15.87536 -26.51918 1.000 13.64908 400 LYS B N 1
ATOM 7976 C CA . LYS B 1 202 ? -11.15182 16.39667 -27.84973 1.000 13.70734 400 LYS B CA 1
ATOM 7977 C C . LYS B 1 202 ? -12.58691 16.91230 -27.91856 1.000 12.60781 400 LYS B C 1
ATOM 7978 O O . LYS B 1 202 ? -12.85770 17.96817 -28.50378 1.000 13.18384 400 LYS B O 1
ATOM 7997 N N . ARG B 1 203 ? -13.51345 16.19327 -27.29371 1.000 13.28222 401 ARG B N 1
ATOM 7998 C CA . ARG B 1 203 ? -14.91441 16.58158 -27.36964 1.000 13.19428 401 ARG B CA 1
ATOM 7999 C C . ARG B 1 203 ? -15.19369 17.87296 -26.60993 1.000 13.53945 401 ARG B C 1
ATOM 8000 O O . ARG B 1 203 ? -16.11049 18.61375 -26.97889 1.000 13.12856 401 ARG B O 1
ATOM 8021 N N . VAL B 1 204 ? -14.42752 18.14698 -25.55815 1.000 13.15900 402 VAL B N 1
ATOM 8022 C CA . VAL B 1 204 ? -14.49085 19.43233 -24.87473 1.000 12.91267 402 VAL B CA 1
ATOM 8023 C C . VAL B 1 204 ? -14.07883 20.56399 -25.81762 1.000 12.09837 402 VAL B C 1
ATOM 8024 O O . VAL B 1 204 ? -14.70015 21.64351 -25.83233 1.000 12.48720 402 VAL B O 1
ATOM 8037 N N . ASP B 1 205 ? -12.99675 20.35862 -26.58366 1.000 11.72772 403 ASP B N 1
ATOM 8038 C CA . ASP B 1 205 ? -12.57662 21.36015 -27.55940 1.000 11.65658 403 ASP B CA 1
ATOM 8039 C C . ASP B 1 205 ? -13.66347 21.61781 -28.59335 1.000 12.08033 403 ASP B C 1
ATOM 8040 O O . ASP B 1 205 ? -13.83710 22.74761 -29.04335 1.000 11.84689 403 ASP B O 1
ATOM 8049 N N . ILE B 1 206 ? -14.37360 20.57270 -29.02581 1.000 11.81139 404 ILE B N 1
ATOM 8050 C CA . ILE B 1 206 ? -15.39226 20.73985 -30.06059 1.000 11.29572 404 ILE B CA 1
ATOM 8051 C C . ILE B 1 206 ? -16.53889 21.59509 -29.54614 1.000 11.11363 404 ILE B C 1
ATOM 8052 O O . ILE B 1 206 ? -17.05069 22.46774 -30.26582 1.000 11.55060 404 ILE B O 1
ATOM 8068 N N . TRP B 1 207 ? -16.97843 21.36085 -28.30726 1.000 11.38771 405 TRP B N 1
ATOM 8069 C CA . TRP B 1 207 ? -17.97375 22.22360 -27.67603 1.000 11.51047 405 TRP B CA 1
ATOM 8070 C C . TRP B 1 207 ? -17.53563 23.68101 -27.73804 1.000 10.98426 405 TRP B C 1
ATOM 8071 O O . TRP B 1 207 ? -18.29559 24.56323 -28.16511 1.000 11.20138 405 TRP B O 1
ATOM 8092 N N . ALA B 1 208 ? -16.31493 23.95570 -27.28283 1.000 11.21845 406 ALA B N 1
ATOM 8093 C CA . ALA B 1 208 ? -15.82413 25.32553 -27.25495 1.000 10.95031 406 ALA B CA 1
ATOM 8094 C C . ALA B 1 208 ? -15.72125 25.89652 -28.65705 1.000 10.74351 406 ALA B C 1
ATOM 8095 O O . ALA B 1 208 ? -16.02878 27.08166 -28.87871 1.000 11.18154 406 ALA B O 1
ATOM 8102 N N . PHE B 1 209 ? -15.27825 25.08520 -29.61503 1.000 11.11425 407 PHE B N 1
ATOM 8103 C CA A PHE B 1 209 ? -15.20801 25.55446 -30.99231 0.463 12.34371 407 PHE B CA 1
ATOM 8104 C CA B PHE B 1 209 ? -15.21279 25.54197 -30.99706 0.537 12.39947 407 PHE B CA 1
ATOM 8105 C C . PHE B 1 209 ? -16.58388 25.97711 -31.49235 1.000 11.67445 407 PHE B C 1
ATOM 8106 O O . PHE B 1 209 ? -16.71474 27.00101 -32.16193 1.000 12.00418 407 PHE B O 1
ATOM 8139 N N . GLY B 1 210 ? -17.62410 25.20669 -31.17007 1.000 11.30959 408 GLY B N 1
ATOM 8140 C CA . GLY B 1 210 ? -18.96773 25.61317 -31.54416 1.000 11.79200 408 GLY B CA 1
ATOM 8141 C C . GLY B 1 210 ? -19.32376 26.98871 -31.02282 1.000 12.11012 408 GLY B C 1
ATOM 8142 O O . GLY B 1 210 ? -19.94882 27.78643 -31.72650 1.000 11.73579 408 GLY B O 1
ATOM 8146 N N . LEU B 1 211 ? -18.95931 27.27991 -29.76939 1.000 11.49071 409 LEU B N 1
ATOM 8147 C CA . LEU B 1 211 ? -19.20381 28.60258 -29.20694 1.000 11.25138 409 LEU B CA 1
ATOM 8148 C C . LEU B 1 211 ? -18.44468 29.68081 -29.98054 1.000 10.83844 409 LEU B C 1
ATOM 8149 O O . LEU B 1 211 ? -18.98615 30.76350 -30.23395 1.000 11.21010 409 LEU B O 1
ATOM 8165 N N . VAL B 1 212 ? -17.18784 29.41560 -30.35465 1.000 10.62821 410 VAL B N 1
ATOM 8166 C CA . VAL B 1 212 ? -16.41778 30.38088 -31.13881 1.000 11.74609 410 VAL B CA 1
ATOM 8167 C C . VAL B 1 212 ? -17.06533 30.59642 -32.50946 1.000 11.49614 410 VAL B C 1
ATOM 8168 O O . VAL B 1 212 ? -17.14497 31.72970 -33.00526 1.000 11.54987 410 VAL B O 1
ATOM 8181 N N A LEU B 1 213 ? -17.52630 29.51340 -33.15270 0.656 12.29827 411 LEU B N 1
ATOM 8182 N N B LEU B 1 213 ? -17.56044 29.52689 -33.12373 0.344 11.84253 411 LEU B N 1
ATOM 8183 C CA A LEU B 1 213 ? -18.23820 29.62772 -34.42639 0.656 11.87123 411 LEU B CA 1
ATOM 8184 C CA B LEU B 1 213 ? -18.20381 29.65239 -34.42566 0.344 11.83752 411 LEU B CA 1
ATOM 8185 C C A LEU B 1 213 ? -19.40179 30.59308 -34.28461 0.656 11.47770 411 LEU B C 1
ATOM 8186 C C B LEU B 1 213 ? -19.45600 30.51701 -34.33354 0.344 12.01942 411 LEU B C 1
ATOM 8187 O O A LEU B 1 213 ? -19.60227 31.48535 -35.12505 0.656 11.11616 411 LEU B O 1
ATOM 8188 O O B LEU B 1 213 ? -19.75889 31.28406 -35.25848 0.344 12.86654 411 LEU B O 1
ATOM 8219 N N . TRP B 1 214 ? -20.18741 30.42213 -33.21903 1.000 11.58152 412 TRP B N 1
ATOM 8220 C CA . TRP B 1 214 ? -21.32898 31.30564 -32.96514 1.000 11.87338 412 TRP B CA 1
ATOM 8221 C C . TRP B 1 214 ? -20.89656 32.75934 -32.80173 1.000 11.96744 412 TRP B C 1
ATOM 8222 O O . TRP B 1 214 ? -21.52527 33.66936 -33.35769 1.000 12.62854 412 TRP B O 1
ATOM 8244 N N . GLU B 1 215 ? -19.82806 33.00039 -32.03326 1.000 12.14180 413 GLU B N 1
ATOM 8245 C CA . GLU B 1 215 ? -19.33860 34.36597 -31.84385 1.000 12.49133 413 GLU B CA 1
ATOM 8246 C C . GLU B 1 215 ? -19.00178 35.02923 -33.16704 1.000 12.71309 413 GLU B C 1
ATOM 8247 O O . GLU B 1 215 ? -19.26388 36.22509 -33.35104 1.000 13.32168 413 GLU B O 1
ATOM 8259 N N . VAL B 1 216 ? -18.34896 34.28555 -34.06296 1.000 12.37816 414 VAL B N 1
ATOM 8260 C CA . VAL B 1 216 ? -17.91749 34.81249 -35.35646 1.000 12.54681 414 VAL B CA 1
ATOM 8261 C C . VAL B 1 216 ? -19.10876 35.03857 -36.27542 1.000 12.33339 414 VAL B C 1
ATOM 8262 O O . VAL B 1 216 ? -19.22344 36.08725 -36.92480 1.000 12.54083 414 VAL B O 1
ATOM 8275 N N . ALA B 1 217 ? -19.98768 34.04563 -36.37248 1.000 12.02401 415 ALA B N 1
ATOM 8276 C CA . ALA B 1 217 ? -21.10519 34.09820 -37.30945 1.000 12.24536 415 ALA B CA 1
ATOM 8277 C C . ALA B 1 217 ? -22.02679 35.26644 -37.02113 1.000 12.48684 415 ALA B C 1
ATOM 8278 O O . ALA B 1 217 ? -22.56987 35.87389 -37.95594 1.000 12.53813 415 ALA B O 1
ATOM 8285 N N . ARG B 1 218 ? -22.20025 35.61374 -35.74458 1.000 12.77004 416 ARG B N 1
ATOM 8286 C CA . ARG B 1 218 ? -22.99840 36.77350 -35.37693 1.000 12.84483 416 ARG B CA 1
ATOM 8287 C C . ARG B 1 218 ? -22.51366 38.03547 -36.07538 1.000 12.98749 416 ARG B C 1
ATOM 8288 O O . ARG B 1 218 ? -23.30609 38.94127 -36.33913 1.000 13.69895 416 ARG B O 1
ATOM 8309 N N . ARG B 1 219 ? -21.22731 38.10975 -36.38471 1.000 12.90152 417 ARG B N 1
ATOM 8310 C CA . ARG B 1 219 ? -20.61577 39.30282 -36.94551 1.000 13.00172 417 ARG B CA 1
ATOM 8311 C C . ARG B 1 219 ? -20.56059 39.27740 -38.46685 1.000 13.62404 417 ARG B C 1
ATOM 8312 O O . ARG B 1 219 ? -20.06592 40.23396 -39.07000 1.000 14.41708 417 ARG B O 1
ATOM 8333 N N . MET B 1 220 ? -21.06045 38.22435 -39.10031 1.000 13.06930 418 MET B N 1
ATOM 8334 C CA . MET B 1 220 ? -21.14711 38.16641 -40.55375 1.000 13.88191 418 MET B CA 1
ATOM 8335 C C . MET B 1 220 ? -22.45226 38.81197 -41.02037 1.000 13.66931 418 MET B C 1
ATOM 8336 O O . MET B 1 220 ? -23.53799 38.42998 -40.58254 1.000 13.94243 418 MET B O 1
ATOM 8350 N N . VAL B 1 221 ? -22.33489 39.79538 -41.91408 1.000 14.18323 419 VAL B N 1
ATOM 8351 C CA . VAL B 1 221 ? -23.51094 40.50082 -42.40329 1.000 15.02272 419 VAL B CA 1
ATOM 8352 C C . VAL B 1 221 ? -24.27111 39.62578 -43.39059 1.000 14.96900 419 VAL B C 1
ATOM 8353 O O . VAL B 1 221 ? -23.67074 38.97032 -44.24724 1.000 15.46799 419 VAL B O 1
ATOM 8366 N N . SER B 1 222 ? -25.59878 39.64190 -43.30328 1.000 14.40553 420 SER B N 1
ATOM 8367 C CA . SER B 1 222 ? -26.44183 39.10422 -44.36209 1.000 13.97928 420 SER B CA 1
ATOM 8368 C C . SER B 1 222 ? -27.67449 39.98336 -44.49785 1.000 14.40043 420 SER B C 1
ATOM 8369 O O . SER B 1 222 ? -28.28606 40.36074 -43.50131 1.000 14.54261 420 SER B O 1
ATOM 8377 N N . ASN B 1 223 ? -28.03757 40.29458 -45.74499 1.000 15.18871 421 ASN B N 1
ATOM 8378 C CA . ASN B 1 223 ? -29.25229 41.05998 -46.03256 1.000 16.76746 421 ASN B CA 1
ATOM 8379 C C . ASN B 1 223 ? -29.31842 42.33387 -45.19959 1.000 18.50067 421 ASN B C 1
ATOM 8380 O O . ASN B 1 223 ? -30.37656 42.72303 -44.70951 1.000 20.10672 421 ASN B O 1
ATOM 8391 N N . GLY B 1 224 ? -28.16548 42.97884 -45.01800 1.000 19.64625 422 GLY B N 1
ATOM 8392 C CA . GLY B 1 224 ? -28.10078 44.24780 -44.31710 1.000 20.70911 422 GLY B CA 1
ATOM 8393 C C . GLY B 1 224 ? -28.21045 44.15891 -42.81081 1.000 21.40432 422 GLY B C 1
ATOM 8394 O O . GLY B 1 224 ? -28.35044 45.19368 -42.14466 1.000 22.65572 422 GLY B O 1
ATOM 8398 N N . ILE B 1 225 ? -28.11746 42.96088 -42.24500 1.000 19.25400 423 ILE B N 1
ATOM 8399 C CA . ILE B 1 225 ? -28.31333 42.73705 -40.81790 1.000 18.52981 423 ILE B CA 1
ATOM 8400 C C . ILE B 1 225 ? -27.05596 42.09639 -40.24750 1.000 16.50523 423 ILE B C 1
ATOM 8401 O O . ILE B 1 225 ? -26.43650 41.23057 -40.88243 1.000 16.31767 423 ILE B O 1
ATOM 8417 N N . VAL B 1 226 ? -26.71418 42.48571 -39.02445 1.000 16.25144 424 VAL B N 1
ATOM 8418 C CA . VAL B 1 226 ? -25.62866 41.84757 -38.27845 1.000 16.26984 424 VAL B CA 1
ATOM 8419 C C . VAL B 1 226 ? -25.94653 41.97523 -36.79426 1.000 15.91043 424 VAL B C 1
ATOM 8420 O O . VAL B 1 226 ? -26.60993 42.92144 -36.36458 1.000 17.44796 424 VAL B O 1
ATOM 8433 N N . GLU B 1 227 ? -25.49109 41.01255 -35.99887 1.000 14.37647 425 GLU B N 1
ATOM 8434 C CA . GLU B 1 227 ? -25.62290 41.13214 -34.54628 1.000 14.46942 425 GLU B CA 1
ATOM 8435 C C . GLU B 1 227 ? -24.40357 41.82613 -33.94449 1.000 15.35676 425 GLU B C 1
ATOM 8436 O O . GLU B 1 227 ? -23.30402 41.78537 -34.50212 1.000 15.96455 425 GLU B O 1
ATOM 8448 N N . ASP B 1 228 ? -24.61855 42.49201 -32.80693 1.000 15.74131 426 ASP B N 1
ATOM 8449 C CA . ASP B 1 228 ? -23.50584 43.03053 -32.03556 1.000 16.60543 426 ASP B CA 1
ATOM 8450 C C . ASP B 1 228 ? -22.65890 41.87773 -31.49159 1.000 15.23050 426 ASP B C 1
ATOM 8451 O O . ASP B 1 228 ? -23.15817 40.77240 -31.24561 1.000 15.66893 426 ASP B O 1
ATOM 8460 N N . TYR B 1 229 ? -21.37500 42.15283 -31.24457 1.000 15.16121 427 TYR B N 1
ATOM 8461 C CA . TYR B 1 229 ? -20.55301 41.16419 -30.56305 1.000 14.55739 427 TYR B CA 1
ATOM 8462 C C . TYR B 1 229 ? -21.11691 40.90768 -29.16853 1.000 14.87310 427 TYR B C 1
ATOM 8463 O O . TYR B 1 229 ? -21.36396 41.84467 -28.39470 1.000 15.53143 427 TYR B O 1
ATOM 8481 N N . LYS B 1 230 ? -21.28588 39.63485 -28.83837 1.000 14.97475 428 LYS B N 1
ATOM 8482 C CA . LYS B 1 230 ? -21.55750 39.20159 -27.48013 1.000 14.83919 428 LYS B CA 1
ATOM 8483 C C . LYS B 1 230 ? -20.78555 37.91546 -27.21723 1.000 14.21693 428 LYS B C 1
ATOM 8484 O O . LYS B 1 230 ? -20.59775 37.09128 -28.12966 1.000 15.00775 428 LYS B O 1
ATOM 8496 N N . PRO B 1 231 ? -20.34645 37.71106 -25.98169 1.000 14.41165 429 PRO B N 1
ATOM 8497 C CA . PRO B 1 231 ? -19.73808 36.43578 -25.59890 1.000 14.56950 429 PRO B CA 1
ATOM 8498 C C . PRO B 1 231 ? -20.79772 35.37072 -25.38610 1.000 13.99666 429 PRO B C 1
ATOM 8499 O O . PRO B 1 231 ? -21.97696 35.67934 -25.15507 1.000 15.05641 429 PRO B O 1
ATOM 8510 N N . PRO B 1 232 ? -20.41952 34.10137 -25.45243 1.000 13.88886 430 PRO B N 1
ATOM 8511 C CA . PRO B 1 232 ? -21.39773 33.03775 -25.24647 1.000 13.97357 430 PRO B CA 1
ATOM 8512 C C . PRO B 1 232 ? -22.10274 33.17909 -23.90706 1.000 13.87818 430 PRO B C 1
ATOM 8513 O O . PRO B 1 232 ? -21.47626 33.43505 -22.87651 1.000 13.99041 430 PRO B O 1
ATOM 8524 N N . PHE B 1 233 ? -23.42219 33.00131 -23.93182 1.000 13.48992 431 PHE B N 1
ATOM 8525 C CA . PHE B 1 233 ? -24.26746 32.96672 -22.74115 1.000 13.86632 431 PHE B CA 1
ATOM 8526 C C . PHE B 1 233 ? -24.42992 34.33239 -22.08354 1.000 14.69441 431 PHE B C 1
ATOM 8527 O O . PHE B 1 233 ? -24.90015 34.41070 -20.94370 1.000 15.54710 431 PHE B O 1
ATOM 8544 N N . TYR B 1 234 ? -24.12286 35.41006 -22.82495 1.000 14.66904 432 TYR B N 1
ATOM 8545 C CA . TYR B 1 234 ? -24.18827 36.76249 -22.28716 1.000 15.66054 432 TYR B CA 1
ATOM 8546 C C . TYR B 1 234 ? -25.55052 37.08251 -21.69457 1.000 16.67525 432 TYR B C 1
ATOM 8547 O O . TYR B 1 234 ? -25.64950 37.87252 -20.74768 1.000 19.64062 432 TYR B O 1
ATOM 8565 N N . ASP B 1 235 ? -26.60823 36.50793 -22.25739 1.000 16.33490 433 ASP B N 1
ATOM 8566 C CA . ASP B 1 235 ? -27.97818 36.86080 -21.91052 1.000 18.06769 433 ASP B CA 1
ATOM 8567 C C . ASP B 1 235 ? -28.50581 36.12007 -20.68968 1.000 16.95853 433 ASP B C 1
ATOM 8568 O O . ASP B 1 235 ? -29.55438 36.51629 -20.15820 1.000 18.30500 433 ASP B O 1
ATOM 8577 N N . VAL B 1 236 ? -27.79807 35.09055 -20.21283 1.000 15.58716 434 VAL B N 1
ATOM 8578 C CA . VAL B 1 236 ? -28.37344 34.18163 -19.23048 1.000 14.66331 434 VAL B CA 1
ATOM 8579 C C . VAL B 1 236 ? -27.56243 34.01870 -17.95101 1.000 14.19682 434 VAL B C 1
ATOM 8580 O O . VAL B 1 236 ? -28.05771 33.40307 -17.00458 1.000 16.07590 434 VAL B O 1
ATOM 8593 N N . VAL B 1 237 ? -26.34851 34.56007 -17.89682 1.000 14.17281 435 VAL B N 1
ATOM 8594 C CA . VAL B 1 237 ? -25.52892 34.48656 -16.68483 1.000 13.81048 435 VAL B CA 1
ATOM 8595 C C . VAL B 1 237 ? -25.12076 35.88379 -16.24279 1.000 14.94523 435 VAL B C 1
ATOM 8596 O O . VAL B 1 237 ? -25.09757 36.83049 -17.04378 1.000 16.13966 435 VAL B O 1
ATOM 8609 N N . PRO B 1 238 ? -24.73513 36.03661 -14.97115 1.000 14.83913 436 PRO B N 1
ATOM 8610 C CA . PRO B 1 238 ? -24.18684 37.31553 -14.50006 1.000 16.30878 436 PRO B CA 1
ATOM 8611 C C . PRO B 1 238 ? -22.88993 37.66146 -15.21043 1.000 17.91686 436 PRO B C 1
ATOM 8612 O O . PRO B 1 238 ? -22.21130 36.80635 -15.78840 1.000 19.76179 436 PRO B O 1
ATOM 8623 N N . ASN B 1 239 ? -22.52306 38.93888 -15.12580 1.000 19.32599 437 ASN B N 1
ATOM 8624 C CA . ASN B 1 239 ? -21.16827 39.33551 -15.48163 1.000 21.76132 437 ASN B CA 1
ATOM 8625 C C . ASN B 1 239 ? -20.15103 38.54115 -14.65751 1.000 19.84970 437 ASN B C 1
ATOM 8626 O O . ASN B 1 239 ? -20.35498 38.26629 -13.46987 1.000 21.67756 437 ASN B O 1
ATOM 8637 N N . ASP B 1 240 ? -19.04465 38.19752 -15.27507 1.000 19.97828 438 ASP B N 1
ATOM 8638 C CA . ASP B 1 240 ? -17.99762 37.47280 -14.57163 1.000 21.48888 438 ASP B CA 1
ATOM 8639 C C . ASP B 1 240 ? -18.57126 36.18211 -13.98900 1.000 19.57351 438 ASP B C 1
ATOM 8640 O O . ASP B 1 240 ? -18.42112 35.91619 -12.78640 1.000 20.94053 438 ASP B O 1
ATOM 8649 N N . PRO B 1 241 ? -19.20595 35.34494 -14.81336 1.000 17.05752 439 PRO B N 1
ATOM 8650 C CA . PRO B 1 241 ? -19.93324 34.18823 -14.28510 1.000 16.41364 439 PRO B CA 1
ATOM 8651 C C . PRO B 1 241 ? -19.02883 33.20824 -13.55234 1.000 17.25899 439 PRO B C 1
ATOM 8652 O O . PRO B 1 241 ? -17.90219 32.93328 -13.96473 1.000 18.45146 439 PRO B O 1
ATOM 8663 N N . SER B 1 242 ? -19.56360 32.64716 -12.48332 1.000 16.78320 440 SER B N 1
ATOM 8664 C CA . SER B 1 242 ? -18.88336 31.61057 -11.72727 1.000 16.89703 440 SER B CA 1
ATOM 8665 C C . SER B 1 242 ? -19.07030 30.24095 -12.38515 1.000 15.99199 440 SER B C 1
ATOM 8666 O O . SER B 1 242 ? -19.88506 30.04497 -13.28602 1.000 15.33698 440 SER B O 1
ATOM 8674 N N . PHE B 1 243 ? -18.28656 29.27973 -11.90459 1.000 16.20507 441 PHE B N 1
ATOM 8675 C CA . PHE B 1 243 ? -18.45334 27.88463 -12.29886 1.000 15.42100 441 PHE B CA 1
ATOM 8676 C C . PHE B 1 243 ? -19.89374 27.43931 -12.09456 1.000 14.72814 441 PHE B C 1
ATOM 8677 O O . PHE B 1 243 ? -20.51514 26.85980 -12.99113 1.000 14.25142 441 PHE B O 1
ATOM 8694 N N . GLU B 1 244 ? -20.46662 27.73791 -10.92666 1.000 15.47459 442 GLU B N 1
ATOM 8695 C CA . GLU B 1 244 ? -21.83774 27.32471 -10.66600 1.000 15.18777 442 GLU B CA 1
ATOM 8696 C C . GLU B 1 244 ? -22.83587 28.07733 -11.53721 1.000 14.85740 442 GLU B C 1
ATOM 8697 O O . GLU B 1 244 ? -23.86170 27.50702 -11.93191 1.000 14.99992 442 GLU B O 1
ATOM 8709 N N . ASP B 1 245 ? -22.57194 29.35388 -11.85693 1.000 14.52992 443 ASP B N 1
ATOM 8710 C CA . ASP B 1 245 ? -23.46826 30.07882 -12.76452 1.000 14.00935 443 ASP B CA 1
ATOM 8711 C C . ASP B 1 245 ? -23.53743 29.37649 -14.11529 1.000 13.61828 443 ASP B C 1
ATOM 8712 O O . ASP B 1 245 ? -24.61103 29.23696 -14.71536 1.000 14.28371 443 ASP B O 1
ATOM 8721 N N . MET B 1 246 ? -22.38339 28.96186 -14.62943 1.000 13.33522 444 MET B N 1
ATOM 8722 C CA . MET B 1 246 ? -22.34326 28.28137 -15.91318 1.000 13.28137 444 MET B CA 1
ATOM 8723 C C . MET B 1 246 ? -22.98120 26.90543 -15.82698 1.000 12.17991 444 MET B C 1
ATOM 8724 O O . MET B 1 246 ? -23.69848 26.49176 -16.74091 1.000 13.34333 444 MET B O 1
ATOM 8738 N N . ARG B 1 247 ? -22.71914 26.17860 -14.74352 1.000 12.97673 445 ARG B N 1
ATOM 8739 C CA . ARG B 1 247 ? -23.35496 24.88254 -14.57737 1.000 13.15072 445 ARG B CA 1
ATOM 8740 C C . ARG B 1 247 ? -24.86973 25.02422 -14.60357 1.000 13.79554 445 ARG B C 1
ATOM 8741 O O . ARG B 1 247 ? -25.56993 24.19911 -15.20738 1.000 14.60265 445 ARG B O 1
ATOM 8762 N N . LYS B 1 248 ? -25.39828 26.04123 -13.92153 1.000 13.94229 446 LYS B N 1
ATOM 8763 C CA . LYS B 1 248 ? -26.83768 26.27611 -13.94127 1.000 14.47582 446 LYS B CA 1
ATOM 8764 C C . LYS B 1 248 ? -27.35914 26.35700 -15.36962 1.000 15.35118 446 LYS B C 1
ATOM 8765 O O . LYS B 1 248 ? -28.29580 25.65063 -15.73821 1.000 15.39732 446 LYS B O 1
ATOM 8784 N N . VAL B 1 249 ? -26.78139 27.22734 -16.19435 1.000 14.20544 447 VAL B N 1
ATOM 8785 C CA . VAL B 1 249 ? -27.40599 27.45102 -17.49837 1.000 14.19346 447 VAL B CA 1
ATOM 8786 C C . VAL B 1 249 ? -27.14372 26.29009 -18.45637 1.000 14.54757 447 VAL B C 1
ATOM 8787 O O . VAL B 1 249 ? -28.02646 25.91109 -19.23006 1.000 15.07428 447 VAL B O 1
ATOM 8800 N N . VAL B 1 250 ? -25.94177 25.70535 -18.42948 1.000 14.40346 448 VAL B N 1
ATOM 8801 C CA . VAL B 1 250 ? -25.58715 24.67549 -19.40559 1.000 14.52424 448 VAL B CA 1
ATOM 8802 C C . VAL B 1 250 ? -26.13339 23.31979 -18.99977 1.000 16.61610 448 VAL B C 1
ATOM 8803 O O . VAL B 1 250 ? -26.63928 22.56682 -19.83988 1.000 17.61862 448 VAL B O 1
ATOM 8816 N N . CYS B 1 251 ? -26.00849 22.96893 -17.72097 1.000 14.61441 449 CYS B N 1
ATOM 8817 C CA . CYS B 1 251 ? -26.35824 21.64063 -17.23732 1.000 14.65013 449 CYS B CA 1
ATOM 8818 C C . CYS B 1 251 ? -27.79068 21.55943 -16.71516 1.000 17.06892 449 CYS B C 1
ATOM 8819 O O . CYS B 1 251 ? -28.52148 20.63217 -17.06027 1.000 18.92800 449 CYS B O 1
ATOM 8827 N N . VAL B 1 252 ? -28.20100 22.50309 -15.86316 1.000 17.44808 450 VAL B N 1
ATOM 8828 C CA . VAL B 1 252 ? -29.53284 22.44639 -15.27485 1.000 18.22059 450 VAL B CA 1
ATOM 8829 C C . VAL B 1 252 ? -30.58436 22.94637 -16.26159 1.000 20.10589 450 VAL B C 1
ATOM 8830 O O . VAL B 1 252 ? -31.61886 22.29820 -16.46403 1.000 22.22857 450 VAL B O 1
ATOM 8843 N N . ASP B 1 253 ? -30.35006 24.11551 -16.87179 1.000 17.44378 451 ASP B N 1
ATOM 8844 C CA . ASP B 1 253 ? -31.30983 24.74438 -17.77750 1.000 18.39435 451 ASP B CA 1
ATOM 8845 C C . ASP B 1 253 ? -31.18501 24.25599 -19.22196 1.000 19.83107 451 ASP B C 1
ATOM 8846 O O . ASP B 1 253 ? -32.05381 24.57820 -20.04708 1.000 21.21752 451 ASP B O 1
ATOM 8855 N N . GLN B 1 254 ? -30.12598 23.50530 -19.54840 1.000 19.26004 452 GLN B N 1
ATOM 8856 C CA . GLN B 1 254 ? -29.90958 22.93561 -20.88711 1.000 19.60811 452 GLN B CA 1
ATOM 8857 C C . GLN B 1 254 ? -29.86694 24.00263 -21.97406 1.000 19.43113 452 GLN B C 1
ATOM 8858 O O . GLN B 1 254 ? -30.34123 23.79940 -23.09562 1.000 21.86847 452 GLN B O 1
ATOM 8872 N N . GLN B 1 255 ? -29.28501 25.14507 -21.65266 1.000 17.66118 453 GLN B N 1
ATOM 8873 C CA . GLN B 1 255 ? -29.24797 26.24395 -22.59800 1.000 17.34634 453 GLN B CA 1
ATOM 8874 C C . GLN B 1 255 ? -28.12832 26.06360 -23.60851 1.000 16.18278 453 GLN B C 1
ATOM 8875 O O . GLN B 1 255 ? -27.05579 25.54478 -23.30330 1.000 15.98272 453 GLN B O 1
ATOM 8889 N N . ARG B 1 256 ? -28.38995 26.51816 -24.82449 1.000 16.07311 454 ARG B N 1
ATOM 8890 C CA . ARG B 1 256 ? -27.39730 26.66854 -25.86977 1.000 15.46868 454 ARG B CA 1
ATOM 8891 C C . ARG B 1 256 ? -27.56749 28.04757 -26.47966 1.000 15.75718 454 ARG B C 1
ATOM 8892 O O . ARG B 1 256 ? -28.66888 28.61030 -26.44744 1.000 16.86301 454 ARG B O 1
ATOM 8913 N N . PRO B 1 257 ? -26.51449 28.60874 -27.06399 1.000 15.35015 455 PRO B N 1
ATOM 8914 C CA . PRO B 1 257 ? -26.66290 29.92210 -27.70431 1.000 15.17881 455 PRO B CA 1
ATOM 8915 C C . PRO B 1 257 ? -27.79214 29.92969 -28.72579 1.000 15.90860 455 PRO B C 1
ATOM 8916 O O . PRO B 1 257 ? -27.98513 28.97968 -29.48228 1.000 17.71667 455 PRO B O 1
ATOM 8927 N N . ASN B 1 258 ? -28.54616 31.01844 -28.73942 1.000 15.63883 456 ASN B N 1
ATOM 8928 C CA . ASN B 1 258 ? -29.66405 31.12046 -29.66051 1.000 16.15287 456 ASN B CA 1
ATOM 8929 C C . ASN B 1 258 ? -29.18585 31.46015 -31.06266 1.000 15.38557 456 ASN B C 1
ATOM 8930 O O . ASN B 1 258 ? -28.23927 32.22712 -31.24964 1.000 14.91064 456 ASN B O 1
ATOM 8941 N N . ILE B 1 259 ? -29.86155 30.90332 -32.05346 1.000 14.91543 457 ILE B N 1
ATOM 8942 C CA . ILE B 1 259 ? -29.58239 31.20935 -33.45358 1.000 14.97192 457 ILE B CA 1
ATOM 8943 C C . ILE B 1 259 ? -30.47533 32.37318 -33.88014 1.000 13.99991 457 ILE B C 1
ATOM 8944 O O . ILE B 1 259 ? -31.70756 32.21678 -33.90224 1.000 14.65311 457 ILE B O 1
ATOM 8960 N N . PRO B 1 260 ? -29.91946 33.52493 -34.25386 1.000 13.93296 458 PRO B N 1
ATOM 8961 C CA . PRO B 1 260 ? -30.77787 34.60168 -34.78459 1.000 14.28962 458 PRO B CA 1
ATOM 8962 C C . PRO B 1 260 ? -31.53465 34.13558 -36.01649 1.000 14.18469 458 PRO B C 1
ATOM 8963 O O . PRO B 1 260 ? -30.96718 33.51640 -36.92174 1.000 14.06060 458 PRO B O 1
ATOM 8974 N N . ASN B 1 261 ? -32.82758 34.45444 -36.05855 1.000 14.09328 459 ASN B N 1
ATOM 8975 C CA . ASN B 1 261 ? -33.63552 33.96267 -37.16254 1.000 14.48556 459 ASN B CA 1
ATOM 8976 C C . ASN B 1 261 ? -33.19448 34.52324 -38.50554 1.000 13.75311 459 ASN B C 1
ATOM 8977 O O . ASN B 1 261 ? -33.42650 33.87501 -39.52976 1.000 14.56758 459 ASN B O 1
ATOM 8988 N N . ARG B 1 262 ? -32.53974 35.68894 -38.54141 1.000 13.89731 460 ARG B N 1
ATOM 8989 C CA . ARG B 1 262 ? -32.07234 36.21156 -39.82247 1.000 13.88863 460 ARG B CA 1
ATOM 8990 C C . ARG B 1 262 ? -31.05642 35.28745 -40.48548 1.000 14.44543 460 ARG B C 1
ATOM 8991 O O . ARG B 1 262 ? -30.88504 35.34299 -41.71097 1.000 14.73284 460 ARG B O 1
ATOM 9012 N N . TRP B 1 263 ? -30.37986 34.43368 -39.71902 1.000 13.99747 461 TRP B N 1
ATOM 9013 C CA . TRP B 1 263 ? -29.41437 33.52574 -40.33099 1.000 13.90624 461 TRP B CA 1
ATOM 9014 C C . TRP B 1 263 ? -30.07687 32.59263 -41.33554 1.000 14.76141 461 TRP B C 1
ATOM 9015 O O . TRP B 1 263 ? -29.43703 32.18221 -42.30707 1.000 15.28391 461 TRP B O 1
ATOM 9036 N N . PHE B 1 264 ? -31.34156 32.24039 -41.11676 1.000 15.46597 462 PHE B N 1
ATOM 9037 C CA . PHE B 1 264 ? -31.95822 31.21084 -41.94179 1.000 16.76913 462 PHE B CA 1
ATOM 9038 C C . PHE B 1 264 ? -32.27503 31.69997 -43.34447 1.000 18.16673 462 PHE B C 1
ATOM 9039 O O . PHE B 1 264 ? -32.59722 30.87441 -44.20107 1.000 19.44480 462 PHE B O 1
ATOM 9056 N N . SER B 1 265 ? -32.15669 33.00191 -43.60021 1.000 17.01542 463 SER B N 1
ATOM 9057 C CA . SER B 1 265 ? -32.28766 33.53873 -44.94943 1.000 18.52734 463 SER B CA 1
ATOM 9058 C C . SER B 1 265 ? -30.99315 33.46193 -45.75525 1.000 18.60828 463 SER B C 1
ATOM 9059 O O . SER B 1 265 ? -31.01861 33.70562 -46.97115 1.000 21.08348 463 SER B O 1
ATOM 9067 N N . ASP B 1 266 ? -29.87153 33.15363 -45.11091 1.000 16.39694 464 ASP B N 1
ATOM 9068 C CA . ASP B 1 266 ? -28.56317 33.12733 -45.75389 1.000 15.55312 464 ASP B CA 1
ATOM 9069 C C . ASP B 1 266 ? -28.04985 31.69617 -45.77760 1.000 16.31396 464 ASP B C 1
ATOM 9070 O O . ASP B 1 266 ? -27.95319 31.05666 -44.71335 1.000 15.46244 464 ASP B O 1
ATOM 9079 N N . PRO B 1 267 ? -27.68999 31.15607 -46.94246 1.000 18.36878 465 PRO B N 1
ATOM 9080 C CA . PRO B 1 267 ? -27.25882 29.75241 -46.98534 1.000 19.24218 465 PRO B CA 1
ATOM 9081 C C . PRO B 1 267 ? -26.02931 29.46882 -46.14852 1.000 17.99219 465 PRO B C 1
ATOM 9082 O O . PRO B 1 267 ? -25.93381 28.40028 -45.53783 1.000 18.30126 465 PRO B O 1
ATOM 9093 N N . THR B 1 268 ? -25.08503 30.40309 -46.10042 1.000 17.19020 466 THR B N 1
ATOM 9094 C CA . THR B 1 268 ? -23.86143 30.18168 -45.34486 1.000 16.03628 466 THR B CA 1
ATOM 9095 C C . THR B 1 268 ? -24.15539 30.10351 -43.85759 1.000 14.87390 466 THR B C 1
ATOM 9096 O O . THR B 1 268 ? -23.72588 29.16596 -43.17440 1.000 15.58033 466 THR B O 1
ATOM 9107 N N . LEU B 1 269 ? -24.88546 31.08576 -43.33533 1.000 14.62076 467 LEU B N 1
ATOM 9108 C CA . LEU B 1 269 ? -25.19527 31.07640 -41.90759 1.000 13.97826 467 LEU B CA 1
ATOM 9109 C C . LEU B 1 269 ? -26.12284 29.92389 -41.53357 1.000 14.30708 467 LEU B C 1
ATOM 9110 O O . LEU B 1 269 ? -26.03171 29.39089 -40.42421 1.000 14.72181 467 LEU B O 1
ATOM 9126 N N . THR B 1 270 ? -27.00755 29.51278 -42.44337 1.000 14.46418 468 THR B N 1
ATOM 9127 C CA . THR B 1 270 ? -27.82467 28.32700 -42.19355 1.000 14.93795 468 THR B CA 1
ATOM 9128 C C . THR B 1 270 ? -26.94301 27.09632 -42.03145 1.000 15.61434 468 THR B C 1
ATOM 9129 O O . THR B 1 270 ? -27.13704 26.30292 -41.10020 1.000 15.99841 468 THR B O 1
ATOM 9140 N N . SER B 1 271 ? -25.94206 26.94577 -42.90207 1.000 15.58385 469 SER B N 1
ATOM 9141 C CA . SER B 1 271 ? -24.98864 25.84160 -42.77223 1.000 15.99550 469 SER B CA 1
ATOM 9142 C C . SER B 1 271 ? -24.16960 25.94384 -41.49030 1.000 14.97955 469 SER B C 1
ATOM 9143 O O . SER B 1 271 ? -23.90626 24.91942 -40.83220 1.000 15.96961 469 SER B O 1
ATOM 9151 N N . LEU B 1 272 ? -23.73207 27.15949 -41.13404 1.000 14.54111 470 LEU B N 1
ATOM 9152 C CA . LEU B 1 272 ? -22.94874 27.32540 -39.91427 1.000 14.25140 470 LEU B CA 1
ATOM 9153 C C . LEU B 1 272 ? -23.78321 27.01773 -38.67361 1.000 13.79288 470 LEU B C 1
ATOM 9154 O O . LEU B 1 272 ? -23.27413 26.42336 -37.71554 1.000 14.23681 470 LEU B O 1
ATOM 9170 N N . ALA B 1 273 ? -25.06533 27.40681 -38.66639 1.000 13.66526 471 ALA B N 1
ATOM 9171 C CA . ALA B 1 273 ? -25.92717 27.08066 -37.53021 1.000 13.56626 471 ALA B CA 1
ATOM 9172 C C . ALA B 1 273 ? -26.04230 25.57233 -37.34672 1.000 13.10180 471 ALA B C 1
ATOM 9173 O O . ALA B 1 273 ? -26.01558 25.06427 -36.21475 1.000 13.88761 471 ALA B O 1
ATOM 9180 N N . LYS B 1 274 ? -26.20281 24.83854 -38.44758 1.000 14.47072 472 LYS B N 1
ATOM 9181 C CA . LYS B 1 274 ? -26.27651 23.38363 -38.35338 1.000 15.32308 472 LYS B CA 1
ATOM 9182 C C . LYS B 1 274 ? -24.99091 22.81563 -37.77162 1.000 15.56472 472 LYS B C 1
ATOM 9183 O O . LYS B 1 274 ? -25.02027 21.90422 -36.92951 1.000 15.86348 472 LYS B O 1
ATOM 9202 N N . LEU B 1 275 ? -23.85373 23.35350 -38.20260 1.000 14.72412 473 LEU B N 1
ATOM 9203 C CA . LEU B 1 275 ? -22.55628 22.87674 -37.74424 1.000 15.98292 473 LEU B CA 1
ATOM 9204 C C . LEU B 1 275 ? -22.36716 23.14697 -36.25837 1.000 14.97641 473 LEU B C 1
ATOM 9205 O O . LEU B 1 275 ? -21.97771 22.25098 -35.49306 1.000 15.07929 473 LEU B O 1
ATOM 9221 N N . MET B 1 276 ? -22.66275 24.36660 -35.81460 1.000 14.75307 474 MET B N 1
ATOM 9222 C CA . MET B 1 276 ? -22.44922 24.65097 -34.40326 1.000 15.60320 474 MET B CA 1
ATOM 9223 C C . MET B 1 276 ? -23.37644 23.81710 -33.52216 1.000 15.44225 474 MET B C 1
ATOM 9224 O O . MET B 1 276 ? -22.93864 23.31808 -32.47032 1.000 15.54459 474 MET B O 1
ATOM 9238 N N . LYS B 1 277 ? -24.60652 23.54059 -33.95909 1.000 15.88133 475 LYS B N 1
ATOM 9239 C CA A LYS B 1 277 ? -25.50005 22.69315 -33.17154 0.305 16.97025 475 LYS B CA 1
ATOM 9240 C CA B LYS B 1 277 ? -25.47573 22.70872 -33.13792 0.695 17.19755 475 LYS B CA 1
ATOM 9241 C C . LYS B 1 277 ? -24.92590 21.29182 -32.98835 1.000 16.12189 475 LYS B C 1
ATOM 9242 O O . LYS B 1 277 ? -25.11366 20.66761 -31.93835 1.000 17.25993 475 LYS B O 1
ATOM 9279 N N . GLU B 1 278 ? -24.20073 20.78622 -33.98508 1.000 15.10196 476 GLU B N 1
ATOM 9280 C CA . GLU B 1 278 ? -23.58365 19.46987 -33.89560 1.000 16.32743 476 GLU B CA 1
ATOM 9281 C C . GLU B 1 278 ? -22.29592 19.46434 -33.08262 1.000 15.35800 476 GLU B C 1
ATOM 9282 O O . GLU B 1 278 ? -21.69347 18.39837 -32.90438 1.000 15.84753 476 GLU B O 1
ATOM 9294 N N . CYS B 1 279 ? -21.86698 20.62137 -32.57987 1.000 14.90209 477 CYS B N 1
ATOM 9295 C CA . CYS B 1 279 ? -20.81517 20.72309 -31.58118 1.000 14.42865 477 CYS B CA 1
ATOM 9296 C C . CYS B 1 279 ? -21.35867 20.74469 -30.15877 1.000 14.72778 477 CYS B C 1
ATOM 9297 O O . CYS B 1 279 ? -20.56578 20.64339 -29.21517 1.000 15.42814 477 CYS B O 1
ATOM 9305 N N . TRP B 1 280 ? -22.67875 20.86012 -29.98578 1.000 15.06755 478 TRP B N 1
ATOM 9306 C CA . TRP B 1 280 ? -23.28511 21.20238 -28.70280 1.000 16.80361 478 TRP B CA 1
ATOM 9307 C C . TRP B 1 280 ? -24.17305 20.10820 -28.12882 1.000 17.14946 478 TRP B C 1
ATOM 9308 O O . TRP B 1 280 ? -24.88047 20.35450 -27.14913 1.000 19.49141 478 TRP B O 1
ATOM 9329 N N . TYR B 1 281 ? -24.16612 18.91525 -28.70360 1.000 17.41800 479 TYR B N 1
ATOM 9330 C CA . TYR B 1 281 ? -24.90903 17.81887 -28.09985 1.000 20.17979 479 TYR B CA 1
ATOM 9331 C C . TYR B 1 281 ? -24.42724 17.59162 -26.67192 1.000 20.99508 479 TYR B C 1
ATOM 9332 O O . TYR B 1 281 ? -23.22216 17.64097 -26.39767 1.000 18.54004 479 TYR B O 1
ATOM 9350 N N . GLN B 1 282 ? -25.36655 17.32504 -25.74716 1.000 23.38827 480 GLN B N 1
ATOM 9351 C CA . GLN B 1 282 ? -24.94210 16.98132 -24.39231 1.000 24.65621 480 GLN B CA 1
ATOM 9352 C C . GLN B 1 282 ? -24.13384 15.68916 -24.38890 1.000 24.04982 480 GLN B C 1
ATOM 9353 O O . GLN B 1 282 ? -23.17042 15.57015 -23.63169 1.000 22.67201 480 GLN B O 1
ATOM 9367 N N . ASN B 1 283 ? -24.50652 14.71890 -25.22740 1.000 23.17159 481 ASN B N 1
ATOM 9368 C CA . ASN B 1 283 ? -23.75677 13.46778 -25.36398 1.000 22.88432 481 ASN B CA 1
ATOM 9369 C C . ASN B 1 283 ? -22.45133 13.76219 -26.09050 1.000 19.58018 481 ASN B C 1
ATOM 9370 O O . ASN B 1 283 ? -22.47631 14.05017 -27.29927 1.000 19.34857 481 ASN B O 1
ATOM 9381 N N . PRO B 1 284 ? -21.30579 13.73222 -25.41424 1.000 17.67404 482 PRO B N 1
ATOM 9382 C CA . PRO B 1 284 ? -20.07518 14.16255 -26.09269 1.000 17.27813 482 PRO B CA 1
ATOM 9383 C C . PRO B 1 284 ? -19.74416 13.33949 -27.32031 1.000 17.40162 482 PRO B C 1
ATOM 9384 O O . PRO B 1 284 ? -19.19739 13.87750 -28.28974 1.000 17.40798 482 PRO B O 1
ATOM 9395 N N . SER B 1 285 ? -20.06238 12.04584 -27.31821 1.000 17.41363 483 SER B N 1
ATOM 9396 C CA . SER B 1 285 ? -19.70970 11.19504 -28.45273 1.000 18.94890 483 SER B CA 1
ATOM 9397 C C . SER B 1 285 ? -20.54753 11.49212 -29.69547 1.000 19.65468 483 SER B C 1
ATOM 9398 O O . SER B 1 285 ? -20.17208 11.05509 -30.78745 1.000 21.01382 483 SER B O 1
ATOM 9406 N N . ALA B 1 286 ? -21.63951 12.25775 -29.57160 1.000 18.59055 484 ALA B N 1
ATOM 9407 C CA . ALA B 1 286 ? -22.42677 12.65354 -30.73242 1.000 19.16516 484 ALA B CA 1
ATOM 9408 C C . ALA B 1 286 ? -21.84042 13.85148 -31.47076 1.000 17.42519 484 ALA B C 1
ATOM 9409 O O . ALA B 1 286 ? -22.23412 14.10976 -32.61255 1.000 18.71621 484 ALA B O 1
ATOM 9416 N N . ARG B 1 287 ? -20.92169 14.58835 -30.84952 1.000 16.10911 485 ARG B N 1
ATOM 9417 C CA . ARG B 1 287 ? -20.37052 15.79559 -31.45170 1.000 15.38241 485 ARG B CA 1
ATOM 9418 C C . ARG B 1 287 ? -19.49463 15.44600 -32.65110 1.000 15.95016 485 ARG B C 1
ATOM 9419 O O . ARG B 1 287 ? -18.86654 14.38684 -32.70092 1.000 17.29037 485 ARG B O 1
ATOM 9440 N N . LEU B 1 288 ? -19.46442 16.34858 -33.63211 1.000 16.07921 486 LEU B N 1
ATOM 9441 C CA . LEU B 1 288 ? -18.57966 16.20884 -34.77744 1.000 16.95278 486 LEU B CA 1
ATOM 9442 C C . LEU B 1 288 ? -17.11756 16.18363 -34.33244 1.000 16.05531 486 LEU B C 1
ATOM 9443 O O . LEU B 1 288 ? -16.75051 16.72173 -33.28832 1.000 16.55915 486 LEU B O 1
ATOM 9459 N N . THR B 1 289 ? -16.27142 15.57846 -35.15579 1.000 16.38060 487 THR B N 1
ATOM 9460 C CA . THR B 1 289 ? -14.83110 15.66074 -34.97548 1.000 16.49190 487 THR B CA 1
ATOM 9461 C C . THR B 1 289 ? -14.28732 16.92822 -35.63116 1.000 15.36278 487 THR B C 1
ATOM 9462 O O . THR B 1 289 ? -14.90730 17.51561 -36.52723 1.000 15.44929 487 THR B O 1
ATOM 9473 N N . ALA B 1 290 ? -13.08512 17.31873 -35.20219 1.000 15.87632 488 ALA B N 1
ATOM 9474 C CA . ALA B 1 290 ? -12.42265 18.46948 -35.79820 1.000 16.25989 488 ALA B CA 1
ATOM 9475 C C . ALA B 1 290 ? -12.21313 18.27086 -37.29021 1.000 16.53300 488 ALA B C 1
ATOM 9476 O O . ALA B 1 290 ? -12.40256 19.20595 -38.07501 1.000 17.43037 488 ALA B O 1
ATOM 9483 N N . LEU B 1 291 ? -11.80345 17.07030 -37.69483 1.000 17.45866 489 LEU B N 1
ATOM 9484 C CA . LEU B 1 291 ? -11.58632 16.81012 -39.11150 1.000 18.53495 489 LEU B CA 1
ATOM 9485 C C . LEU B 1 291 ? -12.87943 16.95352 -39.89659 1.000 17.81553 489 LEU B C 1
ATOM 9486 O O . LEU B 1 291 ? -12.88056 17.50644 -41.00045 1.000 18.01180 489 LEU B O 1
ATOM 9502 N N . ARG B 1 292 ? -13.98984 16.44691 -39.35583 1.000 18.14029 490 ARG B N 1
ATOM 9503 C CA . ARG B 1 292 ? -15.26183 16.58814 -40.05459 1.000 18.28566 490 ARG B CA 1
ATOM 9504 C C . ARG B 1 292 ? -15.66515 18.04991 -40.16198 1.000 17.99141 490 ARG B C 1
ATOM 9505 O O . ARG B 1 292 ? -16.20258 18.47463 -41.19320 1.000 18.38731 490 ARG B O 1
ATOM 9526 N N . ILE B 1 293 ? -15.42573 18.83620 -39.10661 1.000 17.13690 491 ILE B N 1
ATOM 9527 C CA . ILE B 1 293 ? -15.73002 20.26589 -39.16253 1.000 16.99452 491 ILE B CA 1
ATOM 9528 C C . ILE B 1 293 ? -14.92074 20.92401 -40.26788 1.000 16.59597 491 ILE B C 1
ATOM 9529 O O . ILE B 1 293 ? -15.45355 21.69240 -41.08227 1.000 16.58275 491 ILE B O 1
ATOM 9545 N N . LYS B 1 294 ? -13.62308 20.62153 -40.32062 1.000 16.14243 492 LYS B N 1
ATOM 9546 C CA . LYS B 1 294 ? -12.76883 21.18263 -41.36138 1.000 16.50495 492 LYS B CA 1
ATOM 9547 C C . LYS B 1 294 ? -13.28931 20.82631 -42.74728 1.000 16.94834 492 LYS B C 1
ATOM 9548 O O . LYS B 1 294 ? -13.36589 21.68282 -43.63676 1.000 17.37273 492 LYS B O 1
ATOM 9567 N N . LYS B 1 295 ? -13.65481 19.55679 -42.95537 1.000 17.25914 493 LYS B N 1
ATOM 9568 C CA . LYS B 1 295 ? -14.15470 19.14084 -44.26233 1.000 18.71691 493 LYS B CA 1
ATOM 9569 C C . LYS B 1 295 ? -15.45185 19.86053 -44.60516 1.000 18.41626 493 LYS B C 1
ATOM 9570 O O . LYS B 1 295 ? -15.65576 20.27951 -45.75125 1.000 20.09575 493 LYS B O 1
ATOM 9589 N N . THR B 1 296 ? -16.34048 20.01479 -43.62305 1.000 18.39161 494 THR B N 1
ATOM 9590 C CA . THR B 1 296 ? -17.60794 20.68973 -43.87374 1.000 19.31761 494 THR B CA 1
ATOM 9591 C C . THR B 1 296 ? -17.38754 22.15588 -44.22318 1.000 18.33944 494 THR B C 1
ATOM 9592 O O . THR B 1 296 ? -17.98647 22.66500 -45.17279 1.000 19.05903 494 THR B O 1
ATOM 9603 N N . LEU B 1 297 ? -16.50660 22.84065 -43.48740 1.000 18.50697 495 LEU B N 1
ATOM 9604 C CA . LEU B 1 297 ? -16.24366 24.25085 -43.74870 1.000 18.66153 495 LEU B CA 1
ATOM 9605 C C . LEU B 1 297 ? -15.55102 24.45177 -45.08468 1.000 20.35968 495 LEU B C 1
ATOM 9606 O O . LEU B 1 297 ? -15.73336 25.49688 -45.72221 1.000 23.15641 495 LEU B O 1
ATOM 9622 N N . THR B 1 298 ? -14.76497 23.46552 -45.52464 1.000 19.90186 496 THR B N 1
ATOM 9623 C CA . THR B 1 298 ? -14.11361 23.55567 -46.82199 1.000 21.49297 496 THR B CA 1
ATOM 9624 C C . THR B 1 298 ? -15.13824 23.53034 -47.94341 1.000 23.41342 496 THR B C 1
ATOM 9625 O O . THR B 1 298 ? -14.93361 24.16857 -48.98114 1.000 24.64866 496 THR B O 1
ATOM 9636 N N . LYS B 1 299 ? -16.25876 22.83544 -47.73982 1.000 23.88716 497 LYS B N 1
ATOM 9637 C CA . LYS B 1 299 ? -17.29010 22.71148 -48.76173 1.000 26.59392 497 LYS B CA 1
ATOM 9638 C C . LYS B 1 299 ? -18.32240 23.83331 -48.72722 1.000 28.53217 497 LYS B C 1
ATOM 9639 O O . LYS B 1 299 ? -18.95669 24.09575 -49.75424 1.000 31.82355 497 LYS B O 1
ATOM 9658 N N . ILE B 1 300 ? -18.53531 24.48209 -47.57586 1.000 27.05043 498 ILE B N 1
ATOM 9659 C CA . ILE B 1 300 ? -19.47137 25.60080 -47.49889 1.000 26.51098 498 ILE B CA 1
ATOM 9660 C C . ILE B 1 300 ? -18.90903 26.78845 -48.26634 1.000 28.81197 498 ILE B C 1
ATOM 9661 O O . ILE B 1 300 ? -17.70383 27.06829 -48.21809 1.000 31.70914 498 ILE B O 1
ATOM 9677 N N . ASP B 1 301 ? -19.78497 27.51836 -48.94174 1.000 30.38818 499 ASP B N 1
ATOM 9678 C CA . ASP B 1 301 ? -19.41318 28.81880 -49.49045 1.000 33.01246 499 ASP B CA 1
ATOM 9679 C C . ASP B 1 301 ? -20.51335 29.84036 -49.22122 1.000 31.16310 499 ASP B C 1
ATOM 9680 O O . ASP B 1 301 ? -20.33292 31.03196 -49.47251 1.000 33.01172 499 ASP B O 1
#

CATH classification: 3.30.200.20 (+1 more: 1.10.510.10)

Sequence (583 aa):
QRTVARDITLLECVGKGRYGEVWRGSWQGENVAVKIFSSRDDEKSWFRRETELYNTVMLRHENIILGFIASDMTSRHSSTQLWLITHYHEMGSLYDDYLQLTTLDTVSSCLRIVLSIASSGLAHLHIEIFGTQGKPAIAHRDLKSKNILLVKKNGQCCIADLGLAVMHSPRVGTKKRYMAPEVLDETIQVDCFDSYKKRVDIWAFGLVLWEVARRMVSNNGIVEDYKPPFYDVVPNDPSFEDMRKKVVCVDQQRPNNIPNRWFSDPTLTSLAKLMKEECWYQQNPSARLTALRIKKTLTKIDARDITLLECVGKGRYGEVWRGSWQGENVAVKIFSSRDDEKSWFRETELYNTVMLRHENILGFIASDMTSRHSSTQLWLITHYHEMGSLYDYLQQLTTTLDTVSSCLRIVLSIASSGLAHLHIEIFGTQGKPAIAHRDLKSKNILVKKNGQCCIADLGLAVMHSQSTNQLDVGNNPRVGTKKRYMAPEVLDETIQVDCCFDSYKRVDIWAFFGLVLLWEVARRMVSNGIVEDYKPPFYDVVPNDPSFEDMRKVVCVDQQRPNIPNRWFSDPTLTSLAKLMKKECWYQNPSARLTALRIKKTLTKID

Organism: Homo sapiens (NCBI:txid9606)

Nearest PDB structures (foldseek):
  6srh-assembly1_A  TM=1.003E+00  e=1.967E-61  Homo sapiens
  5s7o-assembly1_A  TM=1.003E+00  e=1.244E-59  Homo sapiens
  5s7z-assembly1_A  TM=9.959E-01  e=8.340E-58  Homo sapiens
  5s78-assembly1_A  TM=1.003E+00  e=1.496E-57  Homo sapiens
  6t6d-assembly4_D  TM=9.753E-01  e=6.723E-54  Homo sapiens

Solvent-accessible surface area: 28166 Å² total; per-residue (Å²): 218,192,130,108,45,161,131,28,78,60,82,78,59,71,21,76,39,197,64,12,68,36,60,59,0,26,108,128,78,55,72,6,14,0,32,41,20,20,105,149,32,82,139,5,15,89,79,12,33,103,0,10,134,86,17,87,5,137,52,105,2,8,27,10,25,78,33,36,28,97,49,101,116,191,104,52,72,40,9,40,11,10,8,84,46,36,115,74,25,16,0,60,79,48,0,77,142,32,66,7,86,34,111,46,0,21,97,5,0,43,5,0,1,18,0,1,5,37,0,14,51,50,73,126,62,137,186,21,13,18,6,0,0,0,77,13,2,37,1,116,15,0,35,2,34,162,79,27,28,0,2,1,10,28,4,6,16,0,28,54,89,106,141,65,95,16,42,67,28,18,12,0,4,9,33,1,61,143,90,31,124,92,145,47,26,55,8,37,57,68,18,1,4,0,5,1,0,0,1,0,4,0,0,0,17,16,0,58,10,135,75,75,52,26,100,23,74,38,0,5,83,80,56,15,76,136,126,8,46,69,96,50,0,75,108,7,0,18,83,72,97,68,62,12,106,50,32,138,27,0,120,98,21,106,4,0,54,40,0,8,131,4,0,52,48,0,13,86,96,85,36,70,48,13,29,84,4,36,81,1,22,35,46,6,31,105,19,126,114,194,130,56,79,67,84,76,46,74,21,149,42,196,73,10,50,34,60,60,0,38,57,111,80,54,66,1,15,1,29,39,13,28,90,154,12,95,86,0,22,112,7,3,37,62,0,16,125,24,97,74,3,192,52,77,3,6,16,17,75,42,32,27,45,122,58,73,177,154,120,61,73,61,10,64,8,10,5,92,45,40,108,73,22,9,0,63,68,44,0,79,138,43,61,6,87,41,92,32,0,20,90,5,0,53,4,0,0,17,0,0,2,25,0,12,79,27,57,120,54,160,60,26,1,27,6,0,0,0,60,10,2,36,1,114,17,0,35,3,34,157,94,22,59,0,2,0,12,25,0,0,3,1,0,24,43,30,128,83,82,130,112,60,58,66,32,115,27,65,47,77,11,41,72,44,18,8,0,0,12,30,1,10,69,21,32,112,101,114,45,17,60,12,14,59,71,14,1,4,0,5,0,0,0,0,1,4,0,0,0,18,19,0,60,7,119,76,84,53,27,108,26,39,37,0,6,92,83,51,17,78,144,138,16,55,49,98,41,0,26,109,1,0,5,63,59,78,66,44,7,106,29,27,122,33,0,111,88,22,110,9,0,55,42,1,5,133,3,0,80,36,0,7,96,33,90,35,69,49,13,32,85,2,72,105,0,71,86,41,3,88,150,27,134

GO terms:
  GO:0001649 osteoblast differentiation (P, IDA)
  GO:0098821 BMP receptor activity (F, IDA)
  GO:0030509 BMP signaling pathway (P, IMP)
  GO:1902533 positive regulation of intracellular signal transduction (P, IMP)
  GO:0045296 cadherin binding (F, IPI)
  GO:1990782 protein tyrosine kinase binding (F, IPI)
  GO:0004674 protein serine/threonine kinase activity (F, IDA)
  GO:0005524 ATP binding (F, IDA)
  GO:0030509 BMP signaling pathway (P, IDA)
  GO:0046332 SMAD binding (F, IDA)
  GO:0009968 negative regulation of signal transduction (P, IMP)
  GO:2000134 negative regulation of G1/S transition of mitotic cell cycle (P, IMP)
  GO:0032926 negative regulation of activin receptor signaling pathway (P, IMP)
  GO:0004675 transmembrane receptor protein serine/threonine kinase activity (F, EXP)
  GO:0005515 protein binding (F, IPI)
  GO:0004672 protein kinase activity (F, IDA)
  GO:0004675 transmembrane receptor protein serine/threonine kinase activity (F, IDA)
  GO:0045944 positive regulation of transcription by RNA polymerase II (P, IDA)
  GO:0042803 protein homodimerization activity (F, IDA)
  GO:2000017 positive regulation of determination of dorsal identity (P, IDA)